Protein AF-0000000076684083 (afdb_homodimer)

pLDDT: mean 87.69, std 15.64, range [28.27, 98.31]

InterPro domains:
  IPR022291 Bacteriocin biosynthesis, cyclodehydratase domain [TIGR03882] (211-301)

Radius of gyration: 27.34 Å; Cα contacts (8 Å, |Δi|>4): 1130; chains: 2; bounding box: 68×81×59 Å

Foldseek 3Di:
DPPPQQAWFFDLVWDWDADPQLWIWTHDDNVLIDIHHDDDQQDSVLVSVLNVVSSVPHRSLVSLVVSCVVRVNDPVVSVVVVVVCVVSVRTDGPFDDWAEEEEDDALLLVLLQVVCVVVPCNVRYHYYYPDPVVLVCLLPPDLRNHTEYEYEQAPPDDPSNQQSCQVVQHWYWYWYDDPAWIKTDQTAGFPDQQQPQDPVRRRRGRDPPFGFATSLQVLVVVCVVDVCSVVVNVVSRPPGDDYDPVSSNVNNVVVNVQVRDPDNSSNGQWMWIANPPVGDIDIDGDGHDCPRPRRHDPPPVPPD/DPPPQQAWFFDLVWDWDADPQLWIWTHDDNVLIDIDHDDDQQDSVLVSVLNVVSSVPHRSLVSLVVSCVVRVDDPVVSVVVVVVCVVSVRTDGPFDDWAEEEEDDALLLVLLQVVCVVVPCNVRYHYYYPDPVVLVCLLPPDLRNHTEYEYEQAPPDDPSNQQSCQVVQRWYWYWYDDPAWIKTDQTAGFPDQQQPDPPPLDRHGRDPPFGFATSLQVLVVVCVVDVCSVVVNVVSRPDGDDYDPVSSNVNNVVVNVQVRDPDPSSNGQWMWIQNPPVGDIDIDGDGHDCPRPRRHDVPPVPPD

Sequence (608 aa):
MSAPEQGPALRPEVPILMRPGSRIQFGVESARSLILPLDDGIAPGPVFSALLAAHRGRPLAEELERARSTASLPESFVSALHDDLVRAGLTQQGPWRRRHTIIGRDGLRTGLHEGLRRTGSATLTKAMAPSRNATRWLAQANAEEIGLVVLTGMEVPSLPLTRVLYHRGIEHLYTHFRDGALILGPLVTPHGVSVLRRSSGQAAEGIPGTKPPCGMCLEAHRRDRDPARDLLALQLRTYVPVASSEWTTAAVSLLLGQLRRRDLSSLRGHELRIDLENLEITRQGFTAHPQCPVCGSPTSRRMSMSAPEQGPALRPEVPILMRPGSRIQFGVESARSLILPLDDGIAPGPVFSALLAAHRGRPLAEELERARSTASLPESFVSALHDDLVRAGLTQQGPWRRRHTIIGRDGLRTGLHEGLRRTGSATLTKAMAPSRNATRWLAQANAEEIGLVVLTGMEVPSLPLTRVLYHRGIEHLYTHFRDGALILGPLVTPHGVSVLRRSSGQAAEGIPGTKPPCGMCLEAHRRDRDPARDLLALQLRTYVPVASSEWTTAAVSLLLGQLRRRDLSSLRGHELRIDLENLEITRQGFTAHPQCPVCGSPTSRRMS

Organism: NCBI:txid1408189

Secondary structure (DSSP, 8-state):
-------PEEPTTS-EEEETTTEEEESS-GGGSEEEEPPTT--HHHHHHHHHHHHTTS-HHHHHHHHHHHHT--HHHHHHHHHHHHHTT-EEPPP----EEEE-SSHHHHHHHHHHIIIIIGGGEEEE-SSHHHHHHHHHS-HHHH-EEEEES-SSPPHHHHHHHHHTT--EEEEEEETTEEEEEEEE-TTS----B-TTSSB----TTPPPP-HHHHHHHHHHH-TTHHHHHHHHTT------HHHHHHHHHHHHHHHT-S--GGGBTEEEEEETTTTEEEEEE----TT-TTTS-GGGGS--/-------PEEPTTS-EEEETTTEEEESS-GGGSEEEEPPTT--HHHHHHHHHHHHTTS-HHHHHHHHHHHHT--HHHHHHHHHHHHHTT-EEPPP----EEEE-SSHHHHHHHHHHIIIIIGGGEEEE-SSHHHHHHHHHS-HHHH-EEEEES-SSPPHHHHHHHHHTT--EEEEEEETTEEEEEEEE-TTS----B-TTS-B----TTPPPP-HHHHHHHHHHH-TTHHHHHHHHTT------HHHHHHHHHHHHHHHT-S--GGGBTEEEEEETTTTEEEEEE----TT-TTTS-GGGGS--

Nearest PDB structures (foldseek):
  3h9q-assembly1_A  TM=5.838E-01  e=3.947E-10  Escherichia coli
  4bs9-assembly1_A-2  TM=5.856E-01  e=1.078E-09  uncultured Prochloron sp. 06037A
  3h5a-assembly1_A  TM=5.672E-01  e=5.000E-10  Escherichia coli
  6om4-assembly2_B  TM=5.742E-01  e=1.081E-08  Escherichia coli
  3h5a-assembly1_D  TM=5.624E-01  e=1.453E-08  Escherichia coli

Structure (mmCIF, N/CA/C/O backbone):
data_AF-0000000076684083-model_v1
#
loop_
_entity.id
_entity.type
_entity.pdbx_description
1 polymer 'Bacteriocin biosynthesis cyclodehydratase'
#
loop_
_atom_site.group_PDB
_atom_site.id
_atom_site.type_symbol
_atom_site.label_atom_id
_atom_site.label_alt_id
_atom_site.label_comp_id
_atom_site.label_asym_id
_atom_site.label_entity_id
_atom_site.label_seq_id
_atom_site.pdbx_PDB_ins_code
_atom_site.Cartn_x
_atom_site.Cartn_y
_atom_site.Cartn_z
_atom_site.occupancy
_atom_site.B_iso_or_equiv
_atom_site.auth_seq_id
_atom_site.auth_comp_id
_atom_site.auth_asym_id
_atom_site.auth_atom_id
_atom_site.pdbx_PDB_model_num
ATOM 1 N N . MET A 1 1 ? -25.828 5.395 29.234 1 30.7 1 MET A N 1
ATOM 2 C CA . MET A 1 1 ? -25.5 6.766 28.844 1 30.7 1 MET A CA 1
ATOM 3 C C . MET A 1 1 ? -24.562 6.785 27.656 1 30.7 1 MET A C 1
ATOM 5 O O . MET A 1 1 ? -23.469 6.211 27.703 1 30.7 1 MET A O 1
ATOM 9 N N . SER A 1 2 ? -25.078 6.82 26.422 1 35.5 2 SER A N 1
ATOM 10 C CA . SER A 1 2 ? -24.297 6.863 25.188 1 35.5 2 SER A CA 1
ATOM 11 C C . SER A 1 2 ? -23.172 7.898 25.266 1 35.5 2 SER A C 1
ATOM 13 O O . SER A 1 2 ? -23.359 8.977 25.844 1 35.5 2 SER A O 1
ATOM 15 N N . ALA A 1 3 ? -22 7.508 25.391 1 41.88 3 ALA A N 1
ATOM 16 C CA . ALA A 1 3 ? -20.922 8.492 25.438 1 41.88 3 ALA A CA 1
ATOM 17 C C . ALA A 1 3 ? -21.297 9.75 24.656 1 41.88 3 ALA A C 1
ATOM 19 O O 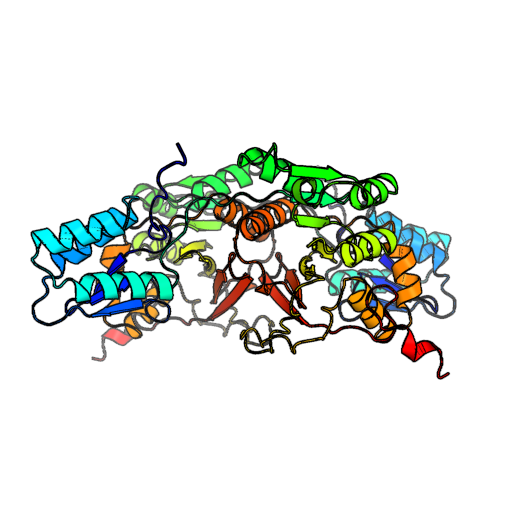. ALA A 1 3 ? -21.891 9.656 23.578 1 41.88 3 ALA A O 1
ATOM 20 N N . PRO A 1 4 ? -21.5 10.852 25.25 1 46.09 4 PRO A N 1
ATOM 21 C CA . PRO A 1 4 ? -21.844 12.062 24.5 1 46.09 4 PRO A CA 1
ATOM 22 C C . PRO A 1 4 ? -21.172 12.125 23.141 1 46.09 4 PRO A C 1
ATOM 24 O O . PRO A 1 4 ? -20.062 11.609 22.969 1 46.09 4 PRO A O 1
ATOM 27 N N . GLU A 1 5 ? -21.938 12.07 22.047 1 53.72 5 GLU A N 1
ATOM 28 C CA . GLU A 1 5 ? -21.484 12.109 20.656 1 53.72 5 GLU A CA 1
ATOM 29 C C . GLU A 1 5 ? -20.328 13.102 20.469 1 53.72 5 GLU A C 1
ATOM 31 O O . GLU A 1 5 ? -20.531 14.312 20.594 1 53.72 5 GLU A O 1
ATOM 36 N N . GLN A 1 6 ? -19.203 12.867 21.047 1 61.78 6 GLN A N 1
ATOM 37 C CA . GLN A 1 6 ? -18.062 13.766 20.891 1 61.78 6 GLN A CA 1
ATOM 38 C C . GLN A 1 6 ? -17.969 14.258 19.438 1 61.78 6 GLN A C 1
ATOM 40 O O . GLN A 1 6 ? -18.125 13.469 18.5 1 61.78 6 GLN A O 1
ATOM 45 N N . GLY A 1 7 ? -18.344 15.484 19.156 1 72.19 7 GLY A N 1
ATOM 46 C CA . GLY A 1 7 ? -18.234 16.109 17.859 1 72.19 7 GLY A CA 1
ATOM 47 C C . GLY A 1 7 ? -16.984 15.703 17.094 1 72.19 7 GLY A C 1
ATOM 48 O O . GLY A 1 7 ? -16.141 14.977 17.625 1 72.19 7 GLY A O 1
ATOM 49 N N . PRO A 1 8 ? -16.953 16.031 15.828 1 83.5 8 PRO A N 1
ATOM 50 C CA . PRO A 1 8 ? -15.812 15.664 14.984 1 83.5 8 PRO A CA 1
ATOM 51 C C . PRO A 1 8 ? -14.5 16.281 15.469 1 83.5 8 PRO A C 1
ATOM 53 O O . PRO A 1 8 ? -14.484 17.391 15.992 1 83.5 8 PRO A O 1
ATOM 56 N N . ALA A 1 9 ? -13.516 15.484 15.516 1 91.44 9 ALA A N 1
ATOM 57 C CA . ALA A 1 9 ? -12.156 15.945 15.812 1 91.44 9 ALA A CA 1
ATOM 58 C C . ALA A 1 9 ? -11.383 16.219 14.531 1 91.44 9 ALA A C 1
ATOM 60 O O . ALA A 1 9 ? -11.742 15.727 13.461 1 91.44 9 ALA A O 1
ATOM 61 N N . LEU A 1 10 ? -10.367 17.094 14.648 1 95 10 LEU A N 1
ATOM 62 C CA . LEU A 1 10 ? -9.508 17.312 13.492 1 95 10 LEU A CA 1
ATOM 63 C C . LEU A 1 10 ? -8.57 16.141 13.266 1 95 10 LEU A C 1
ATOM 65 O O . LEU A 1 10 ? -8.133 15.492 14.219 1 95 10 LEU A O 1
ATOM 69 N N . ARG A 1 11 ? -8.32 15.844 12.023 1 93.56 11 ARG A N 1
ATOM 70 C CA . ARG A 1 11 ? -7.363 14.789 11.695 1 93.56 11 ARG A CA 1
ATOM 71 C C . ARG A 1 11 ? -5.973 15.125 12.211 1 93.56 11 ARG A C 1
ATOM 73 O O . ARG A 1 11 ? -5.375 16.125 11.797 1 93.56 11 ARG A O 1
ATOM 80 N N . PRO A 1 12 ? -5.484 14.305 13.031 1 93.19 12 PRO A N 1
ATOM 81 C CA . PRO A 1 12 ? -4.191 14.617 13.641 1 93.19 12 PRO A CA 1
ATOM 82 C C . PRO A 1 12 ? -3.031 14.508 12.648 1 93.19 12 PRO A C 1
ATOM 84 O O . PRO A 1 12 ? -1.954 15.062 12.891 1 93.19 12 PRO A O 1
ATOM 87 N N . GLU A 1 13 ? -3.186 13.812 11.508 1 94.5 13 GLU A N 1
ATOM 88 C CA . GLU A 1 13 ? -2.123 13.578 10.539 1 94.5 13 GLU A CA 1
ATOM 89 C C . GLU A 1 13 ? -1.88 14.812 9.672 1 94.5 13 GLU A C 1
ATOM 91 O O . GLU A 1 13 ? -0.892 14.875 8.938 1 94.5 13 GLU A O 1
ATOM 96 N N . VAL A 1 14 ? -2.797 15.797 9.812 1 96.12 14 VAL A N 1
ATOM 97 C CA . VAL A 1 14 ? -2.725 16.984 8.969 1 96.12 14 VAL A CA 1
ATOM 98 C C . VAL A 1 14 ? -2.34 18.203 9.812 1 96.12 14 VAL A C 1
ATOM 100 O O . VAL A 1 14 ? -3.162 18.719 10.562 1 96.12 14 VAL A O 1
ATOM 103 N N . PRO A 1 15 ? -1.146 18.672 9.664 1 96.44 15 PRO A N 1
ATOM 104 C CA . PRO A 1 15 ? -0.743 19.828 10.469 1 96.44 15 PRO A CA 1
ATOM 105 C C . PRO A 1 15 ? -1.457 21.109 10.055 1 96.44 15 PRO A C 1
ATOM 107 O O . PRO A 1 15 ? -1.943 21.219 8.93 1 96.44 15 PRO A O 1
ATOM 110 N N . ILE A 1 16 ? -1.549 22 11 1 96.88 16 ILE A N 1
ATOM 111 C CA . ILE A 1 16 ? -2.117 23.328 10.766 1 96.88 16 ILE A CA 1
ATOM 112 C C . ILE A 1 16 ? -1.003 24.375 10.75 1 96.88 16 ILE A C 1
ATOM 114 O O . ILE A 1 16 ? -0.274 24.531 11.734 1 96.88 16 ILE A O 1
ATOM 118 N N . LEU A 1 17 ? -0.873 25.109 9.617 1 96.88 17 LEU A N 1
ATOM 119 C CA . LEU A 1 17 ? 0.251 26.016 9.406 1 96.88 17 LEU A CA 1
ATOM 120 C C . LEU A 1 17 ? -0.239 27.438 9.133 1 96.88 17 LEU A C 1
ATOM 122 O O . LEU A 1 17 ? -1.292 27.625 8.523 1 96.88 17 LEU A O 1
ATOM 126 N N . MET A 1 18 ? 0.571 28.375 9.562 1 94.88 18 MET A N 1
ATOM 127 C CA . MET A 1 18 ? 0.299 29.781 9.281 1 94.88 18 MET A CA 1
ATOM 128 C C . MET A 1 18 ? 1.055 30.25 8.039 1 94.88 18 MET A C 1
ATOM 130 O O . MET A 1 18 ? 2.258 30.016 7.914 1 94.88 18 MET A O 1
ATOM 134 N N . ARG A 1 19 ? 0.316 30.844 7.133 1 93.62 19 ARG A N 1
ATOM 135 C CA . ARG A 1 19 ? 0.903 31.469 5.949 1 93.62 19 ARG A CA 1
ATOM 136 C C . ARG A 1 19 ? 0.947 32.969 6.094 1 93.62 19 ARG A C 1
ATOM 138 O O . ARG A 1 19 ? 0.217 33.562 6.906 1 93.62 19 ARG A O 1
ATOM 145 N N . PRO A 1 20 ? 1.802 33.562 5.27 1 91.31 20 PRO A N 1
ATOM 146 C CA . PRO A 1 20 ? 1.749 35.031 5.258 1 91.31 20 PRO A CA 1
ATOM 147 C C . PRO A 1 20 ? 0.377 35.562 4.852 1 91.31 20 PRO A C 1
ATOM 149 O O . PRO A 1 20 ? -0.356 34.906 4.113 1 91.31 20 PRO A O 1
ATOM 152 N N . GLY A 1 21 ? 0.008 36.688 5.363 1 90.06 21 GLY A N 1
ATOM 153 C CA . GLY A 1 21 ? -1.233 37.375 4.984 1 90.06 21 GLY A CA 1
ATOM 154 C C . GLY A 1 21 ? -2.445 36.812 5.719 1 90.06 21 GLY A C 1
ATOM 155 O O . GLY A 1 21 ? -3.535 36.719 5.148 1 90.06 21 GLY A O 1
ATOM 156 N N . SER A 1 22 ? -2.227 36.344 6.914 1 89.81 22 SER A N 1
ATOM 157 C CA . SER A 1 22 ? -3.289 35.844 7.781 1 89.81 22 SER A CA 1
ATOM 158 C C . SER A 1 22 ? -4.051 34.719 7.117 1 89.81 22 SER A C 1
ATOM 160 O O . SER A 1 22 ? -5.281 34.75 7.043 1 89.81 22 SER A O 1
ATOM 162 N N . ARG A 1 23 ? -3.322 33.781 6.629 1 94.75 23 ARG A N 1
ATOM 163 C CA . ARG A 1 23 ? -3.906 32.594 6.027 1 94.75 23 ARG A CA 1
ATOM 164 C C . ARG A 1 23 ? -3.506 31.344 6.797 1 94.75 23 ARG A C 1
ATOM 166 O O . ARG A 1 23 ? -2.371 31.234 7.27 1 94.75 23 ARG A O 1
ATOM 173 N N . ILE A 1 24 ? -4.48 30.5 6.941 1 96.06 24 ILE A N 1
ATOM 174 C CA . ILE A 1 24 ? -4.242 29.234 7.629 1 96.06 24 ILE A CA 1
ATOM 175 C C . ILE A 1 24 ? -4.262 28.094 6.621 1 96.06 24 ILE A C 1
ATOM 177 O O . ILE A 1 24 ? -5.195 27.969 5.82 1 96.06 24 ILE A O 1
ATOM 181 N N . GLN A 1 25 ? -3.201 27.328 6.609 1 97 25 GLN A N 1
ATOM 182 C CA . GLN A 1 25 ? -3.092 26.172 5.719 1 97 25 GLN A CA 1
ATOM 183 C C . GLN A 1 25 ? -3.256 24.859 6.484 1 97 25 GLN A C 1
ATOM 185 O O . GLN A 1 25 ? -2.637 24.672 7.535 1 97 25 GLN A O 1
ATOM 190 N N . PHE A 1 26 ? -4.105 24.031 5.961 1 97.38 26 PHE A N 1
ATOM 191 C CA . PHE A 1 26 ? -4.293 22.688 6.52 1 97.38 26 PHE A CA 1
ATOM 192 C C . PHE A 1 26 ? -3.584 21.641 5.672 1 97.38 26 PHE A C 1
ATOM 194 O O . PHE A 1 26 ? -4.109 21.203 4.645 1 97.38 26 PHE A O 1
ATOM 201 N N . GLY A 1 27 ? -2.393 21.156 6.242 1 96.81 27 GLY A N 1
ATOM 202 C CA . GLY A 1 27 ? -1.562 20.219 5.504 1 96.81 27 GLY A CA 1
ATOM 203 C C . GLY A 1 27 ? -0.238 20.812 5.062 1 96.81 27 GLY A C 1
ATOM 204 O O . GLY A 1 27 ? -0.045 22.031 5.133 1 96.81 27 GLY A O 1
ATOM 205 N N . VAL A 1 28 ? 0.612 19.969 4.559 1 95.12 28 VAL A N 1
ATOM 206 C CA . VAL A 1 28 ? 1.979 20.359 4.223 1 95.12 28 VAL A CA 1
ATOM 207 C C . VAL A 1 28 ? 2.035 20.844 2.777 1 95.12 28 VAL A C 1
ATOM 209 O O . VAL A 1 28 ? 2.621 21.891 2.492 1 95.12 28 VAL A O 1
ATOM 212 N N . GLU A 1 29 ? 1.496 20.062 1.863 1 88.75 29 GLU A N 1
ATOM 213 C CA . GLU A 1 29 ? 1.556 20.391 0.439 1 88.75 29 GLU A CA 1
ATOM 214 C C . GLU A 1 29 ? 0.471 21.391 0.05 1 88.75 29 GLU A C 1
ATOM 216 O O . GLU A 1 29 ? -0.711 21.031 0.002 1 88.75 29 GLU A O 1
ATOM 221 N N . SER A 1 30 ? 0.817 22.562 -0.355 1 88.69 30 SER A N 1
ATOM 222 C CA . SER A 1 30 ? -0.131 23.641 -0.613 1 88.69 30 SER A CA 1
ATOM 223 C C . SER A 1 30 ? -1.118 23.266 -1.711 1 88.69 30 SER A C 1
ATOM 225 O O . SER A 1 30 ? -2.303 23.594 -1.632 1 88.69 30 SER A O 1
ATOM 227 N N . ALA A 1 31 ? -0.642 22.469 -2.691 1 88.31 31 ALA A N 1
ATOM 228 C CA . ALA A 1 31 ? -1.485 22.109 -3.826 1 88.31 31 ALA A CA 1
ATOM 229 C C . ALA A 1 31 ? -2.59 21.141 -3.402 1 88.31 31 ALA A C 1
ATOM 231 O O . ALA A 1 31 ? -3.604 21.016 -4.09 1 88.31 31 ALA A O 1
ATOM 232 N N . ARG A 1 32 ? -2.48 20.578 -2.229 1 89.06 32 ARG A N 1
ATOM 233 C CA . ARG A 1 32 ? -3.451 19.594 -1.751 1 89.06 32 ARG A CA 1
ATOM 234 C C . ARG A 1 32 ? -4.117 20.062 -0.462 1 89.06 32 ARG A C 1
ATOM 236 O O . ARG A 1 32 ? -4.91 19.344 0.137 1 89.06 32 ARG A O 1
ATOM 243 N N . SER A 1 33 ? -3.777 21.281 -0.107 1 93.69 33 SER A N 1
ATOM 244 C CA . SER A 1 33 ? -4.211 21.766 1.202 1 93.69 33 SER A CA 1
ATOM 245 C C . SER A 1 33 ? -5.375 22.734 1.074 1 93.69 33 SER A C 1
ATOM 247 O O . SER A 1 33 ? -5.496 23.438 0.068 1 93.69 33 SER A O 1
ATOM 249 N N . LEU A 1 34 ? -6.234 22.688 2.08 1 95.62 34 LEU A N 1
ATOM 250 C CA . LEU A 1 34 ? -7.16 23.797 2.279 1 95.62 34 LEU A CA 1
ATOM 251 C C . LEU A 1 34 ? -6.438 25.016 2.836 1 95.62 34 LEU A C 1
ATOM 253 O O . LEU A 1 34 ? -5.762 24.922 3.863 1 95.62 34 LEU A O 1
ATOM 257 N N . ILE A 1 35 ? -6.488 26.094 2.102 1 95.81 35 ILE A N 1
ATOM 258 C CA . ILE A 1 35 ? -5.941 27.359 2.57 1 95.81 35 ILE A CA 1
ATOM 259 C C . ILE A 1 35 ? -7.078 28.328 2.869 1 95.81 35 ILE A C 1
ATOM 261 O O . ILE A 1 35 ? -7.82 28.719 1.968 1 95.81 35 ILE A O 1
ATOM 265 N N . LEU A 1 36 ? -7.168 28.703 4.148 1 93.5 36 LEU A N 1
ATOM 266 C CA . LEU A 1 36 ? -8.258 29.547 4.609 1 93.5 36 LEU A CA 1
ATOM 267 C C . LEU A 1 36 ? -7.77 30.984 4.812 1 93.5 36 LEU A C 1
ATOM 269 O O . LEU A 1 36 ? -6.996 31.266 5.73 1 93.5 36 LEU A O 1
ATOM 273 N N . PRO A 1 37 ? -8.297 31.891 3.979 1 91.88 37 PRO A N 1
ATOM 274 C CA . PRO A 1 37 ? -8.016 33.312 4.25 1 91.88 37 PRO A CA 1
ATOM 275 C C . PRO A 1 37 ? -8.883 33.875 5.375 1 91.88 37 PRO A C 1
ATOM 277 O O . PRO A 1 37 ? -10.078 33.562 5.449 1 91.88 37 PRO A O 1
ATOM 280 N N . LEU A 1 38 ? -8.164 34.5 6.238 1 89.25 38 LEU A N 1
ATOM 281 C CA . LEU A 1 38 ? -8.914 35.219 7.266 1 89.25 38 LEU A CA 1
ATOM 282 C C . LEU A 1 38 ? -9.164 36.656 6.855 1 89.25 38 LEU A C 1
ATOM 284 O O . LEU A 1 38 ? -8.258 37.312 6.336 1 89.25 38 LEU A O 1
ATOM 288 N N . ASP A 1 39 ? -10.492 37.062 6.887 1 84.31 39 ASP A N 1
ATOM 289 C CA . ASP A 1 39 ? -10.883 38.406 6.512 1 84.31 39 ASP A CA 1
ATOM 290 C C . ASP A 1 39 ? -10.117 39.469 7.328 1 84.31 39 ASP A C 1
ATOM 292 O O . ASP A 1 39 ? -9.641 39.156 8.43 1 84.31 39 ASP A O 1
ATOM 296 N N . ASP A 1 40 ? -10.375 40.656 6.602 1 81.75 40 ASP A N 1
ATOM 297 C CA . ASP A 1 40 ? -9.797 41.812 7.312 1 81.75 40 ASP A CA 1
ATOM 298 C C . ASP A 1 40 ? -10.531 42.062 8.625 1 81.75 40 ASP A C 1
ATOM 300 O O . ASP A 1 40 ? -11.758 41.906 8.695 1 81.75 40 ASP A O 1
ATOM 304 N N . GLY A 1 41 ? -10.055 41.906 9.781 1 82.56 41 GLY A N 1
ATOM 305 C CA . GLY A 1 41 ? -10.656 42.156 11.086 1 82.56 41 GLY A CA 1
ATOM 306 C C . GLY A 1 41 ? -10.633 40.938 12 1 82.56 41 GLY A C 1
ATOM 307 O O . GLY A 1 41 ? -10.953 41.062 13.188 1 82.56 41 GLY A O 1
ATOM 308 N N . ILE A 1 42 ? -10.414 39.969 11.273 1 85.44 42 ILE A N 1
ATOM 309 C CA . ILE A 1 42 ? -10.336 38.75 12.102 1 85.44 42 ILE A CA 1
ATOM 310 C C . ILE A 1 42 ? -8.883 38.5 12.508 1 85.44 42 ILE A C 1
ATOM 312 O O . ILE A 1 42 ? -8.016 38.312 11.648 1 85.44 42 ILE A O 1
ATOM 316 N N . ALA A 1 43 ? -8.672 38.594 13.75 1 85.81 43 ALA A N 1
ATOM 317 C CA . ALA A 1 43 ? -7.344 38.281 14.258 1 85.81 43 ALA A CA 1
ATOM 318 C C . ALA A 1 43 ? -7.031 36.812 14.086 1 85.81 43 ALA A C 1
ATOM 320 O O . ALA A 1 43 ? -7.789 35.938 14.547 1 85.81 43 ALA A O 1
ATOM 321 N N . PRO A 1 44 ? -5.941 36.5 13.461 1 88.94 44 PRO A N 1
ATOM 322 C CA . PRO A 1 44 ? -5.641 35.094 13.188 1 88.94 44 PRO A CA 1
ATOM 323 C C . PRO A 1 44 ? -5.254 34.312 14.438 1 88.94 44 PRO A C 1
ATOM 325 O O . PRO A 1 44 ? -5.461 33.094 14.508 1 88.94 44 PRO A O 1
ATOM 328 N N . GLY A 1 45 ? -4.805 34.938 15.391 1 91.19 45 GLY A N 1
ATOM 329 C CA . GLY A 1 45 ? -4.25 34.312 16.578 1 91.19 45 GLY A CA 1
ATOM 330 C C . GLY A 1 45 ? -5.23 33.406 17.281 1 91.19 45 GLY A C 1
ATOM 331 O O . GLY A 1 45 ? -4.977 32.219 17.422 1 91.19 45 GLY A O 1
ATOM 332 N N . PRO A 1 46 ? -6.395 34.031 17.656 1 92.19 46 PRO A N 1
ATOM 333 C CA . PRO A 1 46 ? -7.371 33.188 18.375 1 92.19 46 PRO A CA 1
ATOM 334 C C . PRO A 1 46 ? -7.879 32.031 17.547 1 92.19 46 PRO A C 1
ATOM 336 O O . PRO A 1 46 ? -8.062 30.922 18.078 1 92.19 46 PRO A O 1
ATOM 339 N N . VAL A 1 47 ? -8.078 32.25 16.297 1 94 47 VAL A N 1
ATOM 340 C CA . VAL A 1 47 ? -8.547 31.172 15.414 1 94 47 VAL A CA 1
ATOM 341 C C . VAL A 1 47 ? -7.484 30.094 15.297 1 94 47 VAL A C 1
ATOM 343 O O . VAL A 1 47 ? -7.785 28.906 15.453 1 94 47 VAL A O 1
ATOM 346 N N . PHE A 1 48 ? -6.324 30.484 15.117 1 95.5 48 PHE A N 1
ATOM 347 C CA . PHE A 1 48 ? -5.207 29.562 14.977 1 95.5 48 PHE A CA 1
ATOM 348 C C . PHE A 1 48 ? -5.004 28.766 16.266 1 95.5 48 PHE A C 1
ATOM 350 O O . PHE A 1 48 ? -4.824 27.547 16.219 1 95.5 48 PHE A O 1
ATOM 357 N N . SER A 1 49 ? -5.105 29.422 17.344 1 95.25 49 SER A N 1
ATOM 358 C CA . SER A 1 49 ? -4.941 28.75 18.625 1 95.25 49 SER A CA 1
ATOM 359 C C . SER A 1 49 ? -6.027 27.719 18.859 1 95.25 49 SER A C 1
ATOM 361 O O . SER A 1 49 ? -5.754 26.609 19.344 1 95.25 49 SER A O 1
ATOM 363 N N . ALA A 1 50 ? -7.215 28.094 18.5 1 95.69 50 ALA A N 1
ATOM 364 C CA . ALA A 1 50 ? -8.328 27.156 18.641 1 95.69 50 ALA A CA 1
ATOM 365 C C . ALA A 1 50 ? -8.125 25.922 17.766 1 95.69 50 ALA A C 1
ATOM 367 O O . ALA A 1 50 ? -8.367 24.797 18.188 1 95.69 50 ALA A O 1
ATOM 368 N N . LEU A 1 51 ? -7.676 26.172 16.609 1 96.38 51 LEU A N 1
ATOM 369 C CA . LEU A 1 51 ? -7.434 25.078 15.672 1 96.38 51 LEU A CA 1
ATOM 370 C C . LEU A 1 51 ? -6.297 24.188 16.172 1 96.38 51 LEU A C 1
ATOM 372 O O . LEU A 1 51 ? -6.375 22.969 16.062 1 96.38 51 LEU A O 1
ATOM 376 N N . LEU A 1 52 ? -5.289 24.75 16.719 1 95.75 52 LEU A N 1
ATOM 377 C CA . LEU A 1 52 ? -4.176 23.969 17.25 1 95.75 52 LEU A CA 1
ATOM 378 C C . LEU A 1 52 ? -4.621 23.141 18.438 1 95.75 52 LEU A C 1
ATOM 380 O O . LEU A 1 52 ? -4.195 21.984 18.594 1 95.75 52 LEU A O 1
ATOM 384 N N . ALA A 1 53 ? -5.484 23.719 19.234 1 95.81 53 ALA A N 1
ATOM 385 C CA . ALA A 1 53 ? -6.027 22.984 20.375 1 95.81 53 ALA A CA 1
ATOM 386 C C . ALA A 1 53 ? -6.859 21.797 19.891 1 95.81 53 ALA A C 1
ATOM 388 O O . ALA A 1 53 ? -6.738 20.688 20.438 1 95.81 53 ALA A O 1
ATOM 389 N N . ALA A 1 54 ? -7.621 22.047 18.922 1 95.25 54 ALA A N 1
ATOM 390 C CA . ALA A 1 54 ? -8.422 20.969 18.328 1 95.25 54 ALA A CA 1
ATOM 391 C C . ALA A 1 54 ? -7.527 19.891 17.734 1 95.25 54 ALA A C 1
ATOM 393 O O . ALA A 1 54 ? -7.816 18.703 17.859 1 95.25 54 ALA A O 1
ATOM 394 N N . HIS A 1 55 ? -6.473 20.312 17.109 1 94.69 55 HIS A N 1
ATOM 395 C CA . HIS A 1 55 ? -5.523 19.375 16.5 1 94.69 55 HIS A CA 1
ATOM 396 C C . HIS A 1 55 ? -4.867 18.5 17.562 1 94.69 55 HIS A C 1
ATOM 398 O O . HIS A 1 55 ? -4.492 17.359 17.266 1 94.69 55 HIS A O 1
ATOM 404 N N . ARG A 1 56 ? -4.848 18.938 18.75 1 91.62 56 ARG A N 1
ATOM 405 C CA . ARG A 1 56 ? -4.246 18.203 19.844 1 91.62 56 ARG A CA 1
ATOM 406 C C . ARG A 1 56 ? -5.277 17.312 20.547 1 91.62 56 ARG A C 1
ATOM 408 O O . ARG A 1 56 ? -5.008 16.766 21.609 1 91.62 56 ARG A O 1
ATOM 415 N N . GLY A 1 57 ? -6.434 17.281 20.031 1 89.5 57 GLY A N 1
ATOM 416 C CA . GLY A 1 57 ? -7.367 16.281 20.547 1 89.5 57 GLY A CA 1
ATOM 417 C C . GLY A 1 57 ? -8.594 16.891 21.188 1 89.5 57 GLY A C 1
ATOM 418 O O . GLY A 1 57 ? -9.531 16.188 21.562 1 89.5 57 GLY A O 1
ATOM 419 N N . ARG A 1 58 ? -8.656 18.234 21.391 1 92.25 58 ARG A N 1
ATOM 420 C CA . ARG A 1 58 ? -9.852 18.875 21.938 1 92.25 58 ARG A CA 1
ATOM 421 C C . ARG A 1 58 ? -10.961 18.953 20.906 1 92.25 58 ARG A C 1
ATOM 423 O O . ARG A 1 58 ? -10.688 19.016 19.703 1 92.25 58 ARG A O 1
ATOM 430 N N . PRO A 1 59 ? -12.195 18.891 21.391 1 92.19 59 PRO A N 1
ATOM 431 C CA . PRO A 1 59 ? -13.305 18.953 20.438 1 92.19 59 PRO A CA 1
ATOM 432 C C . PRO A 1 59 ? -13.328 20.25 19.625 1 92.19 59 PRO A C 1
ATOM 434 O O . PRO A 1 59 ? -13.289 21.328 20.203 1 92.19 59 PRO A O 1
ATOM 437 N N . LEU A 1 60 ? -13.375 20.047 18.375 1 94.62 60 LEU A N 1
ATOM 438 C CA . LEU A 1 60 ? -13.273 21.172 17.438 1 94.62 60 LEU A CA 1
ATOM 439 C C . LEU A 1 60 ? -14.359 22.203 17.719 1 94.62 60 LEU A C 1
ATOM 441 O O . LEU A 1 60 ? -14.062 23.391 17.828 1 94.62 60 LEU A O 1
ATOM 445 N N . ALA A 1 61 ? -15.578 21.781 17.891 1 92.62 61 ALA A N 1
ATOM 446 C CA . ALA A 1 61 ? -16.703 22.688 18.078 1 92.62 61 ALA A CA 1
ATOM 447 C C . ALA A 1 61 ? -16.516 23.531 19.344 1 92.62 61 ALA A C 1
ATOM 449 O O . ALA A 1 61 ? -16.781 24.734 19.328 1 92.62 61 ALA A O 1
ATOM 450 N N . GLU A 1 62 ? -16.078 22.938 20.359 1 94.06 62 GLU A N 1
ATOM 451 C CA . GLU A 1 62 ? -15.859 23.656 21.609 1 94.06 62 GLU A CA 1
ATOM 452 C C . GLU A 1 62 ? -14.758 24.703 21.484 1 94.06 62 GLU A C 1
ATOM 454 O O . GLU A 1 62 ? -14.891 25.828 21.969 1 94.06 62 GLU A O 1
ATOM 459 N N . GLU A 1 63 ? -13.703 24.281 20.828 1 95.19 63 GLU A N 1
ATOM 460 C CA . GLU A 1 63 ? -12.57 25.188 20.672 1 95.19 63 GLU A CA 1
ATOM 461 C C . GLU A 1 63 ? -12.938 26.375 19.781 1 95.19 63 GLU A C 1
ATOM 463 O O . GLU A 1 63 ? -12.523 27.5 20.031 1 95.19 63 GLU A O 1
ATOM 468 N N . LEU A 1 64 ? -13.68 26.125 18.75 1 94.38 64 LEU A N 1
ATOM 469 C CA . LEU A 1 64 ? -14.109 27.203 17.875 1 94.38 64 LEU A CA 1
ATOM 470 C C . LEU A 1 64 ? -15.062 28.156 18.594 1 94.38 64 LEU A C 1
ATOM 472 O O . LEU A 1 64 ? -15.008 29.375 18.406 1 94.38 64 LEU A O 1
ATOM 476 N N . GLU A 1 65 ? -15.922 27.594 19.422 1 94.12 65 GLU A N 1
ATOM 477 C CA . GLU A 1 65 ? -16.828 28.422 20.203 1 94.12 65 GLU A CA 1
ATOM 478 C C . GLU A 1 65 ? -16.078 29.297 21.203 1 94.12 65 GLU A C 1
ATOM 480 O O . GLU A 1 65 ? -16.406 30.453 21.406 1 94.12 65 GLU A O 1
ATOM 485 N N . ARG A 1 66 ? -15.117 28.688 21.766 1 94.38 66 ARG A N 1
ATOM 486 C CA . ARG A 1 66 ? -14.273 29.438 22.688 1 94.38 66 ARG A CA 1
ATOM 487 C C . ARG A 1 66 ? -13.594 30.609 21.953 1 94.38 66 ARG A C 1
ATOM 489 O O . ARG A 1 66 ? -13.57 31.734 22.469 1 94.38 66 ARG A O 1
ATOM 496 N N . ALA A 1 67 ? -13.055 30.312 20.797 1 93.88 67 ALA A N 1
ATOM 497 C CA . ALA A 1 67 ? -12.414 31.359 20 1 93.88 67 ALA A CA 1
ATOM 498 C C . ALA A 1 67 ? -13.414 32.438 19.609 1 93.88 67 ALA A C 1
ATOM 500 O O . ALA A 1 67 ? -13.086 33.625 19.625 1 93.88 67 ALA A O 1
ATOM 501 N N . ARG A 1 68 ? -14.594 32.062 19.25 1 94.12 68 ARG A N 1
ATOM 502 C CA . ARG A 1 68 ? -15.641 33 18.891 1 94.12 68 ARG A CA 1
ATOM 503 C C . ARG A 1 68 ? -15.906 34 20.016 1 94.12 68 ARG A C 1
ATOM 505 O O . ARG A 1 68 ? -15.953 35.188 19.797 1 94.12 68 ARG A O 1
ATOM 512 N N . SER A 1 69 ? -16.047 33.438 21.172 1 93.31 69 SER A N 1
ATOM 513 C CA . SER A 1 69 ? -16.359 34.25 22.344 1 93.31 69 SER A CA 1
ATOM 514 C C . SER A 1 69 ? -15.203 35.156 22.719 1 93.31 69 SER A C 1
ATOM 516 O O . SER A 1 69 ? -15.398 36.344 23 1 93.31 69 SER A O 1
ATOM 518 N N . THR A 1 70 ? -14.008 34.656 22.672 1 90.5 70 THR A N 1
ATOM 519 C CA . THR A 1 70 ? -12.828 35.406 23.125 1 90.5 70 THR A CA 1
ATOM 520 C C . THR A 1 70 ? -12.438 36.5 22.141 1 90.5 70 THR A C 1
ATOM 522 O O . THR A 1 70 ? -12.031 37.562 22.547 1 90.5 70 THR A O 1
ATOM 525 N N . ALA A 1 71 ? -12.609 36.156 20.875 1 90.69 71 ALA A N 1
ATOM 526 C CA . ALA A 1 71 ? -12.148 37.094 19.859 1 90.69 71 ALA A CA 1
ATOM 527 C C . ALA A 1 71 ? -13.32 37.812 19.188 1 90.69 71 ALA A C 1
ATOM 529 O O . ALA A 1 71 ? -13.133 38.562 18.219 1 90.69 71 ALA A O 1
ATOM 530 N N . SER A 1 72 ? -14.492 37.594 19.719 1 90.25 72 SER A N 1
ATOM 531 C CA . SER A 1 72 ? -15.703 38.219 19.172 1 90.25 72 SER A CA 1
ATOM 532 C C . SER A 1 72 ? -15.828 37.969 17.672 1 90.25 72 SER A C 1
ATOM 534 O O . SER A 1 72 ? -16.062 38.906 16.906 1 90.25 72 SER A O 1
ATOM 536 N N . LEU A 1 73 ? -15.672 36.75 17.297 1 91.75 73 LEU A N 1
ATOM 537 C CA . LEU A 1 73 ? -15.812 36.375 15.898 1 91.75 73 LEU A CA 1
ATOM 538 C C . LEU A 1 73 ? -17.281 36.219 15.523 1 91.75 73 LEU A C 1
ATOM 540 O O . LEU A 1 73 ? -18.094 35.812 16.344 1 91.75 73 LEU A O 1
ATOM 544 N N . PRO A 1 74 ? -17.594 36.594 14.305 1 91.62 74 PRO A N 1
ATOM 545 C CA . PRO A 1 74 ? -18.969 36.344 13.859 1 91.62 74 PRO A CA 1
ATOM 546 C C . PRO A 1 74 ? -19.344 34.844 13.891 1 91.62 74 PRO A C 1
ATOM 548 O O . PRO A 1 74 ? -18.516 34 13.555 1 91.62 74 PRO A O 1
ATOM 551 N N . GLU A 1 75 ? -20.594 34.625 14.297 1 92.62 75 GLU A N 1
ATOM 552 C CA . GLU A 1 75 ? -21.078 33.25 14.328 1 92.62 75 GLU A CA 1
ATOM 553 C C . GLU A 1 75 ? -21.047 32.625 12.938 1 92.62 75 GLU A C 1
ATOM 555 O O . GLU A 1 75 ? -20.766 31.422 12.805 1 92.62 75 GLU A O 1
ATOM 560 N N . SER A 1 76 ? -21.281 33.406 11.969 1 92.94 76 SER A N 1
ATOM 561 C CA . SER A 1 76 ? -21.297 32.906 10.594 1 92.94 76 SER A CA 1
ATOM 562 C C . SER A 1 76 ? -19.906 32.438 10.164 1 92.94 76 SER A C 1
ATOM 564 O O . SER A 1 76 ? -19.766 31.469 9.422 1 92.94 76 SER A O 1
ATOM 566 N N . PHE A 1 77 ? -18.953 33.094 10.656 1 92.75 77 PHE A N 1
ATOM 567 C CA . PHE A 1 77 ? -17.578 32.75 10.32 1 92.75 77 PHE A CA 1
ATOM 568 C C . PHE A 1 77 ? -17.219 31.375 10.906 1 92.75 77 PHE A C 1
ATOM 570 O O . PHE A 1 77 ? -16.672 30.531 10.211 1 92.75 77 PHE A O 1
ATOM 577 N N . VAL A 1 78 ? -17.578 31.172 12.117 1 93.75 78 VAL A N 1
ATOM 578 C CA . VAL A 1 78 ? -17.266 29.938 12.82 1 93.75 78 VAL A CA 1
ATOM 579 C C . VAL A 1 78 ? -17.984 28.766 12.172 1 93.75 78 VAL A C 1
ATOM 581 O O . VAL A 1 78 ? -17.391 27.703 11.938 1 93.75 78 VAL A O 1
ATOM 584 N N . SER A 1 79 ? -19.219 28.984 11.875 1 94.19 79 SER A N 1
ATOM 585 C CA . SER A 1 79 ? -20 27.938 11.219 1 94.19 79 SER A CA 1
ATOM 586 C C . SER A 1 79 ? -19.438 27.594 9.844 1 94.19 79 SER A C 1
ATOM 588 O O . SER A 1 79 ? -19.312 26.422 9.484 1 94.19 79 SER A O 1
ATOM 590 N N . ALA A 1 80 ? -19.047 28.594 9.164 1 94.38 80 ALA A N 1
ATOM 591 C CA . ALA A 1 80 ? -18.484 28.391 7.832 1 94.38 80 ALA A CA 1
ATOM 592 C C . ALA A 1 80 ? -17.156 27.641 7.914 1 94.38 80 ALA A C 1
ATOM 594 O O . ALA A 1 80 ? -16.875 26.75 7.098 1 94.38 80 ALA A O 1
ATOM 595 N N . LEU A 1 81 ? -16.391 28.031 8.875 1 94.5 81 LEU A N 1
ATOM 596 C CA . LEU A 1 81 ? -15.102 27.359 9.07 1 94.5 81 LEU A CA 1
ATOM 597 C C . LEU A 1 81 ? -15.297 25.875 9.375 1 94.5 81 LEU A C 1
ATOM 599 O O . LEU A 1 81 ? -14.633 25.031 8.773 1 94.5 81 LEU A O 1
ATOM 603 N N . HIS A 1 82 ? -16.188 25.625 10.211 1 94.06 82 HIS A N 1
ATOM 604 C CA . HIS A 1 82 ? -16.516 24.25 10.547 1 94.06 82 HIS A CA 1
ATOM 605 C C . HIS A 1 82 ? -16.938 23.469 9.312 1 94.06 82 HIS A C 1
ATOM 607 O O . HIS A 1 82 ? -16.438 22.359 9.062 1 94.06 82 HIS A O 1
ATOM 613 N N . ASP A 1 83 ? -17.781 24.047 8.57 1 94 83 ASP A N 1
ATOM 614 C CA . ASP A 1 83 ? -18.297 23.391 7.371 1 94 83 ASP A CA 1
ATOM 615 C C . ASP A 1 83 ? -17.188 23.156 6.348 1 94 83 ASP A C 1
ATOM 617 O O . ASP A 1 83 ? -17.156 22.109 5.688 1 94 83 ASP A O 1
ATOM 621 N N . ASP A 1 84 ? -16.312 24.125 6.242 1 95.06 84 ASP A N 1
ATOM 622 C CA . ASP A 1 84 ? -15.203 24 5.312 1 95.06 84 ASP A CA 1
ATOM 623 C C . ASP A 1 84 ? -14.281 22.844 5.699 1 95.06 84 ASP A C 1
ATOM 625 O O . ASP A 1 84 ? -13.828 22.094 4.84 1 95.06 84 ASP A O 1
ATOM 629 N N . LEU A 1 85 ? -14.062 22.719 6.949 1 95.88 85 LEU A N 1
ATOM 630 C CA . LEU A 1 85 ? -13.188 21.656 7.441 1 95.88 85 LEU A CA 1
ATOM 631 C C . LEU A 1 85 ? -13.812 20.297 7.199 1 95.88 85 LEU A C 1
ATOM 633 O O . LEU A 1 85 ? -13.125 19.359 6.789 1 95.88 85 LEU A O 1
ATOM 637 N N . VAL A 1 86 ? -15.086 20.203 7.379 1 91.44 86 VAL A N 1
ATOM 638 C CA . VAL A 1 86 ? -15.805 18.953 7.156 1 91.44 86 VAL A CA 1
ATOM 639 C C . VAL A 1 86 ? -15.789 18.609 5.668 1 91.44 86 VAL A C 1
ATOM 641 O O . VAL A 1 86 ? -15.469 17.469 5.289 1 91.44 86 VAL A O 1
ATOM 644 N N . ARG A 1 87 ? -16.031 19.547 4.875 1 92.38 87 ARG A N 1
ATOM 645 C CA . ARG A 1 87 ? -16.094 19.344 3.432 1 92.38 87 ARG A CA 1
ATOM 646 C C . ARG A 1 87 ? -14.727 18.938 2.877 1 92.38 87 ARG A C 1
ATOM 648 O O . ARG A 1 87 ? -14.648 18.125 1.958 1 92.38 87 ARG A O 1
ATOM 655 N N . ALA A 1 88 ? -13.734 19.484 3.496 1 93.94 88 ALA A N 1
ATOM 656 C CA . ALA A 1 88 ? -12.375 19.219 3.033 1 93.94 88 ALA A CA 1
ATOM 657 C C . ALA A 1 88 ? -11.859 17.875 3.572 1 93.94 88 ALA A C 1
ATOM 659 O O . ALA A 1 88 ? -10.75 17.453 3.252 1 93.94 88 ALA A O 1
ATOM 660 N N . GLY A 1 89 ? -12.688 17.219 4.379 1 91 89 GLY A N 1
ATOM 661 C CA . GLY A 1 89 ? -12.289 15.93 4.93 1 91 89 GLY A CA 1
ATOM 662 C C . GLY A 1 89 ? -11.258 16.047 6.035 1 91 89 GLY A C 1
ATOM 663 O O . GLY A 1 89 ? -10.461 15.125 6.246 1 91 89 GLY A O 1
ATOM 664 N N . LEU A 1 90 ? -11.227 17.125 6.742 1 95.56 90 LEU A N 1
ATOM 665 C CA . LEU A 1 90 ? -10.195 17.375 7.746 1 95.56 90 LEU A CA 1
ATOM 666 C C . LEU A 1 90 ? -10.688 17.016 9.141 1 95.56 90 LEU A C 1
ATOM 668 O O . LEU A 1 90 ? -9.969 17.172 10.125 1 95.56 90 LEU A O 1
ATOM 672 N N . THR A 1 91 ? -11.914 16.516 9.188 1 93.25 91 THR A N 1
ATOM 673 C CA . THR A 1 91 ? -12.469 16.078 10.461 1 93.25 91 THR A CA 1
ATOM 674 C C . THR A 1 91 ? -12.695 14.57 10.461 1 93.25 91 THR A C 1
ATOM 676 O O . THR A 1 91 ? -12.766 13.945 9.398 1 93.25 91 THR A O 1
ATOM 679 N N . GLN A 1 92 ? -12.617 14.016 11.578 1 86.06 92 GLN A N 1
ATOM 680 C CA . GLN A 1 92 ? -12.891 12.594 11.734 1 86.06 92 GLN A CA 1
ATOM 681 C C . GLN A 1 92 ? -13.977 12.352 12.781 1 86.06 92 GLN A C 1
ATOM 683 O O . GLN A 1 92 ? -14.07 13.078 13.766 1 86.06 92 GLN A O 1
ATOM 688 N N . GLN A 1 93 ? -14.742 11.367 12.375 1 78.38 93 GLN A N 1
ATOM 689 C CA . GLN A 1 93 ? -15.789 10.969 13.305 1 78.38 93 GLN A CA 1
ATOM 690 C C . GLN A 1 93 ? -15.266 9.961 14.328 1 78.38 93 GLN A C 1
ATOM 692 O O . GLN A 1 93 ? -14.211 9.352 14.125 1 78.38 93 GLN A O 1
ATOM 697 N N . GLY A 1 94 ? -15.93 9.875 15.469 1 75.19 94 GLY A N 1
ATOM 698 C CA . GLY A 1 94 ? -15.539 8.922 16.5 1 75.19 94 GLY A CA 1
ATOM 699 C C . GLY A 1 94 ? -15.438 7.496 15.977 1 75.19 94 GLY A C 1
ATOM 700 O O . GLY A 1 94 ? -15.734 7.234 14.812 1 75.19 94 GLY A O 1
ATOM 701 N N . PRO A 1 95 ? -14.93 6.684 16.828 1 72.19 95 PRO A N 1
ATOM 702 C CA . PRO A 1 95 ? -14.719 5.289 16.422 1 72.19 95 PRO A CA 1
ATOM 703 C C . PRO A 1 95 ? -16.016 4.617 15.953 1 72.19 95 PRO A C 1
ATOM 705 O O . PRO A 1 95 ? -17.094 4.922 16.453 1 72.19 95 PRO A O 1
ATOM 708 N N . TRP A 1 96 ? -15.93 3.996 14.883 1 77.5 96 TRP A N 1
ATOM 709 C CA . TRP A 1 96 ? -16.984 3.201 14.281 1 77.5 96 TRP A CA 1
ATOM 710 C C . TRP A 1 96 ? -16.641 1.716 14.305 1 77.5 96 TRP A C 1
ATOM 712 O O . TRP A 1 96 ? -15.492 1.338 14.078 1 77.5 96 TRP A O 1
ATOM 722 N N . ARG A 1 97 ? -17.578 0.938 14.961 1 79.25 97 ARG A N 1
ATOM 723 C CA . ARG A 1 97 ? -17.312 -0.498 15 1 79.25 97 ARG A CA 1
ATOM 724 C C . ARG A 1 97 ? -18.344 -1.257 14.172 1 79.25 97 ARG A C 1
ATOM 726 O O . ARG A 1 97 ? -19.531 -0.917 14.18 1 79.25 97 ARG A O 1
ATOM 733 N N . ARG A 1 98 ? -17.859 -2.035 13.367 1 86.56 98 ARG A N 1
ATOM 734 C CA . ARG A 1 98 ? -18.688 -2.906 12.531 1 86.56 98 ARG A CA 1
ATOM 735 C C . ARG A 1 98 ? -18.344 -4.375 12.773 1 86.56 98 ARG A C 1
ATOM 737 O O . ARG A 1 98 ? -17.203 -4.711 13.078 1 86.56 98 ARG A O 1
ATOM 744 N N . ARG A 1 99 ? -19.438 -5.207 12.711 1 92.88 99 ARG A N 1
ATOM 745 C CA . ARG A 1 99 ? -19.219 -6.648 12.82 1 92.88 99 ARG A CA 1
ATOM 746 C C . ARG A 1 99 ? -18.656 -7.219 11.523 1 92.88 99 ARG A C 1
ATOM 748 O O . ARG A 1 99 ? -19.094 -6.855 10.438 1 92.88 99 ARG A O 1
ATOM 755 N N . HIS A 1 100 ? -17.703 -8.078 11.68 1 95.38 100 HIS A N 1
ATOM 756 C CA . HIS A 1 100 ? -17.062 -8.711 10.531 1 95.38 100 HIS A CA 1
ATOM 757 C C . HIS A 1 100 ? -17.094 -10.227 10.648 1 95.38 100 HIS A C 1
ATOM 759 O O . HIS A 1 100 ? -16.906 -10.773 11.734 1 95.38 100 HIS A O 1
ATOM 765 N N . THR A 1 101 ? -17.391 -10.875 9.586 1 97.38 101 THR A N 1
ATOM 766 C CA . THR A 1 101 ? -17.172 -12.305 9.43 1 97.38 101 THR A CA 1
ATOM 767 C C . THR A 1 101 ? -16.125 -12.578 8.352 1 97.38 101 THR A C 1
ATOM 769 O O . THR A 1 101 ? -16.312 -12.195 7.191 1 97.38 101 THR A O 1
ATOM 772 N N . ILE A 1 102 ? -15.047 -13.188 8.75 1 98.25 102 ILE A N 1
ATOM 773 C CA . ILE A 1 102 ? -13.961 -13.477 7.816 1 98.25 102 ILE A CA 1
ATOM 774 C C . ILE A 1 102 ? -14.016 -14.945 7.398 1 98.25 102 ILE A C 1
ATOM 776 O O . ILE A 1 102 ? -14 -15.836 8.242 1 98.25 102 ILE A O 1
ATOM 780 N N . ILE A 1 103 ? -14.07 -15.195 6.102 1 98.19 103 ILE A N 1
ATOM 781 C CA . ILE A 1 103 ? -14.125 -16.547 5.586 1 98.19 103 ILE A CA 1
ATOM 782 C C . ILE A 1 103 ? -12.961 -16.797 4.629 1 98.19 103 ILE A C 1
ATOM 784 O O . ILE A 1 103 ? -12.844 -16.125 3.6 1 98.19 103 ILE A O 1
ATOM 788 N N . GLY A 1 104 ? -12.117 -17.672 4.875 1 96.12 104 GLY A N 1
ATOM 789 C CA . GLY A 1 104 ? -10.953 -18.016 4.074 1 96.12 104 GLY A CA 1
ATOM 790 C C . GLY A 1 104 ? -10.039 -19.031 4.75 1 96.12 104 GLY A C 1
ATOM 791 O O . GLY A 1 104 ? -10.367 -19.547 5.82 1 96.12 104 GLY A O 1
ATOM 792 N N . ARG A 1 105 ? -8.891 -19.422 4.113 1 91.25 105 ARG A N 1
ATOM 793 C CA . ARG A 1 105 ? -7.949 -20.375 4.691 1 91.25 105 ARG A CA 1
ATOM 794 C C . ARG A 1 105 ? -6.52 -19.859 4.586 1 91.25 105 ARG A C 1
ATOM 796 O O . ARG A 1 105 ? -5.57 -20.594 4.859 1 91.25 105 ARG A O 1
ATOM 803 N N . ASP A 1 106 ? -6.344 -18.656 4.211 1 93.75 106 ASP A N 1
ATOM 804 C CA . ASP A 1 106 ? -5.016 -18.109 3.947 1 93.75 106 ASP A CA 1
ATOM 805 C C . ASP A 1 106 ? -4.531 -17.25 5.109 1 93.75 106 ASP A C 1
ATOM 807 O O . ASP A 1 106 ? -5.195 -17.156 6.145 1 93.75 106 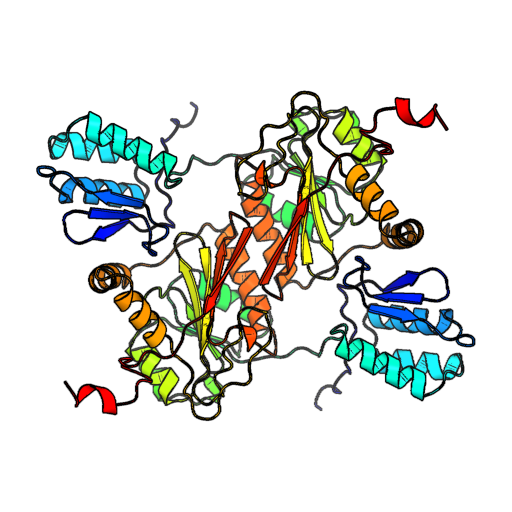ASP A O 1
ATOM 811 N N . GLY A 1 107 ? -3.402 -16.719 4.934 1 94.5 107 GLY A N 1
ATOM 812 C CA . GLY A 1 107 ? -2.791 -15.891 5.965 1 94.5 107 GLY A CA 1
ATOM 813 C C . GLY A 1 107 ? -3.561 -14.617 6.242 1 94.5 107 GLY A C 1
ATOM 814 O O . GLY A 1 107 ? -3.512 -14.086 7.352 1 94.5 107 GLY A O 1
ATOM 815 N N . LEU A 1 108 ? -4.281 -14.141 5.27 1 97.44 108 LEU A N 1
ATOM 816 C CA . LEU A 1 108 ? -5.07 -12.93 5.477 1 97.44 108 LEU A CA 1
ATOM 817 C C . LEU A 1 108 ? -6.188 -13.172 6.484 1 97.44 108 LEU A C 1
ATOM 819 O O . LEU A 1 108 ? -6.484 -12.305 7.309 1 97.44 108 LEU A O 1
ATOM 823 N N . ARG A 1 109 ? -6.82 -14.336 6.371 1 97 109 ARG A N 1
ATOM 824 C CA . ARG A 1 109 ? -7.863 -14.656 7.34 1 97 109 ARG A CA 1
ATOM 825 C C . ARG A 1 109 ? -7.32 -14.586 8.766 1 97 109 ARG A C 1
ATOM 827 O O . ARG A 1 109 ? -7.91 -13.922 9.625 1 97 109 ARG A O 1
ATOM 834 N N . THR A 1 110 ? -6.195 -15.258 8.953 1 95.94 110 THR A N 1
ATOM 835 C CA . THR A 1 110 ? -5.586 -15.297 10.273 1 95.94 110 THR A CA 1
ATOM 836 C C . THR A 1 110 ? -5.184 -13.891 10.727 1 95.94 110 THR A C 1
ATOM 838 O O . THR A 1 110 ? -5.496 -13.477 11.844 1 95.94 110 THR A O 1
ATOM 841 N N . GLY A 1 111 ? -4.535 -13.188 9.891 1 96.81 111 GLY A N 1
ATOM 842 C CA . GLY A 1 111 ? -4.074 -11.844 10.203 1 96.81 111 GLY A CA 1
ATOM 843 C C . GLY A 1 111 ? -5.207 -10.883 10.492 1 96.81 111 GLY A C 1
ATOM 844 O O . GLY A 1 111 ? -5.133 -10.102 11.445 1 96.81 111 GLY A O 1
ATOM 845 N N . LEU A 1 112 ? -6.211 -10.93 9.711 1 97.12 112 LEU A N 1
ATOM 846 C CA . LEU A 1 112 ? -7.352 -10.039 9.891 1 97.12 112 LEU A CA 1
ATOM 847 C C . LEU A 1 112 ? -8.094 -10.359 11.188 1 97.12 112 LEU A C 1
ATOM 849 O O . LEU A 1 112 ? -8.477 -9.453 11.93 1 97.12 112 LEU A O 1
ATOM 853 N N . HIS A 1 113 ? -8.273 -11.625 11.398 1 96.88 113 HIS A N 1
ATOM 854 C CA . HIS A 1 113 ? -8.953 -12.047 12.625 1 96.88 113 HIS A CA 1
ATOM 855 C C . HIS A 1 113 ? -8.195 -11.562 13.859 1 96.88 113 HIS A C 1
ATOM 857 O O . HIS A 1 113 ? -8.789 -10.961 14.758 1 96.88 113 HIS A O 1
ATOM 863 N N . GLU A 1 114 ? -6.922 -11.758 13.867 1 95.75 114 GLU A N 1
ATOM 864 C CA . GLU A 1 114 ? -6.098 -11.328 14.992 1 95.75 114 GLU A CA 1
ATOM 865 C C . GLU A 1 114 ? -6.07 -9.805 15.102 1 95.75 114 GLU A C 1
ATOM 867 O O . GLU A 1 114 ? -6.137 -9.25 16.203 1 95.75 114 GLU A O 1
ATOM 872 N N . GLY A 1 115 ? -5.973 -9.172 13.992 1 94.56 115 GLY A N 1
ATOM 873 C CA . GLY A 1 115 ? -5.93 -7.715 13.977 1 94.56 115 GLY A CA 1
ATOM 874 C C . GLY A 1 115 ? -7.203 -7.074 14.5 1 94.56 115 GLY A C 1
ATOM 875 O O . GLY A 1 115 ? -7.148 -6.133 15.289 1 94.56 115 GLY A O 1
ATOM 876 N N . LEU A 1 116 ? -8.305 -7.543 14.078 1 92.5 116 LEU A N 1
ATOM 877 C CA . LEU A 1 116 ? -9.586 -7.004 14.516 1 92.5 116 LEU A CA 1
ATOM 878 C C . LEU A 1 116 ? -9.805 -7.258 16 1 92.5 116 LEU A C 1
ATOM 880 O O . LEU A 1 116 ? -10.367 -6.418 16.703 1 92.5 116 LEU A O 1
ATOM 884 N N . ARG A 1 117 ? -9.32 -8.32 16.453 1 90.5 117 ARG A N 1
ATOM 885 C CA . ARG A 1 117 ? -9.438 -8.633 17.875 1 90.5 117 ARG A CA 1
ATOM 886 C C . ARG A 1 117 ? -8.578 -7.691 18.703 1 90.5 117 ARG A C 1
ATOM 888 O O . ARG A 1 117 ? -9 -7.246 19.781 1 90.5 117 ARG A O 1
ATOM 895 N N . ARG A 1 118 ? -7.469 -7.355 18.219 1 87.94 118 ARG A N 1
ATOM 896 C CA . ARG A 1 118 ? -6.539 -6.488 18.938 1 87.94 118 ARG A CA 1
ATOM 897 C C . ARG A 1 118 ? -7.07 -5.059 19.016 1 87.94 118 ARG A C 1
ATOM 899 O O . ARG A 1 118 ? -6.738 -4.316 19.938 1 87.94 118 ARG A O 1
ATOM 906 N N . THR A 1 119 ? -7.883 -4.715 18.062 1 80.94 119 THR A N 1
ATOM 907 C CA . THR A 1 119 ? -8.391 -3.35 18.031 1 80.94 119 THR A CA 1
ATOM 908 C C . THR A 1 119 ? -9.703 -3.242 18.797 1 80.94 119 THR A C 1
ATOM 910 O O . THR A 1 119 ? -10.391 -2.227 18.719 1 80.94 119 THR A O 1
ATOM 913 N N . GLY A 1 120 ? -10.078 -4.219 19.547 1 77.19 120 GLY A N 1
ATOM 914 C CA . GLY A 1 120 ? -11.219 -4.156 20.438 1 77.19 120 GLY A CA 1
ATOM 915 C C . GLY A 1 120 ? -12.5 -4.676 19.812 1 77.19 120 GLY A C 1
ATOM 916 O O . GLY A 1 120 ? -13.594 -4.434 20.328 1 77.19 120 GLY A O 1
ATOM 917 N N . SER A 1 121 ? -12.398 -5.277 18.672 1 79.62 121 SER A N 1
ATOM 918 C CA . SER A 1 121 ? -13.578 -5.781 17.984 1 79.62 121 SER A CA 1
ATOM 919 C C . SER A 1 121 ? -13.68 -7.301 18.094 1 79.62 121 SER A C 1
ATOM 921 O O . SER A 1 121 ? -14.25 -7.957 17.219 1 79.62 121 SER A O 1
ATOM 923 N N . ALA A 1 122 ? -13.109 -7.836 19.109 1 80.88 122 ALA A N 1
ATOM 924 C CA . ALA A 1 122 ? -13.07 -9.289 19.25 1 80.88 122 ALA A CA 1
ATOM 925 C C . ALA A 1 122 ? -14.477 -9.875 19.266 1 80.88 122 ALA A C 1
ATOM 927 O O . ALA A 1 122 ? -14.742 -10.883 18.594 1 80.88 122 ALA A O 1
ATOM 928 N N . THR A 1 123 ? -15.336 -9.219 19.953 1 83.62 123 THR A N 1
ATOM 929 C CA . THR A 1 123 ? -16.688 -9.742 20.094 1 83.62 123 THR A CA 1
ATOM 930 C C . THR A 1 123 ? -17.484 -9.5 18.812 1 83.62 123 THR A C 1
ATOM 932 O O . THR A 1 123 ? -18.562 -10.07 18.625 1 83.62 123 THR A O 1
ATOM 935 N N . LEU A 1 124 ? -16.891 -8.812 17.906 1 87.94 124 LEU A N 1
ATOM 936 C CA . LEU A 1 124 ? -17.578 -8.438 16.672 1 87.94 124 LEU A CA 1
ATOM 937 C C . LEU A 1 124 ? -16.938 -9.117 15.461 1 87.94 124 LEU A C 1
ATOM 939 O O . LEU A 1 124 ? -17.141 -8.695 14.32 1 87.94 124 LEU A O 1
ATOM 943 N N . THR A 1 125 ? -16.156 -10.086 15.766 1 92.5 125 THR A N 1
ATOM 944 C CA . THR A 1 125 ? -15.445 -10.719 14.656 1 92.5 125 THR A CA 1
ATOM 945 C C . THR A 1 125 ? -15.578 -12.234 14.727 1 92.5 125 THR A C 1
ATOM 947 O O . THR A 1 125 ? -15.43 -12.828 15.797 1 92.5 125 THR A O 1
ATOM 950 N N . LYS A 1 126 ? -15.938 -12.852 13.656 1 94.56 126 LYS A N 1
ATOM 951 C CA . LYS A 1 126 ? -15.984 -14.305 13.477 1 94.56 126 LYS A CA 1
ATOM 952 C C . LYS A 1 126 ? -15.125 -14.742 12.297 1 94.56 126 LYS A C 1
ATOM 954 O O . LYS A 1 126 ? -15.07 -14.062 11.273 1 94.56 126 LYS A O 1
ATOM 959 N N . ALA A 1 127 ? -14.391 -15.82 12.477 1 96.38 127 ALA A N 1
ATOM 960 C CA . ALA A 1 127 ? -13.586 -16.391 11.398 1 96.38 127 ALA A CA 1
ATOM 961 C C . ALA A 1 127 ? -13.984 -17.844 11.117 1 96.38 127 ALA A C 1
ATOM 963 O O . ALA A 1 127 ? -14.227 -18.609 12.047 1 96.38 127 ALA A O 1
ATOM 964 N N . MET A 1 128 ? -14.141 -18.141 9.812 1 96.25 128 MET A N 1
ATOM 965 C CA . MET A 1 128 ? -14.531 -19.5 9.398 1 96.25 128 MET A CA 1
ATOM 966 C C . MET A 1 128 ? -13.758 -19.922 8.156 1 96.25 128 MET A C 1
ATOM 968 O O . MET A 1 128 ? -13.273 -19.078 7.398 1 96.25 128 MET A O 1
ATOM 972 N N . ALA A 1 129 ? -13.602 -21.234 7.984 1 94.75 129 ALA A N 1
ATOM 973 C CA . ALA A 1 129 ? -13.148 -21.797 6.707 1 94.75 129 ALA A CA 1
ATOM 974 C C . ALA A 1 129 ? -14.273 -21.781 5.676 1 94.75 129 ALA A C 1
ATOM 976 O O . ALA A 1 129 ? -15.453 -21.781 6.039 1 94.75 129 ALA A O 1
ATOM 977 N N . PRO A 1 130 ? -13.875 -21.625 4.422 1 93.75 130 PRO A N 1
ATOM 978 C CA . PRO A 1 130 ? -14.906 -21.688 3.385 1 93.75 130 PRO A CA 1
ATOM 979 C C . PRO A 1 130 ? -15.469 -23.094 3.197 1 93.75 130 PRO A C 1
ATOM 981 O O . PRO A 1 130 ? -15.102 -23.781 2.244 1 93.75 130 PRO A O 1
ATOM 984 N N . SER A 1 131 ? -16.344 -23.516 3.957 1 94.06 131 SER A N 1
ATOM 985 C CA . SER A 1 131 ? -16.906 -24.859 4 1 94.06 131 SER A CA 1
ATOM 986 C C . SER A 1 131 ? -18.422 -24.828 3.885 1 94.06 131 SER A C 1
ATOM 988 O O . SER A 1 131 ? -19.031 -23.766 3.832 1 94.06 131 SER A O 1
ATOM 990 N N . ARG A 1 132 ? -18.844 -26.062 3.805 1 95.31 132 ARG A N 1
ATOM 991 C CA . ARG A 1 132 ? -20.297 -26.203 3.816 1 95.31 132 ARG A CA 1
ATOM 992 C C . ARG A 1 132 ? -20.891 -25.656 5.105 1 95.31 132 ARG A C 1
ATOM 994 O O . ARG A 1 132 ? -22 -25.094 5.098 1 95.31 132 ARG A O 1
ATOM 1001 N N . ASN A 1 133 ? -20.203 -25.781 6.125 1 96.06 133 ASN A N 1
ATOM 1002 C CA . ASN A 1 133 ? -20.656 -25.266 7.406 1 96.06 133 ASN A CA 1
ATOM 1003 C C . ASN A 1 133 ? -20.781 -23.734 7.375 1 96.06 133 ASN A C 1
ATOM 1005 O O . ASN A 1 133 ? -21.719 -23.172 7.918 1 96.06 133 ASN A O 1
ATOM 1009 N N . ALA A 1 134 ? -19.828 -23.109 6.777 1 97.12 134 ALA A N 1
ATOM 1010 C CA . ALA A 1 134 ? -19.891 -21.656 6.641 1 97.12 134 ALA A CA 1
ATOM 1011 C C . ALA A 1 134 ? -21.109 -21.234 5.832 1 97.12 134 ALA A C 1
ATOM 1013 O O . ALA A 1 134 ? -21.828 -20.312 6.211 1 97.12 134 ALA A O 1
ATOM 1014 N N . THR A 1 135 ? -21.328 -21.938 4.746 1 97.44 135 THR A N 1
ATOM 1015 C CA . THR A 1 135 ? -22.469 -21.641 3.889 1 97.44 135 THR A CA 1
ATOM 1016 C C . THR A 1 135 ? -23.781 -21.812 4.648 1 97.44 135 THR A C 1
ATOM 1018 O O . THR A 1 135 ? -24.656 -20.953 4.57 1 97.44 135 THR A O 1
ATOM 1021 N N . ARG A 1 136 ? -23.875 -22.844 5.371 1 97.5 136 ARG A N 1
ATOM 1022 C CA . ARG A 1 136 ? -25.078 -23.109 6.156 1 97.5 136 ARG A CA 1
ATOM 1023 C C . ARG A 1 136 ? -25.281 -22.047 7.23 1 97.5 136 ARG A C 1
ATOM 1025 O O . ARG A 1 136 ? -26.391 -21.578 7.438 1 97.5 136 ARG A O 1
ATOM 1032 N N . TRP A 1 137 ? -24.219 -21.734 7.883 1 97.69 137 TRP A N 1
ATOM 1033 C CA . TRP A 1 137 ? -24.312 -20.703 8.922 1 97.69 137 TRP A CA 1
ATOM 1034 C C . TRP A 1 137 ? -24.781 -19.375 8.344 1 97.69 137 TRP A C 1
ATOM 1036 O O . TRP A 1 137 ? -25.656 -18.719 8.914 1 97.69 137 TRP A O 1
ATOM 1046 N N . LEU A 1 138 ? -24.234 -19.016 7.27 1 97.19 138 LEU A N 1
ATOM 1047 C CA . LEU A 1 138 ? -24.641 -17.766 6.613 1 97.19 138 LEU A CA 1
ATOM 1048 C C . LEU A 1 138 ? -26.109 -17.797 6.234 1 97.19 138 LEU A C 1
ATOM 1050 O O . LEU A 1 138 ? -26.797 -16.766 6.285 1 97.19 138 LEU A O 1
ATOM 1054 N N . ALA A 1 139 ? -26.562 -18.938 5.805 1 96.56 139 ALA A N 1
ATOM 1055 C CA . ALA A 1 139 ? -27.953 -19.078 5.363 1 96.56 139 ALA A CA 1
ATOM 1056 C C . ALA A 1 139 ? -28.922 -18.906 6.531 1 96.56 139 ALA A C 1
ATOM 1058 O O . ALA A 1 139 ? -30.062 -18.484 6.34 1 96.56 139 ALA A O 1
ATOM 1059 N N . GLN A 1 140 ? -28.469 -19.125 7.719 1 96.56 140 GLN A N 1
ATOM 1060 C CA . GLN A 1 140 ? -29.391 -19.219 8.844 1 96.56 140 GLN A CA 1
ATOM 1061 C C . GLN A 1 140 ? -29.172 -18.094 9.836 1 96.56 140 GLN A C 1
ATOM 1063 O O . GLN A 1 140 ? -30.094 -17.703 10.562 1 96.56 140 GLN A O 1
ATOM 1068 N N . ALA A 1 141 ? -27.984 -17.594 9.953 1 95.69 141 ALA A N 1
ATOM 1069 C CA . ALA A 1 141 ? -27.641 -16.609 10.969 1 95.69 141 ALA A CA 1
ATOM 1070 C C . ALA A 1 141 ? -28.344 -15.281 10.711 1 95.69 141 ALA A C 1
ATOM 1072 O O . ALA A 1 141 ? -28.672 -14.961 9.562 1 95.69 141 ALA A O 1
ATOM 1073 N N . ASN A 1 142 ? -28.562 -14.539 11.781 1 93.06 142 ASN A N 1
ATOM 1074 C CA . ASN A 1 142 ? -29.109 -13.195 11.641 1 93.06 142 ASN A CA 1
ATOM 1075 C C . ASN A 1 142 ? -28.094 -12.234 11.031 1 93.06 142 ASN A C 1
ATOM 1077 O O . ASN A 1 142 ? -26.906 -12.312 11.336 1 93.06 142 ASN A O 1
ATOM 1081 N N . ALA A 1 143 ? -28.656 -11.344 10.219 1 85.81 143 ALA A N 1
ATOM 1082 C CA . ALA A 1 143 ? -27.797 -10.383 9.523 1 85.81 143 ALA A CA 1
ATOM 1083 C C . ALA A 1 143 ? -26.938 -9.609 10.508 1 85.81 143 ALA A C 1
ATOM 1085 O O . ALA A 1 143 ? -25.781 -9.289 10.211 1 85.81 143 ALA A O 1
ATOM 1086 N N . GLU A 1 144 ? -27.469 -9.398 11.703 1 86.56 144 GLU A N 1
ATOM 1087 C CA . GLU A 1 144 ? -26.766 -8.641 12.727 1 86.56 144 GLU A CA 1
ATOM 1088 C C . GLU A 1 144 ? -25.578 -9.422 13.273 1 86.56 144 GLU A C 1
ATOM 1090 O O . GLU A 1 144 ? -24.609 -8.828 13.75 1 86.56 144 GLU A O 1
ATOM 1095 N N . GLU A 1 145 ? -25.672 -10.664 13.125 1 91.5 145 GLU A N 1
ATOM 1096 C CA . GLU A 1 145 ? -24.609 -11.523 13.625 1 91.5 145 GLU A CA 1
ATOM 1097 C C . GLU A 1 145 ? -23.516 -11.703 12.578 1 91.5 145 GLU A C 1
ATOM 1099 O O . GLU A 1 145 ? -22.375 -12.031 12.914 1 91.5 145 GLU A O 1
ATOM 1104 N N . ILE A 1 146 ? -23.875 -11.461 11.383 1 95.62 146 ILE A N 1
ATOM 1105 C CA . ILE A 1 146 ? -22.953 -11.727 10.289 1 95.62 146 ILE A CA 1
ATOM 1106 C C . ILE A 1 146 ? -22.094 -10.492 10.016 1 95.62 146 ILE A C 1
ATOM 1108 O O . ILE A 1 146 ? -20.875 -10.578 9.969 1 95.62 146 ILE A O 1
ATOM 1112 N N . GLY A 1 147 ? -22.703 -9.328 9.883 1 94.5 147 GLY A N 1
ATOM 1113 C CA . GLY A 1 147 ? -21.984 -8.109 9.539 1 94.5 147 GLY A CA 1
ATOM 1114 C C . GLY A 1 147 ? -21.406 -8.133 8.141 1 94.5 147 GLY A C 1
ATOM 1115 O O . GLY A 1 147 ? -22 -8.711 7.227 1 94.5 147 GLY A O 1
ATOM 1116 N N . LEU A 1 148 ? -20.312 -7.461 7.969 1 95.31 148 LEU A N 1
ATOM 1117 C CA . LEU A 1 148 ? -19.609 -7.484 6.691 1 95.31 148 LEU A CA 1
ATOM 1118 C C . LEU A 1 148 ? -18.797 -8.766 6.547 1 95.31 148 LEU A C 1
ATOM 1120 O O . LEU A 1 148 ? -17.969 -9.078 7.402 1 95.31 148 LEU A O 1
ATOM 1124 N N . VAL A 1 149 ? -19.078 -9.469 5.496 1 97.44 149 VAL A N 1
ATOM 1125 C CA . VAL A 1 149 ? -18.328 -10.695 5.254 1 97.44 149 VAL A CA 1
ATOM 1126 C C . VAL A 1 149 ? -17.094 -10.383 4.395 1 97.44 149 VAL A C 1
ATOM 1128 O O . VAL A 1 149 ? -17.219 -9.742 3.35 1 97.44 149 VAL A O 1
ATOM 1131 N N . VAL A 1 150 ? -15.961 -10.773 4.859 1 98.25 150 VAL A N 1
ATOM 1132 C CA . VAL A 1 150 ? -14.719 -10.648 4.098 1 98.25 150 VAL A CA 1
ATOM 1133 C C . VAL A 1 150 ? -14.266 -12.031 3.623 1 98.25 150 VAL A C 1
ATOM 1135 O O . VAL A 1 150 ? -13.953 -12.898 4.438 1 98.25 150 VAL A O 1
ATOM 1138 N N . LEU A 1 151 ? -14.266 -12.211 2.301 1 97.94 151 LEU A N 1
ATOM 1139 C CA . LEU A 1 151 ? -13.82 -13.461 1.682 1 97.94 151 LEU A CA 1
ATOM 1140 C C . LEU A 1 151 ? -12.352 -13.375 1.288 1 97.94 151 LEU A C 1
ATOM 1142 O O . LEU A 1 151 ? -11.977 -12.539 0.458 1 97.94 151 LEU A O 1
ATOM 1146 N N . THR A 1 152 ? -11.492 -14.242 1.878 1 97.5 152 THR A N 1
ATOM 1147 C CA . THR A 1 152 ? -10.055 -14.172 1.632 1 97.5 152 THR A CA 1
ATOM 1148 C C . THR A 1 152 ? -9.547 -15.492 1.05 1 97.5 152 THR A C 1
ATOM 1150 O O . THR A 1 152 ? -10.141 -16.547 1.272 1 97.5 152 THR A O 1
ATOM 1153 N N . GLY A 1 153 ? -8.516 -15.344 0.241 1 94.81 153 GLY A N 1
ATOM 1154 C CA . GLY A 1 153 ? -7.766 -16.516 -0.207 1 94.81 153 GLY A CA 1
ATOM 1155 C C . GLY A 1 153 ? -8.484 -17.312 -1.279 1 94.81 153 GLY A C 1
ATOM 1156 O O . GLY A 1 153 ? -8.195 -18.484 -1.482 1 94.81 153 GLY A O 1
ATOM 1157 N N . MET A 1 154 ? -9.453 -16.734 -1.913 1 93 154 MET A N 1
ATOM 1158 C CA . MET A 1 154 ? -10.203 -17.453 -2.934 1 93 154 MET A CA 1
ATOM 1159 C C . MET A 1 154 ? -10.07 -16.766 -4.293 1 93 154 MET A C 1
ATOM 1161 O O . MET A 1 154 ? -10.859 -15.883 -4.629 1 93 154 MET A O 1
ATOM 1165 N N . GLU A 1 155 ? -9.094 -17.219 -5.008 1 93.5 155 GLU A N 1
ATOM 1166 C CA . GLU A 1 155 ? -8.914 -16.703 -6.359 1 93.5 155 GLU A CA 1
ATOM 1167 C C . GLU A 1 155 ? -10.141 -16.969 -7.223 1 93.5 155 GLU A C 1
ATOM 1169 O O . GLU A 1 155 ? -10.562 -16.109 -8 1 93.5 155 GLU A O 1
ATOM 1174 N N . VAL A 1 156 ? -10.672 -18.141 -7.086 1 95.25 156 VAL A N 1
ATOM 1175 C CA . VAL A 1 156 ? -11.93 -18.5 -7.723 1 95.25 156 VAL A CA 1
ATOM 1176 C C . VAL A 1 156 ? -13.062 -18.422 -6.699 1 95.25 156 VAL A C 1
ATOM 1178 O O . VAL A 1 156 ? -13.047 -19.141 -5.691 1 95.25 156 VAL A O 1
ATOM 1181 N N . PRO A 1 157 ? -14.047 -17.562 -6.996 1 95.19 157 PRO A N 1
ATOM 1182 C CA . PRO A 1 157 ? -15.125 -17.438 -6.016 1 95.19 157 PRO A CA 1
ATOM 1183 C C . PRO A 1 157 ? -15.914 -18.719 -5.828 1 95.19 157 PRO A C 1
ATOM 1185 O O . PRO A 1 157 ? -16.141 -19.469 -6.793 1 95.19 157 PRO A O 1
ATOM 1188 N N . SER A 1 158 ? -16.297 -18.969 -4.609 1 95.12 158 SER A N 1
ATOM 1189 C CA . SER A 1 158 ? -17.172 -20.094 -4.285 1 95.12 158 SER A CA 1
ATOM 1190 C C . SER A 1 158 ? -18.609 -19.797 -4.695 1 95.12 158 SER A C 1
ATOM 1192 O O . SER A 1 158 ? -19.234 -18.875 -4.18 1 95.12 158 SER A O 1
ATOM 1194 N N . LEU A 1 159 ? -19.109 -20.656 -5.586 1 95.62 159 LEU A N 1
ATOM 1195 C CA . LEU A 1 159 ? -20.484 -20.453 -6.051 1 95.62 159 LEU A CA 1
ATOM 1196 C C . LEU A 1 159 ? -21.469 -20.578 -4.895 1 95.62 159 LEU A C 1
ATOM 1198 O O . LEU A 1 159 ? -22.312 -19.688 -4.695 1 95.62 159 LEU A O 1
ATOM 1202 N N . PRO A 1 160 ? -21.375 -21.578 -4.031 1 96.5 160 PRO A N 1
ATOM 1203 C CA . PRO A 1 160 ? -22.328 -21.672 -2.922 1 96.5 160 PRO A CA 1
ATOM 1204 C C . PRO A 1 160 ? -22.266 -20.469 -1.984 1 96.5 160 PRO A C 1
ATOM 1206 O O . PRO A 1 160 ? -23.312 -19.938 -1.581 1 96.5 160 PRO A O 1
ATOM 1209 N N . LEU A 1 161 ? -21.141 -19.984 -1.677 1 96.62 161 LEU A N 1
ATOM 1210 C CA . LEU A 1 161 ? -21 -18.828 -0.793 1 96.62 161 LEU A CA 1
ATOM 1211 C C . LEU A 1 161 ? -21.562 -17.578 -1.443 1 96.62 161 LEU A C 1
ATOM 1213 O O . LEU A 1 161 ? -22.312 -16.828 -0.815 1 96.62 161 LEU A O 1
ATOM 1217 N N . THR A 1 162 ? -21.125 -17.406 -2.684 1 96.38 162 THR A N 1
ATOM 1218 C CA . THR A 1 162 ? -21.578 -16.203 -3.398 1 96.38 162 THR A CA 1
ATOM 1219 C C . THR A 1 162 ? -23.094 -16.172 -3.5 1 96.38 162 THR A C 1
ATOM 1221 O O . THR A 1 162 ? -23.719 -15.125 -3.301 1 96.38 162 THR A O 1
ATOM 1224 N N . ARG A 1 163 ? -23.625 -17.297 -3.773 1 95.75 163 ARG A N 1
ATOM 1225 C CA . ARG A 1 163 ? -25.078 -17.391 -3.932 1 95.75 163 ARG A CA 1
ATOM 1226 C C . ARG A 1 163 ? -25.797 -17.031 -2.637 1 95.75 163 ARG A C 1
ATOM 1228 O O . ARG A 1 163 ? -26.719 -16.203 -2.643 1 95.75 163 ARG A O 1
ATOM 1235 N N . VAL A 1 164 ? -25.438 -17.609 -1.517 1 96.38 164 VAL A N 1
ATOM 1236 C CA . VAL A 1 164 ? -26.109 -17.344 -0.244 1 96.38 164 VAL A CA 1
ATOM 1237 C C . VAL A 1 164 ? -25.922 -15.883 0.152 1 96.38 164 VAL A C 1
ATOM 1239 O O . VAL A 1 164 ? -26.875 -15.227 0.578 1 96.38 164 VAL A O 1
ATOM 1242 N N . LEU A 1 165 ? -24.781 -15.352 -0.013 1 96 165 LEU A N 1
ATOM 1243 C CA . LEU A 1 165 ? -24.5 -13.969 0.353 1 96 165 LEU A CA 1
ATOM 1244 C C . LEU A 1 165 ? -25.344 -13.008 -0.482 1 96 165 LEU A C 1
ATOM 1246 O O . LEU A 1 165 ? -25.953 -12.086 0.057 1 96 165 LEU A O 1
ATOM 1250 N N . TYR A 1 166 ? -25.344 -13.273 -1.725 1 94.25 166 TYR A N 1
ATOM 1251 C CA . TYR A 1 166 ? -26.047 -12.383 -2.637 1 94.25 166 TYR A CA 1
ATOM 1252 C C . TYR A 1 166 ? -27.547 -12.422 -2.383 1 94.25 166 TYR A C 1
ATOM 1254 O O . TYR A 1 166 ? -28.188 -11.375 -2.248 1 94.25 166 TYR A O 1
ATOM 1262 N N . HIS A 1 167 ? -28.094 -13.531 -2.293 1 91.88 167 HIS A N 1
ATOM 1263 C CA . HIS A 1 167 ? -29.547 -13.672 -2.188 1 91.88 167 HIS A CA 1
ATOM 1264 C C . HIS A 1 167 ? -30.031 -13.211 -0.821 1 91.88 167 HIS A C 1
ATOM 1266 O O . HIS A 1 167 ? -31.156 -12.703 -0.702 1 91.88 167 HIS A O 1
ATOM 1272 N N . ARG A 1 168 ? -29.219 -13.32 0.172 1 93.69 168 ARG A N 1
ATOM 1273 C CA . ARG A 1 168 ? -29.609 -12.852 1.5 1 93.69 168 ARG A CA 1
ATOM 1274 C C . ARG A 1 168 ? -29.312 -11.367 1.665 1 93.69 168 ARG A C 1
ATOM 1276 O O . ARG A 1 168 ? -29.625 -10.773 2.697 1 93.69 168 ARG A O 1
ATOM 1283 N N . GLY A 1 169 ? -28.703 -10.836 0.709 1 91.94 169 GLY A N 1
ATOM 1284 C CA . GLY A 1 169 ? -28.422 -9.406 0.737 1 91.94 169 GLY A CA 1
ATOM 1285 C C . GLY A 1 169 ? -27.297 -9.039 1.684 1 91.94 169 GLY A C 1
ATOM 1286 O O . GLY A 1 169 ? -27.281 -7.941 2.246 1 91.94 169 GLY A O 1
ATOM 1287 N N . ILE A 1 170 ? -26.391 -9.914 1.925 1 94.19 170 ILE A N 1
ATOM 1288 C CA . ILE A 1 170 ? -25.297 -9.688 2.863 1 94.19 170 ILE A CA 1
ATOM 1289 C C . ILE A 1 170 ? -24.125 -9.023 2.145 1 94.19 170 ILE A C 1
ATOM 1291 O O . ILE A 1 170 ? -23.625 -9.539 1.145 1 94.19 170 ILE A O 1
ATOM 1295 N N . GLU A 1 171 ? -23.719 -7.875 2.611 1 94.44 171 GLU A N 1
ATOM 1296 C CA . GLU A 1 171 ? -22.562 -7.176 2.064 1 94.44 171 GLU A CA 1
ATOM 1297 C C . GLU A 1 171 ? -21.281 -7.988 2.262 1 94.44 171 GLU A C 1
ATOM 1299 O O . GLU A 1 171 ? -21.062 -8.57 3.328 1 94.44 171 GLU A O 1
ATOM 1304 N N . HIS A 1 172 ? -20.469 -8.078 1.21 1 96.5 172 HIS A N 1
ATOM 1305 C CA . HIS A 1 172 ? -19.266 -8.875 1.333 1 96.5 172 HIS A CA 1
ATOM 1306 C C . HIS A 1 172 ? -18.141 -8.32 0.445 1 96.5 172 HIS A C 1
ATOM 1308 O O . HIS A 1 172 ? -18.422 -7.75 -0.612 1 96.5 172 HIS A O 1
ATOM 1314 N N . LEU A 1 173 ? -16.938 -8.461 0.898 1 97.25 173 LEU A N 1
ATOM 1315 C CA . LEU A 1 173 ? -15.727 -7.941 0.28 1 97.25 173 LEU A CA 1
ATOM 1316 C C . LEU A 1 173 ? -14.742 -9.07 -0.03 1 97.25 173 LEU A C 1
ATOM 1318 O O . LEU A 1 173 ? -14.477 -9.914 0.823 1 97.25 173 LEU A O 1
ATOM 1322 N N . TYR A 1 174 ? -14.234 -9.047 -1.276 1 97.56 174 TYR A N 1
ATOM 1323 C CA . TYR A 1 174 ? -13.234 -10.031 -1.668 1 97.56 174 TYR A CA 1
ATOM 1324 C C . TYR A 1 174 ? -11.82 -9.484 -1.476 1 97.56 174 TYR A C 1
ATOM 1326 O O . TYR A 1 174 ? -11.562 -8.312 -1.771 1 97.56 174 TYR A O 1
ATOM 1334 N N . THR A 1 175 ? -10.906 -10.312 -0.972 1 98 175 THR A N 1
ATOM 1335 C CA . THR A 1 175 ? -9.492 -9.953 -0.919 1 98 175 THR A CA 1
ATOM 1336 C C . THR A 1 175 ? -8.625 -11.203 -0.862 1 98 175 THR A C 1
ATOM 1338 O O . THR A 1 175 ? -8.977 -12.188 -0.21 1 98 175 THR A O 1
ATOM 1341 N N . HIS A 1 176 ? -7.543 -11.211 -1.591 1 96.94 176 HIS A N 1
ATOM 1342 C CA . HIS A 1 176 ? -6.574 -12.305 -1.604 1 96.94 176 HIS A CA 1
ATOM 1343 C C . HIS A 1 176 ? -5.297 -11.898 -2.33 1 96.94 176 HIS A C 1
ATOM 1345 O O . HIS A 1 176 ? -5.27 -10.875 -3.027 1 96.94 176 HIS A O 1
ATOM 1351 N N . PHE A 1 177 ? -4.258 -12.648 -2.125 1 97.19 177 PHE A N 1
ATOM 1352 C CA . PHE A 1 177 ? -3.057 -12.445 -2.924 1 97.19 177 PHE A CA 1
ATOM 1353 C C . PHE A 1 177 ? -3.178 -13.133 -4.273 1 97.19 177 PHE A C 1
ATOM 1355 O O . PHE A 1 177 ? -3.715 -14.242 -4.363 1 97.19 177 PHE A O 1
ATOM 1362 N N . ARG A 1 178 ? -2.701 -12.5 -5.293 1 96.38 178 ARG A N 1
ATOM 1363 C CA . ARG A 1 178 ? -2.604 -13.023 -6.652 1 96.38 178 ARG A CA 1
ATOM 1364 C C . ARG A 1 178 ? -1.248 -12.695 -7.27 1 96.38 178 ARG A C 1
ATOM 1366 O O . ARG A 1 178 ? -0.946 -11.531 -7.535 1 96.38 178 ARG A O 1
ATOM 1373 N N . ASP A 1 179 ? -0.436 -13.734 -7.512 1 95.06 179 ASP A N 1
ATOM 1374 C CA . ASP A 1 179 ? 0.881 -13.562 -8.117 1 95.06 179 ASP A CA 1
ATOM 1375 C C . ASP A 1 179 ? 1.707 -12.523 -7.367 1 95.06 179 ASP A C 1
ATOM 1377 O O . ASP A 1 179 ? 2.365 -11.68 -7.98 1 95.06 179 ASP A O 1
ATOM 1381 N N . GLY A 1 180 ? 1.536 -12.469 -6.098 1 93.56 180 GLY A N 1
ATOM 1382 C CA . GLY A 1 180 ? 2.35 -11.602 -5.254 1 93.56 180 GLY A CA 1
ATOM 1383 C C . GLY A 1 180 ? 1.698 -10.266 -4.965 1 93.56 180 GLY A C 1
ATOM 1384 O O . GLY A 1 180 ? 2.195 -9.492 -4.145 1 93.56 180 GLY A O 1
ATOM 1385 N N . ALA A 1 181 ? 0.637 -9.992 -5.586 1 96.69 181 ALA A N 1
ATOM 1386 C CA . ALA A 1 181 ? -0.066 -8.727 -5.371 1 96.69 181 ALA A CA 1
ATOM 1387 C C . ALA A 1 181 ? -1.312 -8.938 -4.516 1 96.69 181 ALA A C 1
ATOM 1389 O O . ALA A 1 181 ? -1.949 -9.984 -4.578 1 96.69 181 ALA A O 1
ATOM 1390 N N . LEU A 1 182 ? -1.604 -7.93 -3.717 1 97.94 182 LEU A N 1
ATOM 1391 C CA . LEU A 1 182 ? -2.844 -7.961 -2.951 1 97.94 182 LEU A CA 1
ATOM 1392 C C . LEU A 1 182 ? -4.023 -7.52 -3.812 1 97.94 182 LEU A C 1
ATOM 1394 O O . LEU A 1 182 ? -4.008 -6.43 -4.387 1 97.94 182 LEU A O 1
ATOM 1398 N N . ILE A 1 183 ? -4.965 -8.359 -3.951 1 97.62 183 ILE A N 1
ATOM 1399 C CA . ILE A 1 183 ? -6.223 -8.031 -4.617 1 97.62 183 ILE A CA 1
ATOM 1400 C C . ILE A 1 183 ? -7.246 -7.566 -3.588 1 97.62 183 ILE A C 1
ATOM 1402 O O . ILE A 1 183 ? -7.422 -8.203 -2.545 1 97.62 183 ILE A O 1
ATOM 1406 N N . LEU A 1 184 ? -7.801 -6.461 -3.85 1 98.12 184 LEU A N 1
ATOM 1407 C CA . LEU A 1 184 ? -8.836 -5.91 -2.977 1 98.12 184 LEU A CA 1
ATOM 1408 C C . LEU A 1 184 ? -10.086 -5.559 -3.771 1 98.12 184 LEU A C 1
ATOM 1410 O O . LEU A 1 184 ? -10.023 -4.789 -4.73 1 98.12 184 LEU A O 1
ATOM 1414 N N . GLY A 1 185 ? -11.258 -6.074 -3.318 1 96.44 185 GLY A N 1
ATOM 1415 C CA . GLY A 1 185 ? -12.523 -5.898 -4.008 1 96.44 185 GLY A CA 1
ATOM 1416 C C . GLY A 1 185 ? -12.859 -7.039 -4.949 1 96.44 185 GLY A C 1
ATOM 1417 O O . GLY A 1 185 ? -12.023 -7.902 -5.211 1 96.44 185 GLY A O 1
ATOM 1418 N N . PRO A 1 186 ? -14 -7.133 -5.363 1 95.06 186 PRO A N 1
ATOM 1419 C CA . PRO A 1 186 ? -15 -6.078 -5.191 1 95.06 186 PRO A CA 1
ATOM 1420 C C . PRO A 1 186 ? -15.727 -6.168 -3.85 1 95.06 186 PRO A C 1
ATOM 1422 O O . PRO A 1 186 ? -15.688 -7.207 -3.189 1 95.06 186 PRO A O 1
ATOM 1425 N N . LEU A 1 187 ? -16.234 -4.996 -3.459 1 95.88 187 LEU A N 1
ATOM 1426 C CA . LEU A 1 187 ? -17.297 -4.965 -2.467 1 95.88 187 LEU A CA 1
ATOM 1427 C C . LEU A 1 187 ? -18.656 -5.168 -3.129 1 95.88 187 LEU A C 1
ATOM 1429 O O . LEU A 1 187 ? -19.016 -4.434 -4.055 1 95.88 187 LEU A O 1
ATOM 1433 N N . VAL A 1 188 ? -19.344 -6.168 -2.699 1 94.81 188 VAL A N 1
ATOM 1434 C CA . VAL A 1 188 ? -20.672 -6.465 -3.254 1 94.81 188 VAL A CA 1
ATOM 1435 C C . VAL A 1 188 ? -21.75 -6.109 -2.234 1 94.81 188 VAL A C 1
ATOM 1437 O O . VAL A 1 188 ? -21.734 -6.605 -1.104 1 94.81 188 VAL A O 1
ATOM 1440 N N . THR A 1 189 ? -22.625 -5.211 -2.656 1 91.25 189 THR A N 1
ATOM 1441 C CA . THR A 1 189 ? -23.812 -4.836 -1.896 1 91.25 189 THR A CA 1
ATOM 1442 C C . THR A 1 189 ? -25.078 -5.195 -2.664 1 91.25 189 THR A C 1
ATOM 1444 O O . THR A 1 189 ? -25.578 -4.395 -3.455 1 91.25 189 THR A O 1
ATOM 1447 N N . PRO A 1 190 ? -25.609 -6.391 -2.504 1 79.06 190 PRO A N 1
ATOM 1448 C CA . PRO A 1 190 ? -26.688 -6.891 -3.363 1 79.06 190 PRO A CA 1
ATOM 1449 C C . PRO A 1 190 ? -27.906 -5.977 -3.369 1 79.06 190 PRO A C 1
ATOM 1451 O O . PRO A 1 190 ? -28.594 -5.875 -4.383 1 79.06 190 PRO A O 1
ATOM 1454 N N . HIS A 1 191 ? -28.484 -5.562 -2.275 1 70.06 191 HIS A N 1
ATOM 1455 C CA . HIS A 1 191 ? -29.672 -4.727 -2.283 1 70.06 191 HIS A CA 1
ATOM 1456 C C . HIS A 1 191 ? -29.312 -3.252 -2.426 1 70.06 191 HIS A C 1
ATOM 1458 O O . HIS A 1 191 ? -30.203 -2.395 -2.486 1 70.06 191 HIS A O 1
ATOM 1464 N N . GLY A 1 192 ? -28.125 -3.041 -2.582 1 58.16 192 GLY A N 1
ATOM 1465 C CA . GLY A 1 192 ? -27.75 -1.637 -2.666 1 58.16 192 GLY A CA 1
ATOM 1466 C C . GLY A 1 192 ? -27.672 -1.125 -4.09 1 58.16 192 GLY A C 1
ATOM 1467 O O . GLY A 1 192 ? -27.688 -1.911 -5.039 1 58.16 192 GLY A O 1
ATOM 1468 N N . VAL A 1 193 ? -27.969 0.099 -4.43 1 47.53 193 VAL A N 1
ATOM 1469 C CA . VAL A 1 193 ? -27.828 0.749 -5.73 1 47.53 193 VAL A CA 1
ATOM 1470 C C . VAL A 1 193 ? -26.391 0.637 -6.223 1 47.53 193 VAL A C 1
ATOM 1472 O O . VAL A 1 193 ? -25.453 0.76 -5.441 1 47.53 193 VAL A O 1
ATOM 1475 N N . SER A 1 194 ? -26.25 -0.184 -7.297 1 46.72 194 SER A N 1
ATOM 1476 C CA . SER A 1 194 ? -24.953 -0.278 -7.977 1 46.72 194 SER A CA 1
ATOM 1477 C C . SER A 1 194 ? -24.344 1.101 -8.18 1 46.72 194 SER A C 1
ATOM 1479 O O . SER A 1 194 ? -25.016 2.027 -8.641 1 46.72 194 SER A O 1
ATOM 1481 N N . VAL A 1 195 ? -23.516 1.57 -7.441 1 44.53 195 VAL A N 1
ATOM 1482 C CA . VAL A 1 195 ? -22.875 2.855 -7.703 1 44.53 195 VAL A CA 1
ATOM 1483 C C . VAL A 1 195 ? -21.688 2.658 -8.625 1 44.53 195 VAL A C 1
ATOM 1485 O O . VAL A 1 195 ? -20.734 1.938 -8.289 1 44.53 195 VAL A O 1
ATOM 1488 N N . LEU A 1 196 ? -21.875 2.666 -9.969 1 41.88 196 LEU A N 1
ATOM 1489 C CA . LEU A 1 196 ? -20.703 2.691 -10.844 1 41.88 196 LEU A CA 1
ATOM 1490 C C . LEU A 1 196 ? -19.906 3.975 -10.648 1 41.88 196 LEU A C 1
ATOM 1492 O O . LEU A 1 196 ? -20.469 5.07 -10.625 1 41.88 196 LEU A O 1
ATOM 1496 N N . ARG A 1 197 ? -18.938 3.979 -10.086 1 42.44 197 ARG A N 1
ATOM 1497 C CA . ARG A 1 197 ? -18.078 5.148 -10 1 42.44 197 ARG A CA 1
ATOM 1498 C C . ARG A 1 197 ? -17.391 5.418 -11.336 1 42.44 197 ARG A C 1
ATOM 1500 O O . ARG A 1 197 ? -16.812 4.512 -11.945 1 42.44 197 ARG A O 1
ATOM 1507 N N . ARG A 1 198 ? -17.641 6.543 -11.938 1 38.78 198 ARG A N 1
ATOM 1508 C CA . ARG A 1 198 ? -16.984 7.004 -13.156 1 38.78 198 ARG A CA 1
ATOM 1509 C C . ARG A 1 198 ? -15.477 7.145 -12.945 1 38.78 198 ARG A C 1
ATOM 1511 O O . ARG A 1 198 ? -15.016 7.234 -11.805 1 38.78 198 ARG A O 1
ATOM 1518 N N . SER A 1 199 ? -14.719 7.062 -14.094 1 36.97 199 SER A N 1
ATOM 1519 C CA . SER A 1 199 ? -13.273 7.199 -14.211 1 36.97 199 SER A CA 1
ATOM 1520 C C . SER A 1 199 ? -12.75 8.328 -13.328 1 36.97 199 SER A C 1
ATOM 1522 O O . SER A 1 199 ? -11.555 8.383 -13.031 1 36.97 199 SER A O 1
ATOM 1524 N N . SER A 1 200 ? -13.523 9.445 -13.211 1 39 200 SER A N 1
ATOM 1525 C CA . SER A 1 200 ? -13.078 10.688 -12.594 1 39 200 SER A CA 1
ATOM 1526 C C . SER A 1 200 ? -13.227 10.633 -11.078 1 39 200 SER A C 1
ATOM 1528 O O . SER A 1 200 ? -12.984 11.625 -10.391 1 39 200 SER A O 1
ATOM 1530 N N . GLY A 1 201 ? -13.297 9.523 -10.273 1 39.62 201 GLY A N 1
ATOM 1531 C CA . GLY A 1 201 ? -13.359 9.375 -8.828 1 39.62 201 GLY A CA 1
ATOM 1532 C C . GLY A 1 201 ? -14.75 9.586 -8.266 1 39.62 201 GLY A C 1
ATOM 1533 O O . GLY A 1 201 ? -14.938 9.594 -7.051 1 39.62 201 GLY A O 1
ATOM 1534 N N . GLN A 1 202 ? -15.695 10.234 -8.945 1 39.69 202 GLN A N 1
ATOM 1535 C CA . GLN A 1 202 ? -17.031 10.555 -8.438 1 39.69 202 GLN A CA 1
ATOM 1536 C C . GLN A 1 202 ? -17.938 9.328 -8.461 1 39.69 202 GLN A C 1
ATOM 1538 O O . GLN A 1 202 ? -17.953 8.578 -9.438 1 39.69 202 GLN A O 1
ATOM 1543 N N . ALA A 1 203 ? -18.547 9.031 -7.309 1 40.88 203 ALA A N 1
ATOM 1544 C CA . ALA A 1 203 ? -19.562 7.992 -7.215 1 40.88 203 ALA A CA 1
ATOM 1545 C C . ALA A 1 203 ? -20.594 8.125 -8.336 1 40.88 203 ALA A C 1
ATOM 1547 O O . ALA A 1 203 ? -21.125 9.211 -8.57 1 40.88 203 ALA A O 1
ATOM 1548 N N . ALA A 1 204 ? -20.531 7.363 -9.445 1 41.78 204 ALA A N 1
ATOM 1549 C CA . ALA A 1 204 ? -21.641 7.387 -10.398 1 41.78 204 ALA A CA 1
ATOM 1550 C C . ALA A 1 204 ? -22.938 6.902 -9.75 1 41.78 204 ALA A C 1
ATOM 1552 O O . ALA A 1 204 ? -22.922 5.973 -8.945 1 41.78 204 ALA A O 1
ATOM 1553 N N . GLU A 1 205 ? -23.906 7.621 -9.914 1 45.19 205 GLU A N 1
ATOM 1554 C CA . GLU A 1 205 ? -25.281 7.25 -9.547 1 45.19 205 GLU A CA 1
ATOM 1555 C C . GLU A 1 205 ? -25.656 5.887 -10.117 1 45.19 205 GLU A C 1
ATOM 1557 O O . GLU A 1 205 ? -25.438 5.625 -11.305 1 45.19 205 GLU A O 1
ATOM 1562 N N . GLY A 1 206 ? -25.531 4.906 -9.328 1 48.91 206 GLY A N 1
ATOM 1563 C CA . GLY A 1 206 ? -26.062 3.639 -9.797 1 48.91 206 GLY A CA 1
ATOM 1564 C C . GLY A 1 206 ? -27.312 3.799 -10.648 1 48.91 206 GLY A C 1
ATOM 1565 O O . GLY A 1 206 ? -28.062 4.77 -10.492 1 48.91 206 GLY A O 1
ATOM 1566 N N . ILE A 1 207 ? -27.25 3.463 -11.875 1 50.44 207 ILE A N 1
ATOM 1567 C CA . ILE A 1 207 ? -28.5 3.4 -12.625 1 50.44 207 ILE A CA 1
ATOM 1568 C C . ILE A 1 207 ? -29.547 2.648 -11.805 1 50.44 207 ILE A C 1
ATOM 1570 O O . ILE A 1 207 ? -29.344 1.497 -11.422 1 50.44 207 ILE A O 1
ATOM 1574 N N . PRO A 1 208 ? -30.578 3.336 -11.398 1 53.62 208 PRO A N 1
ATOM 1575 C CA . PRO A 1 208 ? -31.688 2.635 -10.734 1 53.62 208 PRO A CA 1
ATOM 1576 C C . PRO A 1 208 ? -32.125 1.377 -11.484 1 53.62 208 PRO A C 1
ATOM 1578 O O . PRO A 1 208 ? -32.188 1.375 -12.719 1 53.62 208 PRO A O 1
ATOM 1581 N N . GLY A 1 209 ? -32.188 0.138 -10.836 1 56.75 209 GLY A N 1
ATOM 1582 C CA . GLY A 1 209 ? -32.688 -1.116 -11.367 1 56.75 209 GLY A CA 1
ATOM 1583 C C . GLY A 1 209 ? -31.594 -2.092 -11.742 1 56.75 209 GLY A C 1
ATOM 1584 O O . GLY A 1 209 ? -31.859 -3.242 -12.086 1 56.75 209 GLY A O 1
ATOM 1585 N N . THR A 1 210 ? -30.391 -1.569 -11.859 1 62.91 210 THR A N 1
ATOM 1586 C CA . THR A 1 210 ? -29.406 -2.557 -12.258 1 62.91 210 THR A CA 1
ATOM 1587 C C . THR A 1 210 ? -28.766 -3.203 -11.031 1 62.91 210 THR A C 1
ATOM 1589 O O . THR A 1 210 ? -28.406 -2.514 -10.078 1 62.91 210 THR A O 1
ATOM 1592 N N . LYS A 1 211 ? -28.891 -4.5 -11.055 1 70.12 211 LYS A N 1
ATOM 1593 C CA . LYS A 1 211 ? -28.312 -5.285 -9.969 1 70.12 211 LYS A CA 1
ATOM 1594 C C . LYS A 1 211 ? -26.797 -5.145 -9.938 1 70.12 211 LYS A C 1
ATOM 1596 O O . LYS A 1 211 ? -26.141 -5.199 -10.977 1 70.12 211 LYS A O 1
ATOM 1601 N N . PRO A 1 212 ? -26.234 -4.863 -8.844 1 81.12 212 PRO A N 1
ATOM 1602 C CA . PRO A 1 212 ? -24.781 -4.773 -8.758 1 81.12 212 PRO A CA 1
ATOM 1603 C C . PRO A 1 212 ? -24.078 -6.086 -9.117 1 81.12 212 PRO A C 1
ATOM 1605 O O . PRO A 1 212 ? -24.578 -7.164 -8.781 1 81.12 212 PRO A O 1
ATOM 1608 N N . PRO A 1 213 ? -23.078 -6.039 -9.938 1 90.81 213 PRO A N 1
ATOM 1609 C CA . PRO A 1 213 ? -22.359 -7.27 -10.289 1 90.81 213 PRO A CA 1
ATOM 1610 C C . PRO A 1 213 ? -21.797 -7.992 -9.062 1 90.81 213 PRO A C 1
ATOM 1612 O O . PRO A 1 213 ? -21.406 -7.348 -8.086 1 90.81 213 PRO A O 1
ATOM 1615 N N . CYS A 1 214 ? -21.797 -9.32 -9.117 1 93.75 214 CYS A N 1
ATOM 1616 C CA . CYS A 1 214 ? -21.281 -10.133 -8.023 1 93.75 214 CYS A CA 1
ATOM 1617 C C . CYS A 1 214 ? -19.953 -10.758 -8.383 1 93.75 214 CYS A C 1
ATOM 1619 O O . CYS A 1 214 ? -19.406 -10.516 -9.469 1 93.75 214 CYS A O 1
ATOM 1621 N N . GLY A 1 215 ? -19.406 -11.516 -7.441 1 94.62 215 GLY A N 1
ATOM 1622 C CA . GLY A 1 215 ? -18.125 -12.164 -7.664 1 94.62 215 GLY A CA 1
ATOM 1623 C C . GLY A 1 215 ? -18.156 -13.148 -8.82 1 94.62 215 GLY A C 1
ATOM 1624 O O . GLY A 1 215 ? -17.141 -13.328 -9.508 1 94.62 215 GLY A O 1
ATOM 1625 N N . MET A 1 216 ? -19.312 -13.773 -9.062 1 95.81 216 MET A N 1
ATOM 1626 C CA . MET A 1 216 ? -19.438 -14.75 -10.141 1 95.81 216 MET A CA 1
ATOM 1627 C C . MET A 1 216 ? -19.484 -14.055 -11.5 1 95.81 216 MET A C 1
ATOM 1629 O O . MET A 1 216 ? -19.156 -14.656 -12.523 1 95.81 216 MET A O 1
ATOM 1633 N N . CYS A 1 217 ? -19.922 -12.797 -11.5 1 95.69 217 CYS A N 1
ATOM 1634 C CA . CYS A 1 217 ? -19.828 -12.016 -12.727 1 95.69 217 CYS A CA 1
ATOM 1635 C C . CYS A 1 217 ? -18.391 -11.828 -13.156 1 95.69 217 CYS A C 1
ATOM 1637 O O . CYS A 1 217 ? -18.062 -11.992 -14.336 1 95.69 217 CYS A O 1
ATOM 1639 N N . LEU A 1 218 ? -17.562 -11.5 -12.203 1 94.62 218 LEU A N 1
ATOM 1640 C CA . LEU A 1 218 ? -16.141 -11.336 -12.484 1 94.62 218 LEU A CA 1
ATOM 1641 C C . LEU A 1 218 ? -15.539 -12.609 -13.07 1 94.62 218 LEU A C 1
ATOM 1643 O O . LEU A 1 218 ? -14.805 -12.562 -14.062 1 94.62 218 LEU A O 1
ATOM 1647 N N . GLU A 1 219 ? -15.898 -13.719 -12.469 1 94.94 219 GLU A N 1
ATOM 1648 C CA . GLU A 1 219 ? -15.414 -15.016 -12.945 1 94.94 219 GLU A CA 1
ATOM 1649 C C . GLU A 1 219 ? -15.914 -15.305 -14.352 1 94.94 219 GLU A C 1
ATOM 1651 O O . GLU A 1 219 ? -15.164 -15.82 -15.188 1 94.94 219 GLU A O 1
ATOM 1656 N N . ALA A 1 220 ? -17.094 -14.961 -14.609 1 95.69 220 ALA A N 1
ATOM 1657 C CA . ALA A 1 220 ? -17.672 -15.164 -15.938 1 95.69 220 ALA A CA 1
ATOM 1658 C C . ALA A 1 220 ? -16.922 -14.336 -16.984 1 95.69 220 ALA A C 1
ATOM 1660 O O . ALA A 1 220 ? -16.641 -14.828 -18.078 1 95.69 220 ALA A O 1
ATOM 1661 N N . HIS A 1 221 ? -16.625 -13.148 -16.656 1 94.81 221 HIS A N 1
ATOM 1662 C CA . HIS A 1 221 ? -15.875 -12.305 -17.578 1 94.81 221 HIS A CA 1
ATOM 1663 C C . HIS A 1 221 ? -14.477 -12.867 -17.828 1 94.81 221 HIS A C 1
ATOM 1665 O O . HIS A 1 221 ? -13.953 -12.773 -18.938 1 94.81 221 HIS A O 1
ATOM 1671 N N . ARG A 1 222 ? -13.867 -13.398 -16.828 1 94.81 222 ARG A N 1
ATOM 1672 C CA . ARG A 1 222 ? -12.562 -14.023 -16.984 1 94.81 222 ARG A CA 1
ATOM 1673 C C . ARG A 1 222 ? -12.633 -15.203 -17.953 1 94.81 222 ARG A C 1
ATOM 1675 O O . ARG A 1 222 ? -11.727 -15.406 -18.766 1 94.81 222 ARG A O 1
ATOM 1682 N N . ARG A 1 223 ? -13.648 -15.961 -17.859 1 94.62 223 ARG A N 1
ATOM 1683 C CA . ARG A 1 223 ? -13.852 -17.094 -18.766 1 94.62 223 ARG A CA 1
ATOM 1684 C C . ARG A 1 223 ? -14.031 -16.625 -20.203 1 94.62 223 ARG A C 1
ATOM 1686 O O . ARG A 1 223 ? -13.547 -17.266 -21.125 1 94.62 223 ARG A O 1
ATOM 1693 N N . ASP A 1 224 ? -14.734 -15.531 -20.359 1 95.19 224 ASP A N 1
ATOM 1694 C CA . ASP A 1 224 ? -14.922 -14.969 -21.688 1 95.19 224 ASP A CA 1
ATOM 1695 C C . ASP A 1 224 ? -13.586 -14.562 -22.297 1 95.19 224 ASP A C 1
ATOM 1697 O O . ASP A 1 224 ? -13.367 -14.734 -23.5 1 95.19 224 ASP A O 1
ATOM 1701 N N . ARG A 1 225 ? -12.727 -14.047 -21.547 1 94.62 225 ARG A N 1
ATOM 1702 C CA . ARG A 1 225 ? -11.477 -13.477 -22.031 1 94.62 225 ARG A CA 1
ATOM 1703 C C . ARG A 1 225 ? -10.453 -14.57 -22.328 1 94.62 225 ARG A C 1
ATOM 1705 O O . ARG A 1 225 ? -9.609 -14.406 -23.203 1 94.62 225 ARG A O 1
ATOM 1712 N N . ASP A 1 226 ? -10.461 -15.602 -21.562 1 95.5 226 ASP A N 1
ATOM 1713 C CA . ASP A 1 226 ? -9.5 -16.688 -21.734 1 95.5 226 ASP A CA 1
ATOM 1714 C C . ASP A 1 226 ? -10.211 -18.047 -21.766 1 95.5 226 ASP A C 1
ATOM 1716 O O . ASP A 1 226 ? -10.625 -18.562 -20.719 1 95.5 226 ASP A O 1
ATOM 1720 N N . PRO A 1 227 ? -10.203 -18.656 -22.891 1 93.62 227 PRO A N 1
ATOM 1721 C CA . PRO A 1 227 ? -10.891 -19.938 -23.016 1 93.62 227 PRO A CA 1
ATOM 1722 C C . PRO A 1 227 ? -10.305 -21.031 -22.109 1 93.62 227 PRO A C 1
ATOM 1724 O O . PRO A 1 227 ? -10.961 -22.031 -21.844 1 93.62 227 PRO A O 1
ATOM 1727 N N . ALA A 1 228 ? -9.109 -20.859 -21.641 1 95.81 228 ALA A N 1
ATOM 1728 C CA . ALA A 1 228 ? -8.477 -21.859 -20.781 1 95.81 228 ALA A CA 1
ATOM 1729 C C . ALA A 1 228 ? -8.867 -21.656 -19.312 1 95.81 228 ALA A C 1
ATOM 1731 O O . ALA A 1 228 ? -8.492 -22.453 -18.453 1 95.81 228 ALA A O 1
ATOM 1732 N N . ARG A 1 229 ? -9.68 -20.672 -19.031 1 95.75 229 ARG A N 1
ATOM 1733 C CA . ARG A 1 229 ? -9.953 -20.281 -17.656 1 95.75 229 ARG A CA 1
ATOM 1734 C C . ARG A 1 229 ? -10.656 -21.406 -16.891 1 95.75 229 ARG A C 1
ATOM 1736 O O . ARG A 1 229 ? -10.414 -21.594 -15.703 1 95.75 229 ARG A O 1
ATOM 1743 N N . ASP A 1 230 ? -11.469 -22.109 -17.547 1 94.62 230 ASP A N 1
ATOM 1744 C CA . ASP A 1 230 ? -12.164 -23.188 -16.875 1 94.62 230 ASP A CA 1
ATOM 1745 C C . ASP A 1 230 ? -11.172 -24.219 -16.312 1 94.62 230 ASP A C 1
ATOM 1747 O O . ASP A 1 230 ? -11.289 -24.625 -15.156 1 94.62 230 ASP A O 1
ATOM 1751 N N . LEU A 1 231 ? -10.234 -24.562 -17.078 1 95.38 231 LEU A N 1
ATOM 1752 C CA . LEU A 1 231 ? -9.211 -25.516 -16.656 1 95.38 231 LEU A CA 1
ATOM 1753 C C . LEU A 1 231 ? -8.305 -24.906 -15.594 1 95.38 231 LEU A C 1
ATOM 1755 O O . LEU A 1 231 ? -7.945 -25.562 -14.617 1 95.38 231 LEU A O 1
ATOM 1759 N N . LEU A 1 232 ? -7.934 -23.703 -15.789 1 96.19 232 LEU A N 1
ATOM 1760 C CA . LEU A 1 232 ? -7.098 -23 -14.82 1 96.19 232 LEU A CA 1
ATOM 1761 C C . LEU A 1 232 ? -7.809 -22.875 -13.477 1 96.19 232 LEU A C 1
ATOM 1763 O O . LEU A 1 232 ? -7.203 -23.078 -12.422 1 96.19 232 LEU A O 1
ATOM 1767 N N . ALA A 1 233 ? -9.086 -22.562 -13.562 1 95.94 233 ALA A N 1
ATOM 1768 C CA . ALA A 1 233 ? -9.883 -22.406 -12.352 1 95.94 233 ALA A CA 1
ATOM 1769 C C . ALA A 1 233 ? -9.93 -23.703 -11.547 1 95.94 233 ALA A C 1
ATOM 1771 O O . ALA A 1 233 ? -9.906 -23.672 -10.32 1 95.94 233 ALA A O 1
ATOM 1772 N N . LEU A 1 234 ? -9.984 -24.797 -12.203 1 95.19 234 LEU A N 1
ATOM 1773 C CA . LEU A 1 234 ? -9.984 -26.078 -11.523 1 95.19 234 LEU A CA 1
ATOM 1774 C C . LEU A 1 234 ? -8.695 -26.281 -10.742 1 95.19 234 LEU A C 1
ATOM 1776 O O . LEU A 1 234 ? -8.711 -26.781 -9.617 1 95.19 234 LEU A O 1
ATOM 1780 N N . GLN A 1 235 ? -7.633 -25.922 -11.367 1 94.25 235 GLN A N 1
ATOM 1781 C CA . GLN A 1 235 ? -6.328 -26.047 -10.727 1 94.25 235 GLN A CA 1
ATOM 1782 C C . GLN A 1 235 ? -6.199 -25.078 -9.547 1 94.25 235 GLN A C 1
ATOM 1784 O O . GLN A 1 235 ? -5.52 -25.391 -8.562 1 94.25 235 GLN A O 1
ATOM 1789 N N . LEU A 1 236 ? -6.902 -23.953 -9.641 1 94.5 236 LEU A N 1
ATOM 1790 C CA . LEU A 1 236 ? -6.758 -22.875 -8.664 1 94.5 236 LEU A CA 1
ATOM 1791 C C . LEU A 1 236 ? -7.723 -23.062 -7.504 1 94.5 236 LEU A C 1
ATOM 1793 O O . LEU A 1 236 ? -7.594 -22.406 -6.469 1 94.5 236 LEU A O 1
ATOM 1797 N N . ARG A 1 237 ? -8.617 -23.922 -7.613 1 89.19 237 ARG A N 1
ATOM 1798 C CA . ARG A 1 237 ? -9.641 -24.109 -6.594 1 89.19 237 ARG A CA 1
ATOM 1799 C C . ARG A 1 237 ? -9.031 -24.547 -5.27 1 89.19 237 ARG A C 1
ATOM 1801 O O . ARG A 1 237 ? -9.516 -24.172 -4.199 1 89.19 237 ARG A O 1
ATOM 1808 N N . THR A 1 238 ? -7.891 -25.281 -5.344 1 83.5 238 THR A N 1
ATOM 1809 C CA . THR A 1 238 ? -7.281 -25.766 -4.117 1 83.5 238 THR A CA 1
ATOM 1810 C C . THR A 1 238 ? -6.004 -25 -3.795 1 83.5 238 THR A C 1
ATOM 1812 O O . THR A 1 238 ? -5.301 -25.312 -2.836 1 83.5 238 THR A O 1
ATOM 1815 N N . TYR A 1 239 ? -5.75 -24.078 -4.613 1 88.5 239 TYR A N 1
ATOM 1816 C CA . TYR A 1 239 ? -4.547 -23.266 -4.43 1 88.5 239 TYR A CA 1
ATOM 1817 C C . TYR A 1 239 ? -4.742 -22.234 -3.326 1 88.5 239 TYR A C 1
ATOM 1819 O O . TYR A 1 239 ? -5.758 -21.547 -3.293 1 88.5 239 TYR A O 1
ATOM 1827 N N . VAL A 1 240 ? -3.818 -22.203 -2.359 1 89.12 240 VAL A N 1
ATOM 1828 C CA . VAL A 1 240 ? -3.82 -21.172 -1.326 1 89.12 240 VAL A CA 1
ATOM 1829 C C . VAL A 1 240 ? -2.672 -20.203 -1.569 1 89.12 240 VAL A C 1
ATOM 1831 O O . VAL A 1 240 ? -1.5 -20.562 -1.448 1 89.12 240 VAL A O 1
ATOM 1834 N N . PRO A 1 241 ? -3.049 -19.031 -1.896 1 91.88 241 PRO A N 1
ATOM 1835 C CA . PRO A 1 241 ? -1.989 -18.047 -2.166 1 91.88 241 PRO A CA 1
ATOM 1836 C C . PRO A 1 241 ? -1.123 -17.766 -0.94 1 91.88 241 PRO A C 1
ATOM 1838 O O . PRO A 1 241 ? -1.624 -17.766 0.188 1 91.88 241 PRO A O 1
ATOM 1841 N N . VAL A 1 242 ? 0.149 -17.5 -1.231 1 90.5 242 VAL A N 1
ATOM 1842 C CA . VAL A 1 242 ? 1.083 -17.172 -0.158 1 90.5 242 VAL A CA 1
ATOM 1843 C C . VAL A 1 242 ? 1.79 -15.859 -0.468 1 90.5 242 VAL A C 1
ATOM 1845 O O . VAL A 1 242 ? 1.743 -15.375 -1.601 1 90.5 242 VAL A O 1
ATOM 1848 N N . ALA A 1 243 ? 2.293 -15.273 0.538 1 92.38 243 ALA A N 1
ATOM 1849 C CA . ALA A 1 243 ? 3.127 -14.078 0.458 1 92.38 243 ALA A CA 1
ATOM 1850 C C . ALA A 1 243 ? 4.152 -14.047 1.586 1 92.38 243 ALA A C 1
ATOM 1852 O O . ALA A 1 243 ? 4.004 -14.75 2.59 1 92.38 243 ALA A O 1
ATOM 1853 N N . SER A 1 244 ? 5.266 -13.305 1.353 1 89.56 244 SER A N 1
ATOM 1854 C CA . SER A 1 244 ? 6.23 -13.148 2.436 1 89.56 244 SER A CA 1
ATOM 1855 C C . SER A 1 244 ? 5.578 -12.539 3.674 1 89.56 244 SER A C 1
ATOM 1857 O O . SER A 1 244 ? 4.484 -11.969 3.592 1 89.56 244 SER A O 1
ATOM 1859 N N . SER A 1 245 ? 6.223 -12.695 4.793 1 90.94 245 SER A N 1
ATOM 1860 C CA . SER A 1 245 ? 5.688 -12.203 6.059 1 90.94 245 SER A CA 1
ATOM 1861 C C . SER A 1 245 ? 5.508 -10.688 6.031 1 90.94 245 SER A C 1
ATOM 1863 O O . SER A 1 245 ? 4.52 -10.164 6.547 1 90.94 245 SER A O 1
ATOM 1865 N N . GLU A 1 246 ? 6.484 -9.977 5.43 1 92.44 246 GLU A N 1
ATOM 1866 C CA . GLU A 1 246 ? 6.402 -8.523 5.359 1 92.44 246 GLU A CA 1
ATOM 1867 C C . GLU A 1 246 ? 5.207 -8.078 4.523 1 92.44 246 GLU A C 1
ATOM 1869 O O . GLU A 1 246 ? 4.461 -7.18 4.922 1 92.44 246 GLU A O 1
ATOM 1874 N N . TRP A 1 247 ? 5.012 -8.797 3.467 1 95.12 247 TRP A N 1
ATOM 1875 C CA . TRP A 1 247 ? 3.914 -8.422 2.582 1 95.12 247 TRP A CA 1
ATOM 1876 C C . TRP A 1 247 ? 2.57 -8.805 3.193 1 95.12 247 TRP A C 1
ATOM 1878 O O . TRP A 1 247 ? 1.597 -8.055 3.08 1 95.12 247 TRP A O 1
ATOM 1888 N N . THR A 1 248 ? 2.537 -9.922 3.836 1 96.5 248 THR A N 1
ATOM 1889 C CA . THR A 1 248 ? 1.312 -10.32 4.516 1 96.5 248 THR A CA 1
ATOM 1890 C C . THR A 1 248 ? 0.949 -9.32 5.613 1 96.5 248 THR A C 1
ATOM 1892 O O . THR A 1 248 ? -0.205 -8.906 5.723 1 96.5 248 THR A O 1
ATOM 1895 N N . THR A 1 249 ? 1.926 -8.906 6.379 1 96.44 249 THR A N 1
ATOM 1896 C CA . THR A 1 249 ? 1.681 -7.945 7.445 1 96.44 249 THR A CA 1
ATOM 1897 C C . THR A 1 249 ? 1.234 -6.602 6.867 1 96.44 249 THR A C 1
ATOM 1899 O O . THR A 1 249 ? 0.31 -5.973 7.387 1 96.44 249 THR A O 1
ATOM 1902 N N . ALA A 1 250 ? 1.909 -6.199 5.816 1 97.62 250 ALA A N 1
ATOM 1903 C CA . ALA A 1 250 ? 1.516 -4.957 5.156 1 97.62 250 ALA A CA 1
ATOM 1904 C C . ALA A 1 250 ? 0.077 -5.035 4.652 1 97.62 250 ALA A C 1
ATOM 1906 O O . ALA A 1 250 ? -0.712 -4.113 4.863 1 97.62 250 ALA A O 1
ATOM 1907 N N . ALA A 1 251 ? -0.243 -6.109 4.055 1 98.25 251 ALA A N 1
ATOM 1908 C CA . ALA A 1 251 ? -1.58 -6.309 3.502 1 98.25 251 ALA A CA 1
ATOM 1909 C C . ALA A 1 251 ? -2.635 -6.32 4.605 1 98.25 251 ALA A C 1
ATOM 1911 O O . ALA A 1 251 ? -3.664 -5.648 4.496 1 98.25 251 ALA A O 1
ATOM 1912 N N . VAL A 1 252 ? -2.363 -7.047 5.648 1 98.06 252 VAL A N 1
ATOM 1913 C CA . VAL A 1 252 ? -3.305 -7.164 6.758 1 98.06 252 VAL A CA 1
ATOM 1914 C C . VAL A 1 252 ? -3.559 -5.785 7.367 1 98.06 252 VAL A C 1
ATOM 1916 O O . VAL A 1 252 ? -4.707 -5.398 7.59 1 98.06 252 VAL A O 1
ATOM 1919 N N . SER A 1 253 ? -2.498 -5.082 7.645 1 97.62 253 SER A N 1
ATOM 1920 C CA . SER A 1 253 ? -2.643 -3.758 8.242 1 97.62 253 SER A CA 1
ATOM 1921 C C . SER A 1 253 ? -3.391 -2.809 7.316 1 97.62 253 SER A C 1
ATOM 1923 O O . SER A 1 253 ? -4.234 -2.027 7.766 1 97.62 253 SER A O 1
ATOM 1925 N N . LEU A 1 254 ? -3.061 -2.898 6.074 1 97.56 254 LEU A N 1
ATOM 1926 C CA . LEU A 1 254 ? -3.768 -2.107 5.074 1 97.56 254 LEU A CA 1
ATOM 1927 C C . LEU A 1 254 ? -5.258 -2.434 5.078 1 97.56 254 LEU A C 1
ATOM 1929 O O . LEU A 1 254 ? -6.098 -1.529 5.086 1 97.56 254 LEU A O 1
ATOM 1933 N N . LEU A 1 255 ? -5.578 -3.654 5.074 1 97.62 255 LEU A N 1
ATOM 1934 C CA . LEU A 1 255 ? -6.965 -4.102 5.062 1 97.62 255 LEU A CA 1
ATOM 1935 C C . LEU A 1 255 ? -7.688 -3.676 6.336 1 97.62 255 LEU A C 1
ATOM 1937 O O . LEU A 1 255 ? -8.852 -3.266 6.289 1 97.62 255 LEU A O 1
ATOM 1941 N N . LEU A 1 256 ? -7.016 -3.771 7.473 1 95.5 256 LEU A N 1
ATOM 1942 C CA . LEU A 1 256 ? -7.613 -3.336 8.727 1 95.5 256 LEU A CA 1
ATOM 1943 C C . LEU A 1 256 ? -7.945 -1.849 8.688 1 95.5 256 LEU A C 1
ATOM 1945 O O . LEU A 1 256 ? -9.008 -1.434 9.148 1 95.5 256 LEU A O 1
ATOM 1949 N N . GLY A 1 257 ? -7.02 -1.109 8.109 1 93.62 257 GLY A N 1
ATOM 1950 C CA . GLY A 1 257 ? -7.305 0.306 7.93 1 93.62 257 GLY A CA 1
ATOM 1951 C C . GLY A 1 257 ? -8.516 0.567 7.059 1 93.62 257 GLY A C 1
ATOM 1952 O O . GLY A 1 257 ? -9.344 1.424 7.375 1 93.62 257 GLY A O 1
ATOM 1953 N N . GLN A 1 258 ? -8.625 -0.148 5.988 1 93.5 258 GLN A N 1
ATOM 1954 C CA . GLN A 1 258 ? -9.766 -0.007 5.086 1 93.5 258 GLN A CA 1
ATOM 1955 C C . GLN A 1 258 ? -11.062 -0.4 5.777 1 93.5 258 GLN A C 1
ATOM 1957 O O . GLN A 1 258 ? -12.078 0.289 5.645 1 93.5 258 GLN A O 1
ATOM 1962 N N . LEU A 1 259 ? -11.062 -1.439 6.543 1 93 259 LEU A N 1
ATOM 19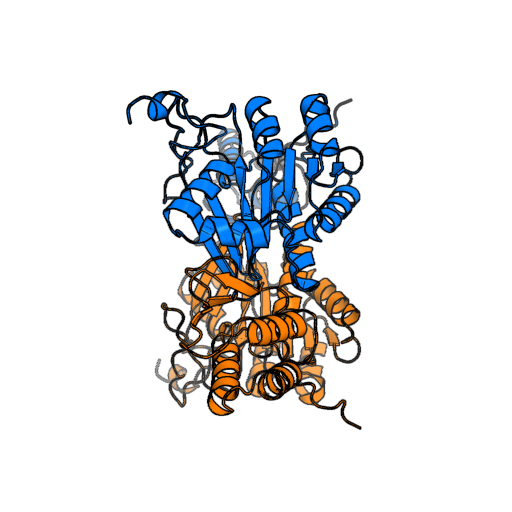63 C CA . LEU A 1 259 ? -12.258 -1.994 7.16 1 93 259 LEU A CA 1
ATOM 1964 C C . LEU A 1 259 ? -12.766 -1.086 8.273 1 93 259 LEU A C 1
ATOM 1966 O O . LEU A 1 259 ? -13.914 -1.204 8.703 1 93 259 LEU A O 1
ATOM 1970 N N . ARG A 1 260 ? -11.945 -0.243 8.734 1 88.06 260 ARG A N 1
ATOM 1971 C CA . ARG A 1 260 ? -12.352 0.701 9.773 1 88.06 260 ARG A CA 1
ATOM 1972 C C . ARG A 1 260 ? -13.094 1.893 9.18 1 88.06 260 ARG A C 1
ATOM 1974 O O . ARG A 1 260 ? -13.742 2.65 9.898 1 88.06 260 ARG A O 1
ATOM 1981 N N . ARG A 1 261 ? -12.945 2.025 7.918 1 87.56 261 ARG A N 1
ATOM 1982 C CA . ARG A 1 261 ? -13.633 3.141 7.27 1 87.56 261 ARG A CA 1
ATOM 1983 C C . ARG A 1 261 ? -15.141 2.93 7.266 1 87.56 261 ARG A C 1
ATOM 1985 O O . ARG A 1 261 ? -15.617 1.807 7.082 1 87.56 261 ARG A O 1
ATOM 1992 N N . ARG A 1 262 ? -15.82 4.062 7.371 1 84.62 262 ARG A N 1
ATOM 1993 C CA . ARG A 1 262 ? -17.281 4.004 7.383 1 84.62 262 ARG A CA 1
ATOM 1994 C C . ARG A 1 262 ? -17.828 3.738 5.988 1 84.62 262 ARG A C 1
ATOM 1996 O O . ARG A 1 262 ? -18.844 3.051 5.832 1 84.62 262 ARG A O 1
ATOM 2003 N N . ASP A 1 263 ? -17.172 4.297 5.07 1 86.62 263 ASP A N 1
ATOM 2004 C CA . ASP A 1 263 ? -17.625 4.199 3.688 1 86.62 263 ASP A CA 1
ATOM 2005 C C . ASP A 1 263 ? -16.641 3.41 2.832 1 86.62 263 ASP A C 1
ATOM 2007 O O . ASP A 1 263 ? -15.523 3.865 2.586 1 86.62 263 ASP A O 1
ATOM 2011 N N . LEU A 1 264 ? -17.109 2.246 2.316 1 90.38 264 LEU A N 1
ATOM 2012 C CA . LEU A 1 264 ? -16.297 1.386 1.471 1 90.38 264 LEU A CA 1
ATOM 2013 C C . LEU A 1 264 ? -16.812 1.381 0.036 1 90.38 264 LEU A C 1
ATOM 2015 O O . LEU A 1 264 ? -16.453 0.504 -0.754 1 90.38 264 LEU A O 1
ATOM 2019 N N . SER A 1 265 ? -17.562 2.398 -0.333 1 87.88 265 SER A N 1
ATOM 2020 C CA . SER A 1 265 ? -18.266 2.402 -1.605 1 87.88 265 SER A CA 1
ATOM 2021 C C . SER A 1 265 ? -17.297 2.461 -2.781 1 87.88 265 SER A C 1
ATOM 2023 O O . SER A 1 265 ? -17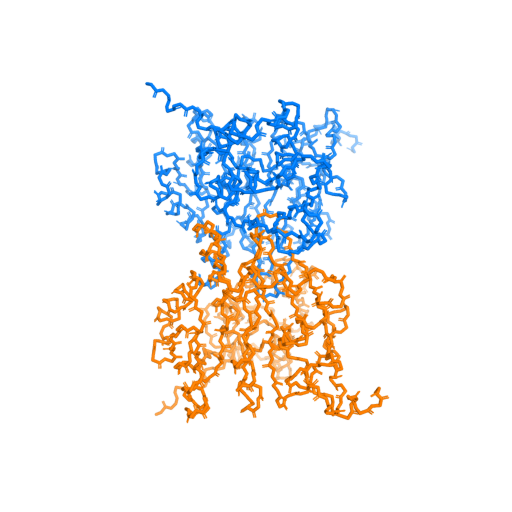.625 2.012 -3.883 1 87.88 265 SER A O 1
ATOM 2025 N N . SER A 1 266 ? -16.078 2.926 -2.52 1 87.25 266 SER A N 1
ATOM 2026 C CA . SER A 1 266 ? -15.094 3.039 -3.58 1 87.25 266 SER A CA 1
ATOM 2027 C C . SER A 1 266 ? -14.617 1.665 -4.047 1 87.25 266 SER A C 1
ATOM 2029 O O . SER A 1 266 ? -13.984 1.544 -5.098 1 87.25 266 SER A O 1
ATOM 2031 N N . LEU A 1 267 ? -14.992 0.624 -3.348 1 91.69 267 LEU A N 1
ATOM 2032 C CA . LEU A 1 267 ? -14.562 -0.734 -3.672 1 91.69 267 LEU A CA 1
ATOM 2033 C C . LEU A 1 267 ? -15.656 -1.481 -4.426 1 91.69 267 LEU A C 1
ATOM 2035 O O . LEU A 1 267 ? -15.492 -2.652 -4.773 1 91.69 267 LEU A O 1
ATOM 2039 N N . ARG A 1 268 ? -16.75 -0.81 -4.684 1 90.62 268 ARG A N 1
ATOM 2040 C CA . ARG A 1 268 ? -17.844 -1.44 -5.426 1 90.62 268 ARG A CA 1
ATOM 2041 C C . ARG A 1 268 ? -17.531 -1.476 -6.922 1 90.62 268 ARG A C 1
ATOM 2043 O O . ARG A 1 268 ? -16.969 -0.526 -7.465 1 90.62 268 ARG A O 1
ATOM 2050 N N . GLY A 1 269 ? -17.797 -2.582 -7.52 1 87.38 269 GLY A N 1
ATOM 2051 C CA . GLY A 1 269 ? -17.734 -2.705 -8.969 1 87.38 269 GLY A CA 1
ATOM 2052 C C . G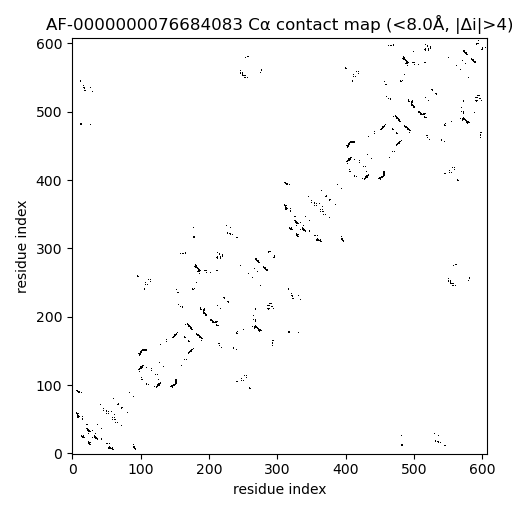LY A 1 269 ? -16.312 -2.713 -9.508 1 87.38 269 GLY A C 1
ATOM 2053 O O . GLY A 1 269 ? -16.109 -2.588 -10.719 1 87.38 269 GLY A O 1
ATOM 2054 N N . HIS A 1 270 ? -15.344 -2.736 -8.57 1 91.62 270 HIS A N 1
ATOM 2055 C CA . HIS A 1 270 ? -13.953 -2.703 -8.992 1 91.62 270 HIS A CA 1
ATOM 2056 C C . HIS A 1 270 ? -13.109 -3.721 -8.227 1 91.62 270 HIS A C 1
ATOM 2058 O O . HIS A 1 270 ? -13.43 -4.055 -7.082 1 91.62 270 HIS A O 1
ATOM 2064 N N . GLU A 1 271 ? -12.18 -4.16 -8.945 1 95.12 271 GLU A N 1
ATOM 2065 C CA . GLU A 1 271 ? -11.094 -4.906 -8.32 1 95.12 271 GLU A CA 1
ATOM 2066 C C . GLU A 1 271 ? -9.789 -4.105 -8.344 1 95.12 271 GLU A C 1
ATOM 2068 O O . GLU A 1 271 ? -9.398 -3.574 -9.391 1 95.12 271 GLU A O 1
ATOM 2073 N N . LEU A 1 272 ? -9.219 -4.008 -7.262 1 97.31 272 LEU A N 1
ATOM 2074 C CA . LEU A 1 272 ? -7.934 -3.328 -7.168 1 97.31 272 LEU A CA 1
ATOM 2075 C C . LEU A 1 272 ? -6.793 -4.336 -7.066 1 97.31 272 LEU A C 1
ATOM 2077 O O . LEU A 1 272 ? -6.898 -5.328 -6.34 1 97.31 272 LEU A O 1
ATOM 2081 N N . ARG A 1 273 ? -5.801 -4.113 -7.836 1 97.62 273 ARG A N 1
ATOM 2082 C CA . ARG A 1 273 ? -4.539 -4.84 -7.707 1 97.62 273 ARG A CA 1
ATOM 2083 C C . ARG A 1 273 ? -3.463 -3.961 -7.078 1 97.62 273 ARG A C 1
ATOM 2085 O O . ARG A 1 273 ? -3.051 -2.959 -7.664 1 97.62 273 ARG A O 1
ATOM 2092 N N . ILE A 1 274 ? -3.074 -4.355 -5.938 1 97.81 274 ILE A N 1
ATOM 2093 C CA . ILE A 1 274 ? -2.072 -3.604 -5.191 1 97.81 274 ILE A CA 1
ATOM 2094 C C . ILE A 1 274 ? -0.749 -4.367 -5.191 1 97.81 274 ILE A C 1
ATOM 2096 O O . ILE A 1 274 ? -0.567 -5.305 -4.41 1 97.81 274 ILE A O 1
ATOM 2100 N N . ASP A 1 275 ? 0.16 -3.949 -6.004 1 96.44 275 ASP A N 1
ATOM 2101 C CA . ASP A 1 275 ? 1.504 -4.516 -6.07 1 96.44 275 ASP A CA 1
ATOM 2102 C C . ASP A 1 275 ? 2.43 -3.852 -5.055 1 96.44 275 ASP A C 1
ATOM 2104 O O . ASP A 1 275 ? 2.971 -2.773 -5.312 1 96.44 275 ASP A O 1
ATOM 2108 N N . LEU A 1 276 ? 2.607 -4.488 -3.947 1 94.69 276 LEU A N 1
ATOM 2109 C CA . LEU A 1 276 ? 3.359 -3.918 -2.836 1 94.69 276 LEU A CA 1
ATOM 2110 C C . LEU A 1 276 ? 4.852 -3.871 -3.156 1 94.69 276 LEU A C 1
ATOM 2112 O O . LEU A 1 276 ? 5.566 -2.99 -2.678 1 94.69 276 LEU A O 1
ATOM 2116 N N . GLU A 1 277 ? 5.305 -4.777 -3.926 1 92.12 277 GLU A N 1
ATOM 2117 C CA . GLU A 1 277 ? 6.719 -4.852 -4.277 1 92.12 277 GLU A CA 1
ATOM 2118 C C . GLU A 1 277 ? 7.102 -3.748 -5.262 1 92.12 277 GLU A C 1
ATOM 2120 O O . GLU A 1 277 ? 8.094 -3.045 -5.059 1 92.12 277 GLU A O 1
ATOM 2125 N N . ASN A 1 278 ? 6.336 -3.584 -6.25 1 92.38 278 ASN A N 1
ATOM 2126 C CA . ASN A 1 278 ? 6.652 -2.605 -7.285 1 92.38 278 ASN A CA 1
ATOM 2127 C C . ASN A 1 278 ? 5.938 -1.279 -7.035 1 92.38 278 ASN A C 1
ATOM 2129 O O . ASN A 1 278 ? 6.105 -0.327 -7.801 1 92.38 278 ASN A O 1
ATOM 2133 N N . LEU A 1 279 ? 5.156 -1.182 -6.023 1 95 279 LEU A N 1
ATOM 2134 C CA . LEU A 1 279 ? 4.469 0.027 -5.578 1 95 279 LEU A CA 1
ATOM 2135 C C . LEU A 1 279 ? 3.586 0.59 -6.688 1 95 279 LEU A C 1
ATOM 2137 O O . LEU A 1 279 ? 3.715 1.759 -7.059 1 95 279 LEU A O 1
ATOM 2141 N N . GLU A 1 280 ? 2.672 -0.251 -7.109 1 95.31 280 GLU A N 1
ATOM 2142 C CA . GLU A 1 280 ? 1.689 0.092 -8.133 1 95.31 280 GLU A CA 1
ATOM 2143 C C . GLU A 1 280 ? 0.291 -0.368 -7.73 1 95.31 280 GLU A C 1
ATOM 2145 O O . GLU A 1 280 ? 0.122 -1.468 -7.203 1 95.31 280 GLU A O 1
ATOM 2150 N N . ILE A 1 281 ? -0.679 0.513 -7.98 1 96.88 281 ILE A N 1
ATOM 2151 C CA . ILE A 1 281 ? -2.078 0.149 -7.781 1 96.88 281 ILE A CA 1
ATOM 2152 C C . ILE A 1 281 ? -2.844 0.301 -9.094 1 96.88 281 ILE A C 1
ATOM 2154 O O . ILE A 1 281 ? -2.783 1.353 -9.734 1 96.88 281 ILE A O 1
ATOM 2158 N N . THR A 1 282 ? -3.486 -0.688 -9.516 1 95.56 282 THR A N 1
ATOM 2159 C CA . THR A 1 282 ? -4.344 -0.64 -10.695 1 95.56 282 THR A CA 1
ATOM 2160 C C . THR A 1 282 ? -5.781 -1.007 -10.344 1 95.56 282 THR A C 1
ATOM 2162 O O . THR A 1 282 ? -6.012 -1.812 -9.438 1 95.56 282 THR A O 1
ATOM 2165 N N . ARG A 1 283 ? -6.691 -0.385 -10.984 1 94.81 283 ARG A N 1
ATOM 2166 C CA . ARG A 1 283 ? -8.117 -0.611 -10.781 1 94.81 283 ARG A CA 1
ATOM 2167 C C . ARG A 1 283 ? -8.781 -1.128 -12.055 1 94.81 283 ARG A C 1
ATOM 2169 O O . ARG A 1 283 ? -8.531 -0.606 -13.141 1 94.81 283 ARG A O 1
ATOM 2176 N N . GLN A 1 284 ? -9.492 -2.119 -11.875 1 93.25 284 GLN A N 1
ATOM 2177 C CA . GLN A 1 284 ? -10.242 -2.662 -13.008 1 93.25 284 GLN A CA 1
ATOM 2178 C C . GLN A 1 284 ? -11.727 -2.789 -12.68 1 93.25 284 GLN A C 1
ATOM 2180 O O . GLN A 1 284 ? -12.102 -3.48 -11.734 1 93.25 284 GLN A O 1
ATOM 2185 N N . GLY A 1 285 ? -12.531 -2.168 -13.469 1 92.81 285 GLY A N 1
ATOM 2186 C CA . GLY A 1 285 ? -13.977 -2.285 -13.32 1 92.81 285 GLY A CA 1
ATOM 2187 C C . GLY A 1 285 ? -14.555 -3.492 -14.039 1 92.81 285 GLY A C 1
ATOM 2188 O O . GLY A 1 285 ? -13.898 -4.078 -14.898 1 92.81 285 GLY A O 1
ATOM 2189 N N . PHE A 1 286 ? -15.734 -3.854 -13.578 1 91.06 286 PHE A N 1
ATOM 2190 C CA . PHE A 1 286 ? -16.453 -4.918 -14.258 1 91.06 286 PHE A CA 1
ATOM 2191 C C . PHE A 1 286 ? -17.969 -4.734 -14.102 1 91.06 286 PHE A C 1
ATOM 2193 O O . PHE A 1 286 ? -18.422 -4.012 -13.211 1 91.06 286 PHE A O 1
ATOM 2200 N N . THR A 1 287 ? -18.672 -5.348 -15.008 1 90.75 287 THR A N 1
ATOM 2201 C CA . THR A 1 287 ? -20.125 -5.242 -15.039 1 90.75 287 THR A CA 1
ATOM 2202 C C . THR A 1 287 ? -20.766 -6.605 -14.797 1 90.75 287 THR A C 1
ATOM 2204 O O . THR A 1 287 ? -20.094 -7.629 -14.789 1 90.75 287 THR A O 1
ATOM 2207 N N . ALA A 1 288 ? -22.078 -6.504 -14.57 1 91.75 288 ALA A N 1
ATOM 2208 C CA . ALA A 1 288 ? -22.812 -7.758 -14.461 1 91.75 288 ALA A CA 1
ATOM 2209 C C . ALA A 1 288 ? -22.688 -8.578 -15.742 1 91.75 288 ALA A C 1
ATOM 2211 O O . ALA A 1 288 ? -22.703 -8.031 -16.844 1 91.75 288 ALA A O 1
ATOM 2212 N N . HIS A 1 289 ? -22.5 -9.805 -15.57 1 93.56 289 HIS A N 1
ATOM 2213 C CA . HIS A 1 289 ? -22.406 -10.711 -16.719 1 93.56 289 HIS A CA 1
ATOM 2214 C C . HIS A 1 289 ? -23.75 -11.32 -17.047 1 93.56 289 HIS A C 1
ATOM 2216 O O . HIS A 1 289 ? -24.453 -11.828 -16.156 1 93.56 289 HIS A O 1
ATOM 2222 N N . PRO A 1 290 ? -24.141 -11.367 -18.25 1 91.81 290 PRO A N 1
ATOM 2223 C CA . PRO A 1 290 ? -25.469 -11.859 -18.625 1 91.81 290 PRO A CA 1
ATOM 2224 C C . PRO A 1 290 ? -25.672 -13.328 -18.266 1 91.81 290 PRO A C 1
ATOM 2226 O O . PRO A 1 290 ? -26.797 -13.734 -17.969 1 91.81 290 PRO A O 1
ATOM 2229 N N . GLN A 1 291 ? -24.672 -14.117 -18.25 1 92.94 291 GLN A N 1
ATOM 2230 C CA . GLN A 1 291 ? -24.781 -15.547 -17.969 1 92.94 291 GLN A CA 1
ATOM 2231 C C . GLN A 1 291 ? -24.328 -15.867 -16.547 1 92.94 291 GLN A C 1
ATOM 2233 O O . GLN A 1 291 ? -23.875 -16.969 -16.266 1 92.94 291 GLN A O 1
ATOM 2238 N N . CYS A 1 292 ? -24.391 -14.898 -15.68 1 95 292 CYS A N 1
ATOM 2239 C CA . CYS A 1 292 ? -24 -15.141 -14.297 1 95 292 CYS A CA 1
ATOM 2240 C C . CYS A 1 292 ? -24.984 -16.094 -13.617 1 95 292 CYS A C 1
ATOM 2242 O O . CYS A 1 292 ? -26.188 -15.875 -13.656 1 95 292 CYS A O 1
ATOM 2244 N N . PRO A 1 293 ? -24.516 -17.062 -12.969 1 94.25 293 PRO A N 1
ATOM 2245 C CA . PRO A 1 293 ? -25.391 -18.031 -12.32 1 94.25 293 PRO A CA 1
ATOM 2246 C C . PRO A 1 293 ? -26 -17.5 -11.016 1 94.25 293 PRO A C 1
ATOM 2248 O O . PRO A 1 293 ? -26.797 -18.172 -10.383 1 94.25 293 PRO A O 1
ATOM 2251 N N . VAL A 1 294 ? -25.641 -16.344 -10.609 1 93.75 294 VAL A N 1
ATOM 2252 C CA . VAL A 1 294 ? -26.062 -15.812 -9.32 1 93.75 294 VAL A CA 1
ATOM 2253 C C . VAL A 1 294 ? -26.984 -14.617 -9.539 1 93.75 294 VAL A C 1
ATOM 2255 O O . VAL A 1 294 ? -28.141 -14.633 -9.117 1 93.75 294 VAL A O 1
ATOM 2258 N N . CYS A 1 295 ? -26.5 -13.633 -10.25 1 86.75 295 CYS A N 1
ATOM 2259 C CA . CYS A 1 295 ? -27.266 -12.391 -10.336 1 86.75 295 CYS A CA 1
ATOM 2260 C C . CYS A 1 295 ? -27.844 -12.203 -11.727 1 86.75 295 CYS A C 1
ATOM 2262 O O . CYS A 1 295 ? -28.531 -11.211 -11.992 1 86.75 295 CYS A O 1
ATOM 2264 N N . GLY A 1 296 ? -27.516 -13.133 -12.703 1 79.19 296 GLY A N 1
ATOM 2265 C CA . GLY A 1 296 ? -28.016 -13.031 -14.062 1 79.19 296 GLY A CA 1
ATOM 2266 C C . GLY A 1 296 ? -29.516 -13.25 -14.156 1 79.19 296 GLY A C 1
ATOM 2267 O O . GLY A 1 296 ? -30.125 -13.828 -13.258 1 79.19 296 GLY A O 1
ATOM 2268 N N . SER A 1 297 ? -30.188 -12.414 -15.039 1 67.81 297 SER A N 1
ATOM 2269 C CA . SER A 1 297 ? -31.609 -12.609 -15.312 1 67.81 297 SER A CA 1
ATOM 2270 C C . SER A 1 297 ? -31.859 -13.891 -16.094 1 67.81 297 SER A C 1
ATOM 2272 O O . SER A 1 297 ? -31.094 -14.219 -17.016 1 67.81 297 SER A O 1
ATOM 2274 N N . PRO A 1 298 ? -32.531 -14.922 -15.602 1 54.31 298 PRO A N 1
ATOM 2275 C CA . PRO A 1 298 ? -32.875 -16.156 -16.312 1 54.31 298 PRO A CA 1
ATOM 2276 C C . PRO A 1 298 ? -33.281 -15.914 -17.766 1 54.31 298 PRO A C 1
ATOM 2278 O O . PRO A 1 298 ? -33.344 -16.859 -18.547 1 54.31 298 PRO A O 1
ATOM 2281 N N . THR A 1 299 ? -33.719 -14.844 -18.234 1 47.47 299 THR A N 1
ATOM 2282 C CA . THR A 1 299 ? -34.438 -14.812 -19.516 1 47.47 299 THR A CA 1
ATOM 2283 C C . THR A 1 299 ? -33.5 -15.211 -20.641 1 47.47 299 THR A C 1
ATOM 2285 O O . THR A 1 299 ? -33.938 -15.477 -21.766 1 47.47 299 THR A O 1
ATOM 2288 N N . SER A 1 300 ? -32.25 -14.969 -20.625 1 41.75 300 SER A N 1
ATOM 2289 C CA . SER A 1 300 ? -31.516 -15.008 -21.891 1 41.75 300 SER A CA 1
ATOM 2290 C C . SER A 1 300 ? -31.172 -16.438 -22.297 1 41.75 300 SER A C 1
ATOM 2292 O O . SER A 1 300 ? -30.484 -16.656 -23.297 1 41.75 300 SER A O 1
ATOM 2294 N N . ARG A 1 301 ? -31.297 -17.484 -21.531 1 38.53 301 ARG A N 1
ATOM 2295 C CA . ARG A 1 301 ? -31.047 -18.812 -22.062 1 38.53 301 ARG A CA 1
ATOM 2296 C C . ARG A 1 301 ? -32.125 -19.203 -23.078 1 38.53 301 ARG A C 1
ATOM 2298 O O . ARG A 1 301 ? -32.094 -20.312 -23.609 1 38.53 301 ARG A O 1
ATOM 2305 N N . ARG A 1 302 ? -33.312 -18.609 -23 1 34.72 302 ARG A N 1
ATOM 2306 C CA . ARG A 1 302 ? -34.344 -19.234 -23.844 1 34.72 302 ARG A CA 1
ATOM 2307 C C . ARG A 1 302 ? -34.062 -19 -25.328 1 34.72 302 ARG A C 1
ATOM 2309 O O . ARG A 1 302 ? -34.75 -19.516 -26.188 1 34.72 302 ARG A O 1
ATOM 2316 N N . MET A 1 303 ? -33.469 -17.844 -25.672 1 33.12 303 MET A N 1
ATOM 2317 C CA . MET A 1 303 ? -33.594 -17.656 -27.109 1 33.12 303 MET A CA 1
ATOM 2318 C C . MET A 1 303 ? -32.531 -18.453 -27.875 1 33.12 303 MET A C 1
ATOM 2320 O O . MET A 1 303 ? -32.531 -18.453 -29.109 1 33.12 303 MET A O 1
ATOM 2324 N N . SER A 1 304 ? -31.406 -19.094 -27.266 1 28.27 304 SER A N 1
ATOM 2325 C CA . SER A 1 304 ? -30.797 -19.875 -28.344 1 28.27 304 SER A CA 1
ATOM 2326 C C . SER A 1 304 ? -31.422 -21.266 -28.438 1 28.27 304 SER A C 1
ATOM 2328 O O . SER A 1 304 ? -31.797 -21.859 -27.438 1 28.27 304 SER A O 1
ATOM 2330 N N . MET B 1 1 ? 32.5 -22.312 6.086 1 30.75 1 MET B N 1
ATOM 2331 C CA . MET B 1 1 ? 31.922 -22.922 4.898 1 30.75 1 MET B CA 1
ATOM 2332 C C . MET B 1 1 ? 30.688 -22.156 4.445 1 30.75 1 MET B C 1
ATOM 2334 O O . MET B 1 1 ? 29.734 -21.984 5.219 1 30.75 1 MET B O 1
ATOM 2338 N N . SER B 1 2 ? 30.828 -21.172 3.545 1 35.78 2 SER B N 1
ATOM 2339 C CA . SER B 1 2 ? 29.734 -20.359 3.012 1 35.78 2 SER B CA 1
ATOM 2340 C C . SER B 1 2 ? 28.562 -21.234 2.602 1 35.78 2 SER B C 1
ATOM 2342 O O . SER B 1 2 ? 28.75 -22.344 2.088 1 35.78 2 SER B O 1
ATOM 2344 N N . ALA B 1 3 ? 27.516 -21.234 3.293 1 42 3 ALA B N 1
ATOM 2345 C CA . ALA B 1 3 ? 26.375 -22.031 2.877 1 42 3 ALA B CA 1
ATOM 2346 C C . ALA B 1 3 ? 26.328 -22.188 1.359 1 42 3 ALA B C 1
ATOM 2348 O O . ALA B 1 3 ? 26.625 -21.25 0.624 1 42 3 ALA B O 1
ATOM 2349 N N . PRO B 1 4 ? 26.547 -23.312 0.822 1 46.28 4 PRO B N 1
ATOM 2350 C CA . PRO B 1 4 ? 26.516 -23.484 -0.632 1 46.28 4 PRO B CA 1
ATOM 2351 C C . PRO B 1 4 ? 25.484 -22.578 -1.31 1 46.28 4 PRO B C 1
ATOM 2353 O O . PRO B 1 4 ? 24.453 -22.266 -0.713 1 46.28 4 PRO B O 1
ATOM 2356 N N . GLU B 1 5 ? 25.906 -21.625 -2.125 1 53.84 5 GLU B N 1
ATOM 2357 C CA . GLU B 1 5 ? 25.094 -20.656 -2.855 1 53.84 5 GLU B CA 1
ATOM 2358 C C . GLU B 1 5 ? 23.812 -21.312 -3.387 1 53.84 5 GLU B C 1
ATOM 2360 O O . GLU B 1 5 ? 23.875 -22.156 -4.273 1 53.84 5 GLU B O 1
ATOM 2365 N N . GLN B 1 6 ? 22.922 -21.75 -2.549 1 61.97 6 GLN B N 1
ATOM 2366 C CA . GLN B 1 6 ? 21.688 -22.344 -3.014 1 61.97 6 GLN B CA 1
ATOM 2367 C C . GLN B 1 6 ? 21.125 -21.594 -4.215 1 61.97 6 GLN B C 1
ATOM 2369 O O . GLN B 1 6 ? 21.125 -20.359 -4.234 1 61.97 6 GLN B O 1
ATOM 2374 N N . GLY B 1 7 ? 21.234 -22.141 -5.406 1 72.56 7 GLY B N 1
ATOM 2375 C CA . GLY B 1 7 ? 20.688 -21.578 -6.629 1 72.56 7 GLY B CA 1
ATOM 2376 C C . GLY B 1 7 ? 19.344 -20.906 -6.43 1 72.56 7 GLY B C 1
ATOM 2377 O O . GLY B 1 7 ? 18.781 -20.938 -5.332 1 72.56 7 GLY B O 1
ATOM 2378 N N . PRO B 1 8 ? 18.922 -20.172 -7.43 1 83.56 8 PRO B N 1
ATOM 2379 C CA . PRO B 1 8 ? 17.641 -19.438 -7.344 1 83.56 8 PRO B CA 1
ATOM 2380 C C . PRO B 1 8 ? 16.453 -20.375 -7.156 1 83.56 8 PRO B C 1
ATOM 2382 O O . PRO B 1 8 ? 16.438 -21.484 -7.68 1 83.56 8 PRO B O 1
ATOM 2385 N N . ALA B 1 9 ? 15.625 -20.031 -6.266 1 91.44 9 ALA B N 1
ATOM 2386 C CA . ALA B 1 9 ? 14.359 -20.719 -6.066 1 91.44 9 ALA B CA 1
ATOM 2387 C C . ALA B 1 9 ? 13.227 -20.031 -6.828 1 91.44 9 ALA B C 1
ATOM 2389 O O . ALA B 1 9 ? 13.344 -18.859 -7.195 1 91.44 9 ALA B O 1
ATOM 2390 N N . LEU B 1 10 ? 12.18 -20.812 -7.129 1 94.94 10 LEU B N 1
ATOM 2391 C CA . LEU B 1 10 ? 11.016 -20.203 -7.754 1 94.94 10 LEU B CA 1
ATOM 2392 C C . LEU B 1 10 ? 10.211 -19.391 -6.742 1 94.94 10 LEU B C 1
ATOM 2394 O O . LEU B 1 10 ? 10.141 -19.75 -5.566 1 94.94 10 LEU B O 1
ATOM 2398 N N . ARG B 1 11 ? 9.664 -18.312 -7.195 1 93.56 11 ARG B N 1
ATOM 2399 C CA . ARG B 1 11 ? 8.805 -17.5 -6.34 1 93.56 11 ARG B CA 1
ATOM 2400 C C . ARG B 1 11 ? 7.578 -18.281 -5.895 1 93.56 11 ARG B C 1
ATOM 2402 O O . ARG B 1 11 ? 6.766 -18.703 -6.727 1 93.56 11 ARG B O 1
ATOM 2409 N N . PRO B 1 12 ? 7.449 -18.422 -4.645 1 93.12 12 PRO B N 1
ATOM 2410 C CA . PRO B 1 12 ? 6.348 -19.25 -4.16 1 93.12 12 PRO B CA 1
ATOM 2411 C C . PRO B 1 12 ? 4.984 -18.594 -4.348 1 93.12 12 PRO B C 1
ATOM 2413 O O . PRO B 1 12 ? 3.953 -19.266 -4.305 1 93.12 12 PRO B O 1
ATOM 2416 N N . GLU B 1 13 ? 4.902 -17.281 -4.551 1 94.44 13 GLU B N 1
ATOM 2417 C CA . GLU B 1 13 ? 3.65 -16.547 -4.652 1 94.44 13 GLU B CA 1
ATOM 2418 C C . GLU B 1 13 ? 3.018 -16.719 -6.027 1 94.44 13 GLU B C 1
ATOM 2420 O O . GLU B 1 13 ? 1.867 -16.328 -6.242 1 94.44 13 GLU B O 1
ATOM 2425 N N . VAL B 1 14 ? 3.795 -17.344 -6.949 1 96.06 14 VAL B N 1
ATOM 2426 C CA . VAL B 1 14 ? 3.334 -17.484 -8.328 1 96.06 14 VAL B CA 1
ATOM 2427 C C . VAL B 1 14 ? 3.043 -18.953 -8.625 1 96.06 14 VAL B C 1
ATOM 2429 O O . VAL B 1 14 ? 3.967 -19.75 -8.805 1 96.06 14 VAL B O 1
ATOM 2432 N N . PRO B 1 15 ? 1.809 -19.297 -8.734 1 96.38 15 PRO B N 1
ATOM 2433 C CA . PRO B 1 15 ? 1.498 -20.703 -9.008 1 96.38 15 PRO B CA 1
ATOM 2434 C C . PRO B 1 15 ? 1.889 -21.125 -10.422 1 96.38 15 PRO B C 1
ATOM 2436 O O . PRO B 1 15 ? 2.018 -20.281 -11.312 1 96.38 15 PRO B O 1
ATOM 2439 N N . ILE B 1 16 ? 2.119 -22.406 -10.555 1 96.81 16 ILE B N 1
ATOM 2440 C CA . ILE B 1 16 ? 2.426 -23.016 -11.844 1 96.81 16 ILE B CA 1
ATOM 2441 C C . ILE B 1 16 ? 1.224 -23.828 -12.328 1 96.81 16 ILE B C 1
ATOM 2443 O O . ILE B 1 16 ? 0.783 -24.766 -11.656 1 96.81 16 ILE B O 1
ATOM 2447 N N . LEU B 1 17 ? 0.684 -23.453 -13.531 1 96.75 17 LEU B N 1
ATOM 2448 C CA . LEU B 1 17 ? -0.562 -24.031 -14.023 1 96.75 17 LEU B CA 1
ATOM 2449 C C . LEU B 1 17 ? -0.356 -24.672 -15.391 1 96.75 17 LEU B C 1
ATOM 2451 O O . LEU B 1 17 ? 0.45 -24.203 -16.188 1 96.75 17 LEU B O 1
ATOM 2455 N N . MET B 1 18 ? -1.126 -25.719 -15.625 1 94.69 18 MET B N 1
ATOM 2456 C CA . MET B 1 18 ? -1.127 -26.391 -16.922 1 94.69 18 MET B CA 1
ATOM 2457 C C . MET B 1 18 ? -2.25 -25.859 -17.797 1 94.69 18 MET B C 1
ATOM 2459 O O . MET B 1 18 ? -3.4 -25.766 -17.375 1 94.69 18 MET B O 1
ATOM 2463 N N . ARG B 1 19 ? -1.873 -25.453 -19 1 93.56 19 ARG B N 1
ATOM 2464 C CA . ARG B 1 19 ? -2.842 -25.031 -20 1 93.56 19 ARG B CA 1
ATOM 2465 C C . ARG B 1 19 ? -3.039 -26.141 -21.047 1 93.56 19 ARG B C 1
ATOM 2467 O O . ARG B 1 19 ? -2.195 -27.016 -21.188 1 93.56 19 ARG B O 1
ATOM 2474 N N . PRO B 1 20 ? -4.164 -26.016 -21.75 1 91.25 20 PRO B N 1
ATOM 2475 C CA . PRO B 1 20 ? -4.309 -26.938 -22.859 1 91.25 20 PRO B CA 1
ATOM 2476 C C . PRO B 1 20 ? -3.186 -26.812 -23.891 1 91.25 20 PRO B C 1
ATOM 2478 O O . PRO B 1 20 ? -2.605 -25.734 -24.031 1 91.25 20 PRO B O 1
ATOM 2481 N N . GLY B 1 21 ? -2.836 -27.875 -24.547 1 89.88 21 GLY B N 1
ATOM 2482 C CA . GLY B 1 21 ? -1.845 -27.859 -25.609 1 89.88 21 GLY B CA 1
ATOM 2483 C C . GLY B 1 21 ? -0.417 -27.891 -25.094 1 89.88 21 GLY B C 1
ATOM 2484 O O . GLY B 1 21 ? 0.471 -27.266 -25.672 1 89.88 21 GLY B O 1
ATOM 2485 N N . SER B 1 22 ? -0.237 -28.516 -23.969 1 89.69 22 SER B N 1
ATOM 2486 C CA . SER B 1 22 ? 1.08 -28.703 -23.375 1 89.69 22 SER B CA 1
ATOM 2487 C C . SER B 1 22 ? 1.771 -27.375 -23.125 1 89.69 22 SER B C 1
ATOM 2489 O O . SER B 1 22 ? 2.918 -27.172 -23.531 1 89.69 22 SER B O 1
ATOM 2491 N N . ARG B 1 23 ? 1.058 -26.516 -22.516 1 94.62 23 ARG B N 1
ATOM 2492 C CA . ARG B 1 23 ? 1.601 -25.203 -22.141 1 94.62 23 ARG B CA 1
ATOM 2493 C C . ARG B 1 23 ? 1.598 -25.031 -20.641 1 94.62 23 ARG B C 1
ATOM 2495 O O . ARG B 1 23 ? 0.662 -25.453 -19.953 1 94.62 23 ARG B O 1
ATOM 2502 N N . ILE B 1 24 ? 2.68 -24.453 -20.188 1 96 24 ILE B N 1
ATOM 2503 C CA . ILE B 1 24 ? 2.807 -24.188 -18.75 1 96 24 ILE B CA 1
ATOM 2504 C C . ILE B 1 24 ? 2.695 -22.688 -18.5 1 96 24 ILE B C 1
ATOM 2506 O O . ILE B 1 24 ? 3.379 -21.891 -19.141 1 96 24 ILE B O 1
ATOM 2510 N N . GLN B 1 25 ? 1.786 -22.328 -17.641 1 96.88 25 GLN B N 1
ATOM 2511 C CA . GLN B 1 25 ? 1.583 -20.922 -17.281 1 96.88 25 GLN B CA 1
ATOM 2512 C C . GLN B 1 25 ? 2.121 -20.641 -15.883 1 96.88 25 GLN B C 1
ATOM 2514 O O . GLN B 1 25 ? 1.85 -21.375 -14.938 1 96.88 25 GLN B O 1
ATOM 2519 N N . PHE B 1 26 ? 2.887 -19.578 -15.797 1 97.38 26 PHE B N 1
ATOM 2520 C CA . PHE B 1 26 ? 3.396 -19.125 -14.508 1 97.38 26 PHE B CA 1
ATOM 2521 C C . PHE B 1 26 ? 2.621 -17.891 -14.031 1 97.38 26 PHE B C 1
ATOM 2523 O O . PHE B 1 26 ? 2.891 -16.781 -14.461 1 97.38 26 PHE B O 1
ATOM 2530 N N . GLY B 1 27 ? 1.716 -18.172 -12.992 1 96.75 27 GLY B N 1
ATOM 2531 C CA . GLY B 1 27 ? 0.84 -17.125 -12.5 1 96.75 27 GLY B CA 1
ATOM 2532 C C . GLY B 1 27 ? -0.619 -17.344 -12.852 1 96.75 27 GLY B C 1
ATOM 2533 O O . GLY B 1 27 ? -0.941 -18.203 -13.672 1 96.75 27 GLY B O 1
ATOM 2534 N N . VAL B 1 28 ? -1.457 -16.547 -12.281 1 95 28 VAL B N 1
ATOM 2535 C CA . VAL B 1 28 ? -2.9 -16.719 -12.398 1 95 28 VAL B CA 1
ATOM 2536 C C . VAL B 1 28 ? -3.418 -15.953 -13.609 1 95 28 VAL B C 1
ATOM 2538 O O . VAL B 1 28 ? -4.188 -16.5 -14.414 1 95 28 VAL B O 1
ATOM 2541 N N . GLU B 1 29 ? -3.055 -14.688 -13.719 1 88.38 29 GLU B N 1
ATOM 2542 C CA . GLU B 1 29 ? -3.547 -13.828 -14.789 1 88.38 29 GLU B CA 1
ATOM 2543 C C . GLU B 1 29 ? -2.754 -14.047 -16.078 1 88.38 29 GLU B C 1
ATOM 2545 O O . GLU B 1 29 ? -1.595 -13.633 -16.172 1 88.38 29 GLU B O 1
ATOM 2550 N N . SER B 1 30 ? -3.344 -14.555 -17.109 1 88.62 30 SER B N 1
ATOM 2551 C CA . SER B 1 30 ? -2.652 -14.93 -18.344 1 88.62 30 SER B CA 1
ATOM 2552 C C . SER B 1 30 ? -1.974 -13.727 -18.984 1 88.62 30 SER B C 1
ATOM 2554 O O . SER B 1 30 ? -0.868 -13.836 -19.516 1 88.62 30 SER B O 1
ATOM 2556 N N . ALA B 1 31 ? -2.605 -12.539 -18.844 1 88.25 31 ALA B N 1
ATOM 2557 C CA . ALA B 1 31 ? -2.074 -11.336 -19.484 1 88.25 31 ALA B CA 1
ATOM 2558 C C . ALA B 1 31 ? -0.778 -10.891 -18.812 1 88.25 31 ALA B C 1
ATOM 2560 O O . ALA B 1 31 ? 0.014 -10.156 -19.406 1 88.25 31 ALA B O 1
ATOM 2561 N N . ARG B 1 32 ? -0.478 -11.414 -17.656 1 89.06 32 ARG B N 1
ATOM 2562 C CA . ARG B 1 32 ? 0.708 -11.008 -16.906 1 89.06 32 ARG B CA 1
ATOM 2563 C C . ARG B 1 32 ? 1.641 -12.195 -16.672 1 89.06 32 ARG B C 1
ATOM 2565 O O . ARG B 1 32 ? 2.66 -12.07 -15.992 1 89.06 32 ARG B O 1
ATOM 2572 N N . SER B 1 33 ? 1.258 -13.297 -17.281 1 93.69 33 SER B N 1
ATOM 2573 C CA . SER B 1 33 ? 1.973 -14.539 -16.969 1 93.69 33 SER B CA 1
ATOM 2574 C C . SER B 1 33 ? 2.918 -14.922 -18.109 1 93.69 33 SER B C 1
ATOM 2576 O O . SER B 1 33 ? 2.662 -14.602 -19.266 1 93.69 33 SER B O 1
ATOM 2578 N N . LEU B 1 34 ? 4.031 -15.531 -17.703 1 95.69 34 LEU B N 1
ATOM 2579 C CA . LEU B 1 34 ? 4.82 -16.281 -18.672 1 95.69 34 LEU B CA 1
ATOM 2580 C C . LEU B 1 34 ? 4.125 -17.578 -19.062 1 95.69 34 LEU B C 1
ATOM 2582 O O . LEU B 1 34 ? 3.777 -18.375 -18.188 1 95.69 34 LEU B O 1
ATOM 2586 N N . ILE B 1 35 ? 3.826 -17.719 -20.328 1 95.81 35 ILE B N 1
ATOM 2587 C CA . ILE B 1 35 ? 3.27 -18.969 -20.844 1 95.81 35 ILE B CA 1
ATOM 2588 C C . ILE B 1 35 ? 4.309 -19.672 -21.703 1 95.81 35 ILE B C 1
ATOM 2590 O O . ILE B 1 35 ? 4.715 -19.156 -22.75 1 95.81 35 ILE B O 1
ATOM 2594 N N . LEU B 1 36 ? 4.707 -20.859 -21.25 1 93.44 36 LEU B N 1
ATOM 2595 C CA . LEU B 1 36 ? 5.754 -21.609 -21.922 1 93.44 36 LEU B CA 1
ATOM 2596 C C . LEU B 1 36 ? 5.16 -22.75 -22.734 1 93.44 36 LEU B C 1
ATOM 2598 O O . LEU B 1 36 ? 4.645 -23.719 -22.172 1 93.44 36 LEU B O 1
ATOM 2602 N N . PRO B 1 37 ? 5.309 -22.641 -24.062 1 91.81 37 PRO B N 1
ATOM 2603 C CA . PRO B 1 37 ? 4.934 -23.797 -24.891 1 91.81 37 PRO B CA 1
ATOM 2604 C C . PRO B 1 37 ? 5.992 -24.906 -24.875 1 91.81 37 PRO B C 1
ATOM 2606 O O . PRO B 1 37 ? 7.188 -24.609 -24.938 1 91.81 37 PRO B O 1
ATOM 2609 N N . LEU B 1 38 ? 5.457 -26.047 -24.625 1 89.12 38 LEU B N 1
ATOM 2610 C CA . LEU B 1 38 ? 6.367 -27.188 -24.766 1 89.12 38 LEU B CA 1
ATOM 2611 C C . LEU B 1 38 ? 6.293 -27.781 -26.156 1 89.12 38 LEU B C 1
ATOM 2613 O O . LEU B 1 38 ? 5.203 -27.938 -26.719 1 89.12 38 LEU B O 1
ATOM 2617 N N . ASP B 1 39 ? 7.504 -27.922 -26.828 1 84.25 39 ASP B N 1
ATOM 2618 C CA . ASP B 1 39 ? 7.59 -28.453 -28.172 1 84.25 39 ASP B CA 1
ATOM 2619 C C . ASP B 1 39 ? 6.949 -29.844 -28.25 1 84.25 39 ASP B C 1
ATOM 2621 O O . ASP B 1 39 ? 6.844 -30.547 -27.25 1 84.25 39 ASP B O 1
ATOM 2625 N N . ASP B 1 40 ? 6.727 -30.047 -29.672 1 83.19 40 ASP B N 1
ATOM 2626 C CA . ASP B 1 40 ? 6.184 -31.375 -29.969 1 83.19 40 ASP B CA 1
ATOM 2627 C C . ASP B 1 40 ? 7.195 -32.469 -29.641 1 83.19 40 ASP B C 1
ATOM 2629 O O . ASP B 1 40 ? 8.391 -32.312 -29.891 1 83.19 40 ASP B O 1
ATOM 2633 N N . GLY B 1 41 ? 7.41 -33.125 -28.625 1 82.5 41 GLY B N 1
ATOM 2634 C CA . GLY B 1 41 ? 8.305 -34.188 -28.219 1 82.5 41 GLY B CA 1
ATOM 2635 C C . GLY B 1 41 ? 8.68 -34.125 -26.75 1 82.5 41 GLY B C 1
ATOM 2636 O O . GLY B 1 41 ? 9.305 -35.031 -26.219 1 82.5 41 GLY B O 1
ATOM 2637 N N . ILE B 1 42 ? 8.336 -33.031 -26.328 1 85.56 42 ILE B N 1
ATOM 2638 C CA . ILE B 1 42 ? 8.641 -32.875 -24.922 1 85.56 42 ILE B CA 1
ATOM 2639 C C . ILE B 1 42 ? 7.406 -33.219 -24.078 1 85.56 42 ILE B C 1
ATOM 2641 O O . ILE B 1 42 ? 6.371 -32.562 -24.203 1 85.56 42 ILE B O 1
ATOM 2645 N N . ALA B 1 43 ? 7.539 -34.281 -23.359 1 85.75 43 ALA B N 1
ATOM 2646 C CA . ALA B 1 43 ? 6.461 -34.625 -22.438 1 85.75 43 ALA B CA 1
ATOM 2647 C C . ALA B 1 43 ? 6.305 -33.562 -21.344 1 85.75 43 ALA B C 1
ATOM 2649 O O . ALA B 1 43 ? 7.266 -33.25 -20.641 1 85.75 43 ALA B O 1
ATOM 2650 N N . PRO B 1 44 ? 5.117 -33.062 -21.188 1 88.81 44 PRO B N 1
ATOM 2651 C CA . PRO B 1 44 ? 4.934 -31.984 -20.219 1 88.81 44 PRO B CA 1
ATOM 2652 C C . PRO B 1 44 ? 5.023 -32.469 -18.781 1 88.81 44 PRO B C 1
ATOM 2654 O O . PRO B 1 44 ? 5.391 -31.703 -17.875 1 88.81 44 PRO B O 1
ATOM 2657 N N . GLY B 1 45 ? 4.785 -33.656 -18.547 1 91.06 45 GLY B N 1
ATOM 2658 C CA . GLY B 1 45 ? 4.676 -34.219 -17.203 1 91.06 45 GLY B CA 1
ATOM 2659 C C . GLY B 1 45 ? 5.926 -34.031 -16.375 1 91.06 45 GLY B C 1
ATOM 2660 O O . GLY B 1 45 ? 5.879 -33.375 -15.312 1 91.06 45 GLY B O 1
ATOM 2661 N N . PRO B 1 46 ? 7.051 -34.531 -16.922 1 92.12 46 PRO B N 1
ATOM 2662 C CA . PRO B 1 46 ? 8.289 -34.438 -16.156 1 92.12 46 PRO B CA 1
ATOM 2663 C C . PRO B 1 46 ? 8.688 -32.969 -15.906 1 92.12 46 PRO B C 1
ATOM 2665 O O . PRO B 1 46 ? 9.156 -32.625 -14.82 1 92.12 46 PRO B O 1
ATOM 2668 N N . VAL B 1 47 ? 8.508 -32.156 -16.875 1 94 47 VAL B N 1
ATOM 2669 C CA . VAL B 1 47 ? 8.844 -30.734 -16.75 1 94 47 VAL B CA 1
ATOM 2670 C C . VAL B 1 47 ? 7.941 -30.078 -15.703 1 94 47 VAL B C 1
ATOM 2672 O O . VAL B 1 47 ? 8.422 -29.391 -14.797 1 94 47 VAL B O 1
ATOM 2675 N N . PHE B 1 48 ? 6.727 -30.359 -15.789 1 95.44 48 PHE B N 1
ATOM 2676 C CA . PHE B 1 48 ? 5.742 -29.797 -14.859 1 95.44 48 PHE B CA 1
ATOM 2677 C C . PHE B 1 48 ? 6.012 -30.266 -13.438 1 95.44 48 PHE B C 1
ATOM 2679 O O . PHE B 1 48 ? 5.984 -29.469 -12.5 1 95.44 48 PHE B O 1
ATOM 2686 N N . SER B 1 49 ? 6.332 -31.484 -13.312 1 95.19 49 SER B N 1
ATOM 2687 C CA . SER B 1 49 ? 6.621 -32.031 -11.992 1 95.19 49 SER B CA 1
ATOM 2688 C C . SER B 1 49 ? 7.855 -31.406 -11.375 1 95.19 49 SER B C 1
ATOM 2690 O O . SER B 1 49 ? 7.871 -31.094 -10.188 1 95.19 49 SER B O 1
ATOM 2692 N N . ALA B 1 50 ? 8.836 -31.219 -12.211 1 95.69 50 ALA B N 1
ATOM 2693 C CA . ALA B 1 50 ? 10.055 -30.562 -11.734 1 95.69 50 ALA B CA 1
ATOM 2694 C C . ALA B 1 50 ? 9.773 -29.141 -11.281 1 95.69 50 ALA B C 1
ATOM 2696 O O . ALA B 1 50 ? 10.273 -28.703 -10.242 1 95.69 50 ALA B O 1
ATOM 2697 N N . LEU B 1 51 ? 8.984 -28.516 -12.031 1 96.31 51 LEU B N 1
ATOM 2698 C CA . LEU B 1 51 ? 8.641 -27.125 -11.703 1 96.31 51 LEU B CA 1
ATOM 2699 C C . LEU B 1 51 ? 7.812 -27.078 -10.422 1 96.31 51 LEU B C 1
ATOM 2701 O O . LEU B 1 51 ? 8.016 -26.188 -9.586 1 96.31 51 LEU B O 1
ATOM 2705 N N . LEU B 1 52 ? 6.934 -27.984 -10.234 1 95.62 52 LEU B N 1
ATOM 2706 C CA . LEU B 1 52 ? 6.125 -28.031 -9.023 1 95.62 52 LEU B CA 1
ATOM 2707 C C . LEU B 1 52 ? 6.992 -28.312 -7.801 1 95.62 52 LEU B C 1
ATOM 2709 O O . LEU B 1 52 ? 6.777 -27.75 -6.73 1 95.62 52 LEU B O 1
ATOM 2713 N N . ALA B 1 53 ? 7.957 -29.188 -8 1 95.69 53 ALA B N 1
ATOM 2714 C CA . ALA B 1 53 ? 8.891 -29.484 -6.918 1 95.69 53 ALA B CA 1
ATOM 2715 C C . ALA B 1 53 ? 9.703 -28.25 -6.539 1 95.69 53 ALA B C 1
ATOM 2717 O O . ALA B 1 53 ? 9.883 -27.953 -5.355 1 95.69 53 ALA B O 1
ATOM 2718 N N . ALA B 1 54 ? 10.117 -27.578 -7.539 1 95.06 54 ALA B N 1
ATOM 2719 C CA . ALA B 1 54 ? 10.852 -26.344 -7.305 1 95.06 54 ALA B CA 1
ATOM 2720 C C . ALA B 1 54 ? 9.984 -25.297 -6.605 1 95.06 54 ALA B C 1
ATOM 2722 O O . ALA B 1 54 ? 10.445 -24.578 -5.715 1 95.06 54 ALA B O 1
ATOM 2723 N N . HIS B 1 55 ? 8.742 -25.25 -6.988 1 94.5 55 HIS B N 1
ATOM 2724 C CA . HIS B 1 55 ? 7.793 -24.312 -6.391 1 94.5 55 HIS B CA 1
ATOM 2725 C C . HIS B 1 55 ? 7.582 -24.625 -4.91 1 94.5 55 HIS B C 1
ATOM 2727 O O . HIS B 1 55 ? 7.293 -23.719 -4.121 1 94.5 55 HIS B O 1
ATOM 2733 N N . ARG B 1 56 ? 7.844 -25.797 -4.527 1 91.44 56 ARG B N 1
ATOM 2734 C CA . ARG B 1 56 ? 7.676 -26.219 -3.143 1 91.44 56 ARG B CA 1
ATOM 2735 C C . ARG B 1 56 ? 8.969 -26.031 -2.354 1 91.44 56 ARG B C 1
ATOM 2737 O O . ARG B 1 56 ? 9.086 -26.516 -1.223 1 91.44 56 ARG B O 1
ATOM 2744 N N . GLY B 1 57 ? 9.922 -25.484 -2.953 1 89.31 57 GLY B N 1
ATOM 2745 C CA . GLY B 1 57 ? 11.086 -25.094 -2.164 1 89.31 57 GLY B CA 1
ATOM 2746 C C . GLY B 1 57 ? 12.352 -25.812 -2.576 1 89.31 57 GLY B C 1
ATOM 2747 O O . GLY B 1 57 ? 13.438 -25.5 -2.072 1 89.31 57 GLY B O 1
ATOM 2748 N N . ARG B 1 58 ? 12.297 -26.812 -3.484 1 92.06 58 ARG B N 1
ATOM 2749 C CA . ARG B 1 58 ? 13.5 -27.484 -3.967 1 92.06 58 ARG B CA 1
ATOM 2750 C C . ARG B 1 58 ? 14.258 -26.609 -4.953 1 92.06 58 ARG B C 1
ATOM 2752 O O . ARG B 1 58 ? 13.656 -25.797 -5.66 1 92.06 58 ARG B O 1
ATOM 2759 N N . PRO B 1 59 ? 15.578 -26.781 -4.961 1 92.12 59 PRO B N 1
ATOM 2760 C CA . PRO B 1 59 ? 16.359 -25.969 -5.883 1 92.12 59 PRO B CA 1
ATOM 2761 C C . PRO B 1 59 ? 15.992 -26.188 -7.348 1 92.12 59 PRO B C 1
ATOM 2763 O O . PRO B 1 59 ? 15.977 -27.328 -7.809 1 92.12 59 PRO B O 1
ATOM 2766 N N . LEU B 1 60 ? 15.711 -25.109 -7.969 1 94.62 60 LEU B N 1
ATOM 2767 C CA . LEU B 1 60 ? 15.211 -25.156 -9.336 1 94.62 60 LEU B CA 1
ATOM 2768 C C . LEU B 1 60 ? 16.188 -25.891 -10.25 1 94.62 60 LEU B C 1
ATOM 2770 O O . LEU B 1 60 ? 15.773 -26.781 -11 1 94.62 60 LEU B O 1
ATOM 2774 N N . ALA B 1 61 ? 17.453 -25.578 -10.164 1 92.62 61 ALA B N 1
ATOM 2775 C CA . ALA B 1 61 ? 18.453 -26.172 -11.047 1 92.62 61 ALA B CA 1
ATOM 2776 C C . ALA B 1 61 ? 18.516 -27.688 -10.883 1 92.62 61 ALA B C 1
ATOM 2778 O O . ALA B 1 61 ? 18.609 -28.422 -11.867 1 92.62 61 ALA B O 1
ATOM 2779 N N . GLU B 1 62 ? 18.453 -28.125 -9.711 1 94 62 GLU B N 1
ATOM 2780 C CA . GLU B 1 62 ? 18.516 -29.562 -9.438 1 94 62 GLU B CA 1
ATOM 2781 C C . GLU B 1 62 ? 17.281 -30.281 -9.992 1 94 62 GLU B C 1
ATOM 2783 O O . GLU B 1 62 ? 17.406 -31.344 -10.578 1 94 62 GLU B O 1
ATOM 2788 N N . GLU B 1 63 ? 16.156 -29.656 -9.773 1 95.19 63 GLU B N 1
ATOM 2789 C CA . GLU B 1 63 ? 14.914 -30.281 -10.234 1 95.19 63 GLU B CA 1
ATOM 2790 C C . GLU B 1 63 ? 14.859 -30.328 -11.758 1 95.19 63 GLU B C 1
ATOM 2792 O O . GLU B 1 63 ? 14.391 -31.312 -12.336 1 95.19 63 GLU B O 1
ATOM 2797 N N . LEU B 1 64 ? 15.32 -29.281 -12.391 1 94.38 64 LEU B N 1
ATOM 2798 C CA . LEU B 1 64 ? 15.344 -29.266 -13.852 1 94.38 64 LEU B CA 1
ATOM 2799 C C . LEU B 1 64 ? 16.328 -30.297 -14.391 1 94.38 64 LEU B C 1
ATOM 2801 O O . LEU B 1 64 ? 16.062 -30.953 -15.398 1 94.38 64 LEU B O 1
ATOM 2805 N N . GLU B 1 65 ? 17.453 -30.453 -13.711 1 94.19 65 GLU B N 1
ATOM 2806 C CA . GLU B 1 65 ? 18.422 -31.453 -14.125 1 94.19 65 GLU B CA 1
ATOM 2807 C C . GLU B 1 65 ? 17.875 -32.875 -13.953 1 94.19 65 GLU B C 1
ATOM 2809 O O . GLU B 1 65 ? 18.094 -33.719 -14.797 1 94.19 65 GLU B O 1
ATOM 2814 N N . ARG B 1 66 ? 17.203 -33.031 -12.898 1 94.5 66 ARG B N 1
ATOM 2815 C CA . ARG B 1 66 ? 16.547 -34.312 -12.688 1 94.5 66 ARG B CA 1
ATOM 2816 C C . ARG B 1 66 ? 15.547 -34.625 -13.797 1 94.5 66 ARG B C 1
ATOM 2818 O O . ARG B 1 66 ? 15.523 -35.719 -14.328 1 94.5 66 ARG B O 1
ATOM 2825 N N . ALA B 1 67 ? 14.758 -33.625 -14.125 1 93.94 67 ALA B N 1
ATOM 2826 C CA . ALA B 1 67 ? 13.789 -33.781 -15.203 1 93.94 67 ALA B CA 1
ATOM 2827 C C . ALA B 1 67 ? 14.484 -34.062 -16.531 1 93.94 67 ALA B C 1
ATOM 2829 O O . ALA B 1 67 ? 14.023 -34.906 -17.328 1 93.94 67 ALA B O 1
ATOM 2830 N N . ARG B 1 68 ? 15.547 -33.375 -16.797 1 94.12 68 ARG B N 1
ATOM 2831 C CA . ARG B 1 68 ? 16.312 -33.594 -18.016 1 94.12 68 ARG B CA 1
ATOM 2832 C C . ARG B 1 68 ? 16.766 -35.031 -18.141 1 94.12 68 ARG B C 1
ATOM 2834 O O . ARG B 1 68 ? 16.578 -35.656 -19.203 1 94.12 68 ARG B O 1
ATOM 2841 N N . SER B 1 69 ? 17.297 -35.531 -17.078 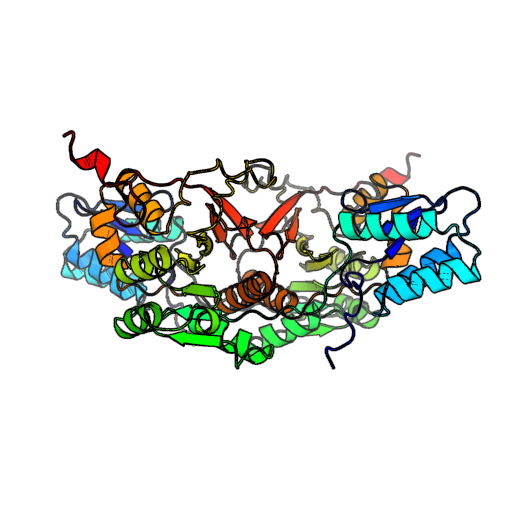1 93.31 69 SER B N 1
ATOM 2842 C CA . SER B 1 69 ? 17.812 -36.906 -17.062 1 93.31 69 SER B CA 1
ATOM 2843 C C . SER B 1 69 ? 16.703 -37.906 -17.203 1 93.31 69 SER B C 1
ATOM 2845 O O . SER B 1 69 ? 16.812 -38.875 -17.984 1 93.31 69 SER B O 1
ATOM 2847 N N . THR B 1 70 ? 15.609 -37.719 -16.531 1 90.56 70 THR B N 1
ATOM 2848 C CA . THR B 1 70 ? 14.523 -38.688 -16.469 1 90.56 70 THR B CA 1
ATOM 2849 C C . THR B 1 70 ? 13.734 -38.719 -17.781 1 90.56 70 THR B C 1
ATOM 2851 O O . THR B 1 70 ? 13.32 -39.781 -18.25 1 90.56 70 THR B O 1
ATOM 2854 N N . ALA B 1 71 ? 13.594 -37.531 -18.359 1 90.75 71 ALA B N 1
ATOM 2855 C CA . ALA B 1 71 ? 12.75 -37.438 -19.547 1 90.75 71 ALA B CA 1
ATOM 2856 C C . ALA B 1 71 ? 13.586 -37.25 -20.797 1 90.75 71 ALA B C 1
ATOM 2858 O O . ALA B 1 71 ? 13.047 -37 -21.891 1 90.75 71 ALA B O 1
ATOM 2859 N N . SER B 1 72 ? 14.867 -37.344 -20.656 1 90.19 72 SER B N 1
ATOM 2860 C CA . SER B 1 72 ? 15.789 -37.188 -21.781 1 90.19 72 SER B CA 1
ATOM 2861 C C . SER B 1 72 ? 15.516 -35.875 -22.531 1 90.19 72 SER B C 1
ATOM 2863 O O . SER B 1 72 ? 15.406 -35.875 -23.766 1 90.19 72 SER B O 1
ATOM 2865 N N . LEU B 1 73 ? 15.422 -34.812 -21.797 1 91.69 73 LEU B N 1
ATOM 2866 C CA . LEU B 1 73 ? 15.211 -33.5 -22.391 1 91.69 73 LEU B CA 1
ATOM 2867 C C . LEU B 1 73 ? 16.531 -32.938 -22.906 1 91.69 73 LEU B C 1
ATOM 2869 O O . LEU B 1 73 ? 17.578 -33.156 -22.328 1 91.69 73 LEU B O 1
ATOM 2873 N N . PRO B 1 74 ? 16.438 -32.219 -24 1 91.56 74 PRO B N 1
ATOM 2874 C CA . PRO B 1 74 ? 17.656 -31.531 -24.453 1 91.56 74 PRO B CA 1
ATOM 2875 C C . PRO B 1 74 ? 18.203 -30.547 -23.438 1 91.56 74 PRO B C 1
ATOM 2877 O O . PRO B 1 74 ? 17.438 -29.859 -22.75 1 91.56 74 PRO B O 1
ATOM 2880 N N . GLU B 1 75 ? 19.547 -30.531 -23.359 1 92.62 75 GLU B N 1
ATOM 2881 C CA . GLU B 1 75 ? 20.203 -29.594 -22.453 1 92.62 75 GLU B CA 1
ATOM 2882 C C . GLU B 1 75 ? 19.859 -28.156 -22.797 1 92.62 75 GLU B C 1
ATOM 2884 O O . GLU B 1 75 ? 19.703 -27.312 -21.906 1 92.62 75 GLU B O 1
ATOM 2889 N N . SER B 1 76 ? 19.688 -27.906 -24.031 1 92.88 76 SER B N 1
ATOM 2890 C CA . SER B 1 76 ? 19.375 -26.562 -24.484 1 92.88 76 SER B CA 1
ATOM 2891 C C . SER B 1 76 ? 18 -26.125 -24.016 1 92.88 76 SER B C 1
ATOM 2893 O O . SER B 1 76 ? 17.797 -24.953 -23.688 1 92.88 76 SER B O 1
ATOM 2895 N N . PHE B 1 77 ? 17.156 -27.047 -23.953 1 92.75 77 PHE B N 1
ATOM 2896 C CA . PHE B 1 77 ? 15.812 -26.75 -23.484 1 92.75 77 PHE B CA 1
ATOM 2897 C C . PHE B 1 77 ? 15.812 -26.344 -22.016 1 92.75 77 PHE B C 1
ATOM 2899 O O . PHE B 1 77 ? 15.203 -25.344 -21.641 1 92.75 77 PHE B O 1
ATOM 2906 N N . VAL B 1 78 ? 16.516 -27.062 -21.234 1 93.81 78 VAL B N 1
ATOM 2907 C CA . VAL B 1 78 ? 16.578 -26.844 -19.797 1 93.81 78 VAL B CA 1
ATOM 2908 C C . VAL B 1 78 ? 17.234 -25.484 -19.516 1 93.81 78 VAL B C 1
ATOM 2910 O O . VAL B 1 78 ? 16.734 -24.719 -18.688 1 93.81 78 VAL B O 1
ATOM 2913 N N . SER B 1 79 ? 18.297 -25.234 -20.203 1 94.31 79 SER B N 1
ATOM 2914 C CA . SER B 1 79 ? 18.984 -23.969 -20.031 1 94.31 79 SER B CA 1
ATOM 2915 C C . SER B 1 79 ? 18.109 -22.797 -20.453 1 94.31 79 SER B C 1
ATOM 2917 O O . SER B 1 79 ? 18.047 -21.781 -19.75 1 94.31 79 SER B O 1
ATOM 2919 N N . ALA B 1 80 ? 17.406 -22.984 -21.484 1 94.38 80 ALA B N 1
ATOM 2920 C CA . ALA B 1 80 ? 16.531 -21.938 -21.969 1 94.38 80 ALA B CA 1
ATOM 2921 C C . ALA B 1 80 ? 15.383 -21.688 -20.984 1 94.38 80 ALA B C 1
ATOM 2923 O O . ALA B 1 80 ? 15.008 -20.547 -20.734 1 94.38 80 ALA B O 1
ATOM 2924 N N . LEU B 1 81 ? 14.875 -22.766 -20.484 1 94.56 81 LEU B N 1
ATOM 2925 C CA . LEU B 1 81 ? 13.797 -22.656 -19.516 1 94.56 81 LEU B CA 1
ATOM 2926 C C . LEU B 1 81 ? 14.258 -21.891 -18.266 1 94.56 81 LEU B C 1
ATOM 2928 O O . LEU B 1 81 ? 13.578 -20.984 -17.812 1 94.56 81 LEU B O 1
ATOM 2932 N N . HIS B 1 82 ? 15.383 -22.234 -17.828 1 94.19 82 HIS B N 1
ATOM 2933 C CA . HIS B 1 82 ? 15.961 -21.562 -16.672 1 94.19 82 HIS B CA 1
ATOM 2934 C C . HIS B 1 82 ? 16.125 -20.062 -16.953 1 94.19 82 HIS B C 1
ATOM 2936 O O . HIS B 1 82 ? 15.727 -19.234 -16.125 1 94.19 82 HIS B O 1
ATOM 2942 N N . ASP B 1 83 ? 16.641 -19.766 -18.062 1 94.12 83 ASP B N 1
ATOM 2943 C CA . ASP B 1 83 ? 16.875 -18.375 -18.438 1 94.12 83 ASP B CA 1
ATOM 2944 C C . ASP B 1 83 ? 15.57 -17.609 -18.562 1 94.12 83 ASP B C 1
ATOM 2946 O O . ASP B 1 83 ? 15.484 -16.438 -18.156 1 94.12 83 ASP B O 1
ATOM 2950 N N . ASP B 1 84 ? 14.586 -18.266 -19.109 1 95.12 84 ASP B N 1
ATOM 2951 C CA . ASP B 1 84 ? 13.281 -17.625 -19.266 1 95.12 84 ASP B CA 1
ATOM 2952 C C . ASP B 1 84 ? 12.664 -17.297 -17.906 1 95.12 84 ASP B C 1
ATOM 2954 O O . ASP B 1 84 ? 12.094 -16.219 -17.719 1 95.12 84 ASP B O 1
ATOM 2958 N N . LEU B 1 85 ? 12.828 -18.188 -17 1 96 85 LEU B N 1
ATOM 2959 C CA . LEU B 1 85 ? 12.273 -17.984 -15.664 1 96 85 LEU B CA 1
ATOM 2960 C C . LEU B 1 85 ? 12.977 -16.844 -14.953 1 96 85 LEU B C 1
ATOM 2962 O O . LEU B 1 85 ? 12.328 -16.016 -14.297 1 96 85 LEU B O 1
ATOM 2966 N N . VAL B 1 86 ? 14.25 -16.75 -15.125 1 91.75 86 VAL B N 1
ATOM 2967 C CA . VAL B 1 86 ? 15.039 -15.672 -14.516 1 91.75 86 VAL B CA 1
ATOM 2968 C C . VAL B 1 86 ? 14.656 -14.336 -15.141 1 91.75 86 VAL B C 1
ATOM 2970 O O . VAL B 1 86 ? 14.391 -13.367 -14.43 1 91.75 86 VAL B O 1
ATOM 2973 N N . ARG B 1 87 ? 14.531 -14.328 -16.406 1 92.56 87 ARG B N 1
ATOM 2974 C CA . ARG B 1 87 ? 14.211 -13.102 -17.141 1 92.56 87 ARG B CA 1
ATOM 2975 C C . ARG B 1 87 ? 12.812 -12.602 -16.781 1 92.56 87 ARG B C 1
ATOM 2977 O O . ARG B 1 87 ? 12.586 -11.398 -16.688 1 92.56 87 ARG B O 1
ATOM 2984 N N . ALA B 1 88 ? 11.969 -13.539 -16.531 1 94 88 ALA B N 1
ATOM 2985 C CA . ALA B 1 88 ? 10.578 -13.195 -16.234 1 94 88 ALA B CA 1
ATOM 2986 C C . ALA B 1 88 ? 10.422 -12.805 -14.766 1 94 88 ALA B C 1
ATOM 2988 O O . ALA B 1 88 ? 9.328 -12.445 -14.328 1 94 88 ALA B O 1
ATOM 2989 N N . GLY B 1 89 ? 11.516 -12.883 -14.023 1 91.12 89 GLY B N 1
ATOM 2990 C CA . GLY B 1 89 ? 11.469 -12.516 -12.617 1 91.12 89 GLY B CA 1
ATOM 2991 C C . GLY B 1 89 ? 10.773 -13.555 -11.75 1 91.12 89 GLY B C 1
ATOM 2992 O O . GLY B 1 89 ? 10.203 -13.227 -10.711 1 91.12 89 GLY B O 1
ATOM 2993 N N . LEU B 1 90 ? 10.797 -14.789 -12.125 1 95.62 90 LEU B N 1
ATOM 2994 C CA . LEU B 1 90 ? 10.062 -15.852 -11.438 1 95.62 90 LEU B CA 1
ATOM 2995 C C . LEU B 1 90 ? 10.977 -16.594 -10.469 1 95.62 90 LEU B C 1
ATOM 2997 O O . LEU B 1 90 ? 10.539 -17.531 -9.797 1 95.62 90 LEU B O 1
ATOM 3001 N N . THR B 1 91 ? 12.211 -16.141 -10.398 1 93.38 91 THR B N 1
ATOM 3002 C CA . THR B 1 91 ? 13.156 -16.75 -9.461 1 93.38 91 THR B CA 1
ATOM 3003 C C . THR B 1 91 ? 13.562 -15.742 -8.391 1 93.38 91 THR B C 1
ATOM 3005 O O . THR B 1 91 ? 13.406 -14.531 -8.57 1 93.38 91 THR B O 1
ATOM 3008 N N . GLN B 1 92 ? 13.867 -16.234 -7.281 1 86 92 GLN B N 1
ATOM 3009 C CA . GLN B 1 92 ? 14.352 -15.391 -6.188 1 86 92 GLN B CA 1
ATOM 3010 C C . GLN B 1 92 ? 15.711 -15.875 -5.684 1 86 92 GLN B C 1
ATOM 3012 O O . GLN B 1 92 ? 15.977 -17.078 -5.668 1 86 92 GLN B O 1
ATOM 3017 N N . GLN B 1 93 ? 16.453 -14.828 -5.395 1 78.69 93 GLN B N 1
ATOM 3018 C CA . GLN B 1 93 ? 17.766 -15.125 -4.832 1 78.69 93 GLN B CA 1
ATOM 3019 C C . GLN B 1 93 ? 17.688 -15.328 -3.32 1 78.69 93 GLN B C 1
ATOM 3021 O O . GLN B 1 93 ? 16.703 -14.93 -2.689 1 78.69 93 GLN B O 1
ATOM 3026 N N . GLY B 1 94 ? 18.641 -16.047 -2.76 1 75.38 94 GLY B N 1
ATOM 3027 C CA . GLY B 1 94 ? 18.688 -16.25 -1.321 1 75.38 94 GLY B CA 1
ATOM 3028 C C . GLY B 1 94 ? 18.625 -14.961 -0.531 1 75.38 94 GLY B C 1
ATOM 3029 O O . GLY B 1 94 ? 18.609 -13.867 -1.111 1 75.38 94 GLY B O 1
ATOM 3030 N N . PRO B 1 95 ? 18.484 -15.141 0.732 1 72.31 95 PRO B N 1
ATOM 3031 C CA . PRO B 1 95 ? 18.359 -13.969 1.603 1 72.31 95 PRO B CA 1
ATOM 3032 C C . PRO B 1 95 ? 19.531 -13 1.466 1 72.31 95 PRO B C 1
ATOM 3034 O O . PRO B 1 95 ? 20.672 -13.43 1.243 1 72.31 95 PRO B O 1
ATOM 3037 N N . TRP B 1 96 ? 19.25 -11.805 1.299 1 77.75 96 TRP B N 1
ATOM 3038 C CA . TRP B 1 96 ? 20.188 -10.695 1.242 1 77.75 96 TRP B CA 1
ATOM 3039 C C . TRP B 1 96 ? 20.062 -9.812 2.479 1 77.75 96 TRP B C 1
ATOM 3041 O O . TRP B 1 96 ? 18.953 -9.539 2.947 1 77.75 96 TRP B O 1
ATOM 3051 N N . ARG B 1 97 ? 21.234 -9.695 3.199 1 79.38 97 ARG B N 1
ATOM 3052 C CA . ARG B 1 97 ? 21.203 -8.836 4.379 1 79.38 97 ARG B CA 1
ATOM 3053 C C . ARG B 1 97 ? 22.031 -7.578 4.168 1 79.38 97 ARG B C 1
ATOM 3055 O O . ARG B 1 97 ? 23.125 -7.645 3.586 1 79.38 97 ARG B O 1
ATOM 3062 N N . ARG B 1 98 ? 21.469 -6.543 4.402 1 86.94 98 ARG B N 1
ATOM 3063 C CA . ARG B 1 98 ? 22.109 -5.238 4.328 1 86.94 98 ARG B CA 1
ATOM 3064 C C . ARG B 1 98 ? 22.047 -4.523 5.672 1 86.94 98 ARG B C 1
ATOM 3066 O O . ARG B 1 98 ? 21.109 -4.699 6.438 1 86.94 98 ARG B O 1
ATOM 3073 N N . ARG B 1 99 ? 23.172 -3.795 5.961 1 93.12 99 ARG B N 1
ATOM 3074 C CA . ARG B 1 99 ? 23.188 -2.975 7.168 1 93.12 99 ARG B CA 1
ATOM 3075 C C . ARG B 1 99 ? 22.375 -1.707 6.984 1 93.12 99 ARG B C 1
ATOM 3077 O O . ARG B 1 99 ? 22.438 -1.063 5.934 1 93.12 99 ARG B O 1
ATOM 3084 N N . HIS B 1 100 ? 21.609 -1.386 7.988 1 95.5 100 HIS B N 1
ATOM 3085 C CA . HIS B 1 100 ? 20.766 -0.196 7.953 1 95.5 100 HIS B CA 1
ATOM 3086 C C . HIS B 1 100 ? 21.031 0.702 9.156 1 95.5 100 HIS B C 1
ATOM 3088 O O . HIS B 1 100 ? 21.234 0.212 10.273 1 95.5 100 HIS B O 1
ATOM 3094 N N . THR B 1 101 ? 21.109 1.946 8.93 1 97.44 101 THR B N 1
ATOM 3095 C CA . THR B 1 101 ? 21.047 2.963 9.977 1 97.44 101 THR B CA 1
ATOM 3096 C C . THR B 1 101 ? 19.781 3.809 9.828 1 97.44 101 THR B C 1
ATOM 3098 O O . THR B 1 101 ? 19.578 4.449 8.797 1 97.44 101 THR B O 1
ATOM 3101 N N . ILE B 1 102 ? 18.938 3.771 10.828 1 98.25 102 ILE B N 1
ATOM 3102 C CA . ILE B 1 102 ? 17.688 4.516 10.789 1 98.25 102 ILE B CA 1
ATOM 3103 C C . ILE B 1 102 ? 17.812 5.789 11.625 1 98.25 102 ILE B C 1
ATOM 3105 O O . ILE B 1 102 ? 18.156 5.727 12.812 1 98.25 102 ILE B O 1
ATOM 3109 N N . ILE B 1 103 ? 17.531 6.926 11.023 1 98.25 103 ILE B N 1
ATOM 3110 C CA . ILE B 1 103 ? 17.625 8.203 11.719 1 98.25 103 ILE B CA 1
ATOM 3111 C C . ILE B 1 103 ? 16.281 8.922 11.656 1 98.25 103 ILE B C 1
ATOM 3113 O O . ILE B 1 103 ? 15.805 9.25 10.57 1 98.25 103 ILE B O 1
ATOM 3117 N N . GLY B 1 104 ? 15.656 9.188 12.695 1 96.25 104 GLY B N 1
ATOM 3118 C CA . GLY B 1 104 ? 14.367 9.859 12.797 1 96.25 104 GLY B CA 1
ATOM 3119 C C . GLY B 1 104 ? 13.82 9.891 14.211 1 96.25 104 GLY B C 1
ATOM 3120 O O . GLY B 1 104 ? 14.5 9.461 15.148 1 96.25 104 GLY B O 1
ATOM 3121 N N . ARG B 1 105 ? 12.617 10.469 14.453 1 91.25 105 ARG B N 1
ATOM 3122 C CA . ARG B 1 105 ? 12 10.531 15.781 1 91.25 105 ARG B CA 1
ATOM 3123 C C . ARG B 1 105 ? 10.539 10.094 15.727 1 91.25 105 ARG B C 1
ATOM 3125 O O . ARG B 1 105 ? 9.805 10.25 16.703 1 91.25 105 ARG B O 1
ATOM 3132 N N . ASP B 1 106 ? 10.117 9.562 14.656 1 93.88 106 ASP B N 1
ATOM 3133 C CA . ASP B 1 106 ? 8.703 9.242 14.461 1 93.88 106 ASP B CA 1
ATOM 3134 C C . ASP B 1 106 ? 8.453 7.742 14.633 1 93.88 106 ASP B C 1
ATOM 3136 O O . ASP B 1 106 ? 9.359 6.996 15 1 93.88 106 ASP B O 1
ATOM 3140 N N . GLY B 1 107 ? 7.262 7.398 14.438 1 94.56 107 GLY B N 1
ATOM 3141 C CA . GLY B 1 107 ? 6.855 6.012 14.602 1 94.56 107 GLY B CA 1
ATOM 3142 C C . GLY B 1 107 ? 7.496 5.078 13.594 1 94.56 107 GLY B C 1
ATOM 3143 O O . GLY B 1 107 ? 7.688 3.891 13.867 1 94.56 107 GLY B O 1
ATOM 3144 N N . LEU B 1 108 ? 7.852 5.59 12.453 1 97.5 108 LEU B N 1
ATOM 3145 C CA . LEU B 1 108 ? 8.5 4.758 11.445 1 97.5 108 LEU B CA 1
ATOM 3146 C C . LEU B 1 108 ? 9.875 4.297 11.922 1 97.5 108 LEU B C 1
ATOM 3148 O O . LEU B 1 108 ? 10.273 3.156 11.68 1 97.5 108 LEU B O 1
ATOM 3152 N N . ARG B 1 109 ? 10.602 5.227 12.555 1 97.12 109 ARG B N 1
ATOM 3153 C CA . ARG B 1 109 ? 11.906 4.84 13.086 1 97.12 109 ARG B CA 1
ATOM 3154 C C . ARG B 1 109 ? 11.773 3.648 14.031 1 97.12 109 ARG B C 1
ATOM 3156 O O . ARG B 1 109 ? 12.492 2.652 13.883 1 97.12 109 ARG B O 1
ATOM 3163 N N . THR B 1 110 ? 10.844 3.797 14.969 1 95.94 110 THR B N 1
ATOM 3164 C CA . THR B 1 110 ? 10.633 2.742 15.961 1 95.94 110 THR B CA 1
ATOM 3165 C C . THR B 1 110 ? 10.195 1.447 15.281 1 95.94 110 THR B C 1
ATOM 3167 O O . THR B 1 110 ? 10.75 0.38 15.547 1 95.94 110 THR B O 1
ATOM 3170 N N . GLY B 1 111 ? 9.258 1.534 14.438 1 96.81 111 GLY B N 1
ATOM 3171 C CA . GLY B 1 111 ? 8.734 0.37 13.742 1 96.81 111 GLY B CA 1
ATOM 3172 C C . GLY B 1 111 ? 9.766 -0.324 12.875 1 96.81 111 GLY B C 1
ATOM 3173 O O . GLY B 1 111 ? 9.859 -1.553 12.867 1 96.81 111 GLY B O 1
ATOM 3174 N N . LEU B 1 112 ? 10.508 0.425 12.156 1 97.12 112 LEU B N 1
ATOM 3175 C CA . LEU B 1 112 ? 11.523 -0.138 11.281 1 97.12 112 LEU B CA 1
ATOM 3176 C C . LEU B 1 112 ? 12.633 -0.806 12.094 1 97.12 112 LEU B C 1
ATOM 3178 O O . LEU B 1 112 ? 13.086 -1.897 11.742 1 97.12 112 LEU B O 1
ATOM 3182 N N . HIS B 1 113 ? 13.031 -0.125 13.109 1 96.81 113 HIS B N 1
ATOM 3183 C CA . HIS B 1 113 ? 14.07 -0.684 13.969 1 96.81 113 HIS B CA 1
ATOM 3184 C C . HIS B 1 113 ? 13.633 -2.023 14.555 1 96.81 113 HIS B C 1
ATOM 3186 O O . HIS B 1 113 ? 14.375 -3.008 14.477 1 96.81 113 HIS B O 1
ATOM 3192 N N . GLU B 1 114 ? 12.438 -2.062 15.062 1 95.69 114 GLU B N 1
ATOM 3193 C CA . GLU B 1 114 ? 11.906 -3.297 15.641 1 95.69 114 GLU B CA 1
ATOM 3194 C C . GLU B 1 114 ? 11.719 -4.367 14.562 1 95.69 114 GLU B C 1
ATOM 3196 O O . GLU B 1 114 ? 12.016 -5.539 14.789 1 95.69 114 GLU B O 1
ATOM 3201 N N . GLY B 1 115 ? 11.234 -3.965 13.453 1 94.44 115 GLY B N 1
ATOM 3202 C CA . GLY B 1 115 ? 11.008 -4.895 12.359 1 94.44 115 GLY B CA 1
ATOM 3203 C C . GLY B 1 115 ? 12.281 -5.535 11.844 1 94.44 115 GLY B C 1
ATOM 3204 O O . GLY B 1 115 ? 12.328 -6.746 11.617 1 94.44 115 GLY B O 1
ATOM 3205 N N . LEU B 1 116 ? 13.266 -4.77 11.633 1 92.38 116 LEU B N 1
ATOM 3206 C CA . LEU B 1 116 ? 14.539 -5.281 11.133 1 92.38 116 LEU B CA 1
ATOM 3207 C C . LEU B 1 116 ? 15.195 -6.203 12.148 1 92.38 116 LEU B C 1
ATOM 3209 O O . LEU B 1 116 ? 15.82 -7.203 11.781 1 92.38 116 LEU B O 1
ATOM 3213 N N . ARG B 1 117 ? 14.992 -5.902 13.352 1 90.31 117 ARG B N 1
ATOM 3214 C CA . ARG B 1 117 ? 15.539 -6.758 14.398 1 90.31 117 ARG B CA 1
ATOM 3215 C C . ARG B 1 117 ? 14.836 -8.109 14.43 1 90.31 117 ARG B C 1
ATOM 3217 O O . ARG B 1 117 ? 15.477 -9.148 14.617 1 90.31 117 ARG B O 1
ATOM 3224 N N . ARG B 1 118 ? 13.602 -8.117 14.203 1 87.69 118 ARG B N 1
ATOM 3225 C CA . ARG B 1 118 ? 12.812 -9.344 14.234 1 87.69 118 ARG B CA 1
ATOM 3226 C C . ARG B 1 118 ? 13.148 -10.25 13.055 1 87.69 118 ARG B C 1
ATOM 3228 O O . ARG B 1 118 ? 13 -11.469 13.141 1 87.69 118 ARG B O 1
ATOM 3235 N N . THR B 1 119 ? 13.602 -9.641 12 1 80.56 119 THR B N 1
ATOM 3236 C CA . THR B 1 119 ? 13.898 -10.438 10.812 1 80.56 119 THR B CA 1
ATOM 3237 C C . THR B 1 119 ? 15.352 -10.914 10.828 1 80.56 119 THR B C 1
ATOM 3239 O O . THR B 1 119 ? 15.852 -11.43 9.828 1 80.56 119 THR B O 1
ATOM 3242 N N . GLY B 1 120 ? 16.031 -10.805 11.906 1 76.69 120 GLY B N 1
ATOM 3243 C CA . GLY B 1 120 ? 17.375 -11.367 12.078 1 76.69 120 GLY B CA 1
ATOM 3244 C C . GLY B 1 120 ? 18.484 -10.391 11.734 1 76.69 120 GLY B C 1
ATOM 3245 O O . GLY B 1 120 ? 19.625 -10.797 11.562 1 76.69 120 GLY B O 1
ATOM 3246 N N . SER B 1 121 ? 18.141 -9.148 11.539 1 79.19 121 SER B N 1
ATOM 3247 C CA . SER B 1 121 ? 19.156 -8.156 11.18 1 79.19 121 SER B CA 1
ATOM 3248 C C . SER B 1 121 ? 19.469 -7.246 12.359 1 79.19 121 SER B C 1
ATOM 3250 O O . SER B 1 121 ? 19.859 -6.09 12.172 1 79.19 121 SER B O 1
ATOM 3252 N N . ALA B 1 122 ? 19.281 -7.746 13.516 1 80.38 122 ALA B N 1
ATOM 3253 C CA . ALA B 1 122 ? 19.469 -6.918 14.703 1 80.38 122 ALA B CA 1
ATOM 3254 C C . ALA B 1 122 ? 20.891 -6.363 14.766 1 80.38 122 ALA B C 1
ATOM 3256 O O . ALA B 1 122 ? 21.094 -5.18 15.047 1 80.38 122 ALA B O 1
ATOM 3257 N N . THR B 1 123 ? 21.812 -7.184 14.445 1 83.06 123 THR B N 1
ATOM 3258 C CA . THR B 1 123 ? 23.219 -6.77 14.539 1 83.06 123 THR B CA 1
ATOM 3259 C C . THR B 1 123 ? 23.578 -5.859 13.367 1 83.06 123 THR B C 1
ATOM 3261 O O . THR B 1 123 ? 24.625 -5.215 13.391 1 83.06 123 THR B O 1
ATOM 3264 N N . LEU B 1 124 ? 22.656 -5.688 12.484 1 87.62 124 LEU B N 1
ATOM 3265 C CA . LEU B 1 124 ? 22.922 -4.91 11.273 1 87.62 124 LEU B CA 1
ATOM 3266 C C . LEU B 1 124 ? 22.078 -3.648 11.242 1 87.62 124 LEU B C 1
ATOM 3268 O O . LEU B 1 124 ? 21.906 -3.031 10.188 1 87.62 124 LEU B O 1
ATOM 3272 N N . THR B 1 125 ? 21.547 -3.355 12.367 1 92.25 125 THR B N 1
ATOM 3273 C CA . THR B 1 125 ? 20.641 -2.209 12.375 1 92.25 125 THR B CA 1
ATOM 3274 C C . THR B 1 125 ? 20.984 -1.26 13.523 1 92.25 125 THR B C 1
ATOM 3276 O O . THR B 1 125 ? 21.219 -1.698 14.648 1 92.25 125 THR B O 1
ATOM 3279 N N . LYS B 1 126 ? 21.109 -0.007 13.25 1 94.56 126 LYS B N 1
ATOM 3280 C CA . LYS B 1 126 ? 21.297 1.07 14.219 1 94.56 126 LYS B CA 1
ATOM 3281 C C . LYS B 1 126 ? 20.203 2.129 14.086 1 94.56 126 LYS B C 1
ATOM 3283 O O . LYS B 1 126 ? 19.781 2.451 12.977 1 94.56 126 LYS B O 1
ATOM 3288 N N . ALA B 1 127 ? 19.688 2.58 15.211 1 96.38 127 ALA B N 1
ATOM 3289 C CA . ALA B 1 127 ? 18.703 3.648 15.227 1 96.38 127 ALA B CA 1
ATOM 3290 C C . ALA B 1 127 ? 19.188 4.848 16.031 1 96.38 127 ALA B C 1
ATOM 3292 O O . ALA B 1 127 ? 19.766 4.68 17.109 1 96.38 127 ALA B O 1
ATOM 3293 N N . MET B 1 128 ? 19.016 6.055 15.438 1 96.25 128 MET B N 1
ATOM 3294 C CA . MET B 1 128 ? 19.453 7.285 16.094 1 96.25 128 MET B CA 1
ATOM 3295 C C . MET B 1 128 ? 18.422 8.398 15.891 1 96.25 128 MET B C 1
ATOM 3297 O O . MET B 1 128 ? 17.641 8.359 14.945 1 96.25 128 MET B O 1
ATOM 3301 N N . ALA B 1 129 ? 18.391 9.352 16.812 1 94.94 129 ALA B N 1
ATOM 3302 C CA . ALA B 1 129 ? 17.688 10.609 16.594 1 94.94 129 ALA B CA 1
ATOM 3303 C C . ALA B 1 129 ? 18.469 11.523 15.656 1 94.94 129 ALA B C 1
ATOM 3305 O O . ALA B 1 129 ? 19.688 11.414 15.547 1 94.94 129 ALA B O 1
ATOM 3306 N N . PRO B 1 130 ? 17.703 12.32 14.906 1 93.88 130 PRO B N 1
ATOM 3307 C CA . PRO B 1 130 ? 18.406 13.273 14.055 1 93.88 130 PRO B CA 1
ATOM 3308 C C . PRO B 1 130 ? 19.078 14.398 14.844 1 93.88 130 PRO B C 1
ATOM 3310 O O . PRO B 1 130 ? 18.562 15.516 14.898 1 93.88 130 PRO B O 1
ATOM 3313 N N . SER B 1 131 ? 20.188 14.211 15.367 1 94.12 131 SER B N 1
ATOM 3314 C CA . SER B 1 131 ? 20.906 15.125 16.25 1 94.12 131 SER B CA 1
ATOM 3315 C C . SER B 1 131 ? 22.328 15.391 15.75 1 94.12 131 SER B C 1
ATOM 3317 O O . SER B 1 131 ? 22.75 14.812 14.75 1 94.12 131 SER B O 1
ATOM 3319 N N . ARG B 1 132 ? 22.859 16.281 16.5 1 95.38 132 ARG B N 1
ATOM 3320 C CA . ARG B 1 132 ? 24.266 16.562 16.219 1 95.38 132 ARG B CA 1
ATOM 3321 C C . ARG B 1 132 ? 25.125 15.312 16.406 1 95.38 132 ARG B C 1
ATOM 3323 O O . ARG B 1 132 ? 26.094 15.102 15.688 1 95.38 132 ARG B O 1
ATOM 3330 N N . ASN B 1 133 ? 24.766 14.547 17.312 1 96.06 133 ASN B N 1
ATOM 3331 C CA . ASN B 1 133 ? 25.484 13.297 17.547 1 96.06 133 ASN B CA 1
ATOM 3332 C C . ASN B 1 133 ? 25.391 12.352 16.359 1 96.06 133 ASN B C 1
ATOM 3334 O O . ASN B 1 133 ? 26.375 11.711 15.992 1 96.06 133 ASN B O 1
ATOM 3338 N N . ALA B 1 134 ? 24.25 12.273 15.789 1 97.19 134 ALA B N 1
ATOM 3339 C CA . ALA B 1 134 ? 24.078 11.453 14.594 1 97.19 134 ALA B CA 1
ATOM 3340 C C . ALA B 1 134 ? 24.953 11.945 13.453 1 97.19 134 ALA B C 1
ATOM 3342 O O . ALA B 1 134 ? 25.609 11.156 12.781 1 97.19 134 ALA B O 1
ATOM 3343 N N . THR B 1 135 ? 24.938 13.242 13.273 1 97.5 135 THR B N 1
ATOM 3344 C CA . THR B 1 135 ? 25.75 13.852 12.227 1 97.5 135 THR B CA 1
ATOM 3345 C C . THR B 1 135 ? 27.234 13.562 12.445 1 97.5 135 THR B C 1
ATOM 3347 O O . THR B 1 135 ? 27.938 13.188 11.508 1 97.5 135 THR B O 1
ATOM 3350 N N . ARG B 1 136 ? 27.656 13.703 13.617 1 97.56 136 ARG B N 1
ATOM 3351 C CA . ARG B 1 136 ? 29.062 13.445 13.953 1 97.56 136 ARG B CA 1
ATOM 3352 C C . ARG B 1 136 ? 29.406 11.977 13.742 1 97.56 136 ARG B C 1
ATOM 3354 O O . ARG B 1 136 ? 30.469 11.656 13.195 1 97.56 136 ARG B O 1
ATOM 3361 N N . TRP B 1 137 ? 28.547 11.141 14.18 1 97.75 137 TRP B N 1
ATOM 3362 C CA . TRP B 1 137 ? 28.781 9.711 14.016 1 97.75 137 TRP B CA 1
ATOM 3363 C C . TRP B 1 137 ? 28.891 9.344 12.539 1 97.75 137 TRP B C 1
ATOM 3365 O O . TRP B 1 137 ? 29.797 8.609 12.141 1 97.75 137 TRP B O 1
ATOM 3375 N N . LEU B 1 138 ? 28.031 9.844 11.766 1 97.38 138 LEU B N 1
ATOM 3376 C CA . LEU B 1 138 ? 28.062 9.594 10.336 1 97.38 138 LEU B CA 1
ATOM 3377 C C . LEU B 1 138 ? 29.375 10.086 9.719 1 97.38 138 LEU B C 1
ATOM 3379 O O . LEU B 1 138 ? 29.906 9.477 8.789 1 97.38 138 LEU B O 1
ATOM 3383 N N . ALA B 1 139 ? 29.828 11.203 10.188 1 96.81 139 ALA B N 1
ATOM 3384 C CA . ALA B 1 139 ? 31.047 11.812 9.656 1 96.81 139 ALA B CA 1
ATOM 3385 C C . ALA B 1 139 ? 32.281 10.953 9.953 1 96.81 139 ALA B C 1
ATOM 3387 O O . ALA B 1 139 ? 33.25 10.969 9.203 1 96.81 139 ALA B O 1
ATOM 3388 N N . GLN B 1 140 ? 32.188 10.125 10.953 1 96.75 140 GLN B N 1
ATOM 3389 C CA . GLN B 1 140 ? 33.406 9.469 11.445 1 96.75 140 GLN B CA 1
ATOM 3390 C C . GLN B 1 140 ? 33.312 7.957 11.242 1 96.75 140 GLN B C 1
ATOM 3392 O O . GLN B 1 140 ? 34.344 7.289 11.125 1 96.75 140 GLN B O 1
ATOM 3397 N N . ALA B 1 141 ? 32.156 7.406 11.266 1 96 141 ALA B N 1
ATOM 3398 C CA . ALA B 1 141 ? 31.984 5.957 11.227 1 96 141 ALA B CA 1
ATOM 3399 C C . ALA B 1 141 ? 32.406 5.391 9.875 1 96 141 ALA B C 1
ATOM 3401 O O . ALA B 1 141 ? 32.375 6.094 8.859 1 96 141 ALA B O 1
ATOM 3402 N N . ASN B 1 142 ? 32.812 4.141 9.898 1 93.56 142 ASN B N 1
ATOM 3403 C CA . ASN B 1 142 ? 33.125 3.451 8.648 1 93.56 142 ASN B CA 1
ATOM 3404 C C . ASN B 1 142 ? 31.859 3.156 7.844 1 93.56 142 ASN B C 1
ATOM 3406 O O . ASN B 1 142 ? 30.812 2.82 8.414 1 93.56 142 ASN B O 1
ATOM 3410 N N . ALA B 1 143 ? 32.031 3.285 6.523 1 86.81 143 ALA B N 1
ATOM 3411 C CA . ALA B 1 143 ? 30.906 3.082 5.625 1 86.81 143 ALA B CA 1
ATOM 3412 C C . ALA B 1 143 ? 30.266 1.72 5.859 1 86.81 143 ALA B C 1
ATOM 3414 O O . ALA B 1 143 ? 29.031 1.581 5.766 1 86.81 143 ALA B O 1
ATOM 3415 N N . GLU B 1 144 ? 31.078 0.757 6.258 1 87.19 144 GLU B N 1
ATOM 3416 C CA . GLU B 1 144 ? 30.609 -0.602 6.48 1 87.19 144 GLU B CA 1
ATOM 3417 C C . GLU B 1 144 ? 29.719 -0.676 7.73 1 87.19 144 GLU B C 1
ATOM 3419 O O . GLU B 1 144 ? 28.859 -1.541 7.828 1 87.19 144 GLU B O 1
ATOM 3424 N N . GLU B 1 145 ? 29.938 0.238 8.555 1 91.75 145 GLU B N 1
ATOM 3425 C CA . GLU B 1 145 ? 29.188 0.277 9.797 1 91.75 145 GLU B CA 1
ATOM 3426 C C . GLU B 1 145 ? 27.875 1.033 9.609 1 91.75 145 GLU B C 1
ATOM 3428 O O . GLU B 1 145 ? 26.922 0.834 10.375 1 91.75 145 GLU B O 1
ATOM 3433 N N . ILE B 1 146 ? 27.859 1.821 8.633 1 95.94 146 ILE B N 1
ATOM 3434 C CA . ILE B 1 146 ? 26.703 2.701 8.438 1 95.94 146 ILE B CA 1
ATOM 3435 C C . ILE B 1 146 ? 25.656 1.995 7.59 1 95.94 146 ILE B C 1
ATOM 3437 O O . ILE B 1 146 ? 24.484 1.933 7.969 1 95.94 146 ILE B O 1
ATOM 3441 N N . GLY B 1 147 ? 26.047 1.436 6.465 1 94.81 147 GLY B N 1
ATOM 3442 C CA . GLY B 1 147 ? 25.109 0.816 5.539 1 94.81 147 GLY B CA 1
ATOM 3443 C C . GLY B 1 147 ? 24.172 1.812 4.887 1 94.81 147 GLY B C 1
ATOM 3444 O O . GLY B 1 147 ? 24.547 2.949 4.609 1 94.81 147 GLY B O 1
ATOM 3445 N N . LEU B 1 148 ? 22.984 1.352 4.574 1 95.69 148 LEU B N 1
ATOM 3446 C CA . LEU B 1 148 ? 21.969 2.238 4.027 1 95.69 148 LEU B CA 1
ATOM 3447 C C . LEU B 1 148 ? 21.312 3.068 5.133 1 95.69 148 LEU B C 1
ATOM 3449 O O . LEU B 1 148 ? 20.812 2.518 6.117 1 95.69 148 LEU B O 1
ATOM 3453 N N . VAL B 1 149 ? 21.391 4.355 4.957 1 97.62 149 VAL B N 1
ATOM 3454 C CA . VAL B 1 149 ? 20.766 5.227 5.945 1 97.62 149 VAL B CA 1
ATOM 3455 C C . VAL B 1 149 ? 19.312 5.516 5.539 1 97.62 149 VAL B C 1
ATOM 3457 O O . VAL B 1 149 ? 19.047 5.91 4.398 1 97.62 149 VAL B O 1
ATOM 3460 N N . VAL B 1 150 ? 18.406 5.262 6.434 1 98.31 150 VAL B N 1
ATOM 3461 C CA . VAL B 1 150 ? 17 5.59 6.23 1 98.31 150 VAL B CA 1
ATOM 3462 C C . VAL B 1 150 ? 16.625 6.777 7.109 1 98.31 150 VAL B C 1
ATOM 3464 O O . VAL B 1 150 ? 16.672 6.688 8.336 1 98.31 150 VAL B O 1
ATOM 3467 N N . LEU B 1 151 ? 16.281 7.895 6.457 1 98.06 151 LEU B N 1
ATOM 3468 C CA . LEU B 1 151 ? 15.852 9.102 7.145 1 98.06 151 LEU B CA 1
ATOM 3469 C C . LEU B 1 151 ? 14.328 9.148 7.254 1 98.06 151 LEU B C 1
ATOM 3471 O O . LEU B 1 151 ? 13.633 9.188 6.234 1 98.06 151 LEU B O 1
ATOM 3475 N N . THR B 1 152 ? 13.789 9.156 8.5 1 97.56 152 THR B N 1
ATOM 3476 C CA . THR B 1 152 ? 12.344 9.109 8.695 1 97.56 152 THR B CA 1
ATOM 3477 C C . THR B 1 152 ? 11.867 10.328 9.484 1 97.56 152 THR B C 1
ATOM 3479 O O . THR B 1 152 ? 12.641 10.93 10.242 1 97.56 152 THR B O 1
ATOM 3482 N N . GLY B 1 153 ? 10.648 10.703 9.188 1 94.94 153 GLY B N 1
ATOM 3483 C CA . GLY B 1 153 ? 9.961 11.695 10.008 1 94.94 153 GLY B CA 1
ATOM 3484 C C . GLY B 1 153 ? 10.445 13.109 9.766 1 94.94 153 GLY B C 1
ATOM 3485 O O . GLY B 1 153 ? 10.266 13.984 10.617 1 94.94 153 GLY B O 1
ATOM 3486 N N . MET B 1 154 ? 11.117 13.336 8.68 1 93.12 154 MET B N 1
ATOM 3487 C CA . MET B 1 154 ? 11.641 14.672 8.406 1 93.12 154 MET B CA 1
ATOM 3488 C C . MET B 1 154 ? 11.047 15.234 7.113 1 93.12 154 MET B C 1
ATOM 3490 O O . MET B 1 154 ? 11.594 15.008 6.031 1 93.12 154 MET B O 1
ATOM 3494 N N . GLU B 1 155 ? 9.977 15.938 7.289 1 93.81 155 GLU B N 1
ATOM 3495 C CA . GLU B 1 155 ? 9.367 16.594 6.137 1 93.81 155 GLU B CA 1
ATOM 3496 C C . GLU B 1 155 ? 10.328 17.578 5.484 1 93.81 155 GLU B C 1
ATOM 3498 O O . GLU B 1 155 ? 10.406 17.656 4.254 1 93.81 155 GLU B O 1
ATOM 3503 N N . VAL B 1 156 ? 11.016 18.312 6.305 1 95.44 156 VAL B N 1
ATOM 3504 C CA . VAL B 1 156 ? 12.086 19.188 5.848 1 95.44 156 VAL B CA 1
ATOM 3505 C C . VAL B 1 156 ? 13.438 18.516 6.086 1 95.44 156 VAL B C 1
ATOM 3507 O O . VAL B 1 156 ? 13.797 18.219 7.227 1 95.44 156 VAL B O 1
ATOM 3510 N N . PRO B 1 157 ? 14.188 18.312 4.992 1 95.25 157 PRO B N 1
ATOM 3511 C CA . PRO B 1 157 ? 15.469 17.625 5.176 1 95.25 157 PRO B CA 1
ATOM 3512 C C . PRO B 1 157 ? 16.438 18.422 6.039 1 95.25 157 PRO B C 1
ATOM 3514 O O . PRO B 1 157 ? 16.469 19.656 5.965 1 95.25 157 PRO B O 1
ATOM 3517 N N . SER B 1 158 ? 17.172 17.719 6.844 1 95.25 158 SER B N 1
ATOM 3518 C CA . SER B 1 158 ? 18.234 18.312 7.633 1 95.25 158 SER B CA 1
ATOM 3519 C C . SER B 1 158 ? 19.469 18.625 6.773 1 95.25 158 SER B C 1
ATOM 3521 O O . SER B 1 158 ? 20.062 17.719 6.199 1 95.25 158 SER B O 1
ATOM 3523 N N . LEU B 1 159 ? 19.812 19.906 6.742 1 95.69 159 LEU B N 1
ATOM 3524 C CA . LEU B 1 159 ? 20.953 20.297 5.938 1 95.69 159 LEU B CA 1
ATOM 3525 C C . LEU B 1 159 ? 22.234 19.641 6.445 1 95.69 159 LEU B C 1
ATOM 3527 O O . LEU B 1 159 ? 22.969 19.031 5.668 1 95.69 159 LEU B O 1
ATOM 3531 N N . PRO B 1 160 ? 22.516 19.625 7.738 1 96.62 160 PRO B N 1
ATOM 3532 C CA . PRO B 1 160 ? 23.75 18.969 8.211 1 96.62 160 PRO B CA 1
ATOM 3533 C C . PRO B 1 160 ? 23.797 17.484 7.879 1 96.62 160 PRO B C 1
ATOM 3535 O O . PRO B 1 160 ? 24.828 16.984 7.438 1 96.62 160 PRO B O 1
ATOM 3538 N N . LEU B 1 161 ? 22.75 16.797 8.016 1 96.75 161 LEU B N 1
ATOM 3539 C CA . LEU B 1 161 ? 22.703 15.367 7.715 1 96.75 161 LEU B CA 1
ATOM 3540 C C . LEU B 1 161 ? 22.891 15.117 6.223 1 96.75 161 LEU B C 1
ATOM 3542 O O . LEU B 1 161 ? 23.688 14.258 5.828 1 96.75 161 LEU B O 1
ATOM 3546 N N . THR B 1 162 ? 22.109 15.883 5.473 1 96.5 162 THR B N 1
ATOM 3547 C CA . THR B 1 162 ? 22.188 15.711 4.023 1 96.5 162 THR B CA 1
ATOM 3548 C C . THR B 1 162 ? 23.594 15.961 3.516 1 96.5 162 THR B C 1
ATOM 3550 O O . THR B 1 162 ? 24.109 15.219 2.676 1 96.5 162 THR B O 1
ATOM 3553 N N . ARG B 1 163 ? 24.172 16.969 4.043 1 96.06 163 ARG B N 1
ATOM 3554 C CA . ARG B 1 163 ? 25.531 17.344 3.623 1 96.06 163 ARG B CA 1
ATOM 3555 C C . ARG B 1 163 ? 26.516 16.219 3.924 1 96.06 163 ARG B C 1
ATOM 3557 O O . ARG B 1 163 ? 27.281 15.812 3.047 1 96.06 163 ARG B O 1
ATOM 3564 N N . VAL B 1 164 ? 26.562 15.703 5.129 1 96.62 164 VAL B N 1
ATOM 3565 C CA . VAL B 1 164 ? 27.516 14.672 5.512 1 96.62 164 VAL B CA 1
ATOM 3566 C C . VAL B 1 164 ? 27.266 13.406 4.695 1 96.62 164 VAL B C 1
ATOM 3568 O O . VAL B 1 164 ? 28.203 12.781 4.191 1 96.62 164 VAL B O 1
ATOM 3571 N N . LEU B 1 165 ? 26.062 13.031 4.516 1 96.19 165 LEU B N 1
ATOM 3572 C CA . LEU B 1 165 ? 25.719 11.828 3.768 1 96.19 165 LEU B CA 1
ATOM 3573 C C . LEU B 1 165 ? 26.156 11.945 2.312 1 96.19 165 LEU B C 1
ATOM 3575 O O . LEU B 1 165 ? 26.781 11.031 1.769 1 96.19 165 LEU B O 1
ATOM 3579 N N . TYR B 1 166 ? 25.844 13.062 1.775 1 94.5 166 TYR B N 1
ATOM 3580 C CA . TYR B 1 166 ? 26.141 13.266 0.362 1 94.5 166 TYR B CA 1
ATOM 3581 C C . TYR B 1 166 ? 27.641 13.289 0.118 1 94.5 166 TYR B C 1
ATOM 3583 O O . TYR B 1 166 ? 28.156 12.602 -0.77 1 94.5 166 TYR B O 1
ATOM 3591 N N . HIS B 1 167 ? 28.344 14.008 0.861 1 92.25 167 HIS B N 1
ATOM 3592 C CA . HIS B 1 167 ? 29.766 14.211 0.623 1 92.25 167 HIS B CA 1
ATOM 3593 C C . HIS B 1 167 ? 30.562 12.953 0.957 1 92.25 167 HIS B C 1
ATOM 3595 O O . HIS B 1 167 ? 31.594 12.688 0.343 1 92.25 167 HIS B O 1
ATOM 3601 N N . ARG B 1 168 ? 30.078 12.164 1.852 1 94.19 168 ARG B N 1
ATOM 3602 C CA . ARG B 1 168 ? 30.75 10.914 2.186 1 94.19 168 ARG B CA 1
ATOM 3603 C C . ARG B 1 168 ? 30.312 9.789 1.249 1 94.19 168 ARG B C 1
ATOM 3605 O O . ARG B 1 168 ? 30.828 8.672 1.34 1 94.19 168 ARG B O 1
ATOM 3612 N N . GLY B 1 169 ? 29.406 10.094 0.444 1 92.56 169 GLY B N 1
ATOM 3613 C CA . GLY B 1 169 ? 28.969 9.117 -0.533 1 92.56 169 GLY B CA 1
ATOM 3614 C C . GLY B 1 169 ? 28.109 8.023 0.072 1 92.56 169 GLY B C 1
ATOM 3615 O O . GLY B 1 169 ? 28.109 6.887 -0.41 1 92.56 169 GLY B O 1
ATOM 3616 N N . ILE B 1 170 ? 27.438 8.281 1.117 1 94.56 170 ILE B N 1
ATOM 3617 C CA . ILE B 1 170 ? 26.625 7.285 1.815 1 94.56 170 ILE B CA 1
ATOM 3618 C C . ILE B 1 170 ? 25.219 7.242 1.209 1 94.56 170 ILE B C 1
ATOM 3620 O O . ILE B 1 170 ? 24.531 8.266 1.144 1 94.56 170 ILE B O 1
ATOM 3624 N N . GLU B 1 171 ? 24.797 6.098 0.75 1 94.81 171 GLU B N 1
ATOM 3625 C CA . GLU B 1 171 ? 23.453 5.91 0.222 1 94.81 171 GLU B CA 1
ATOM 3626 C C . GLU B 1 171 ? 22.391 6.121 1.306 1 94.81 171 GLU B C 1
ATOM 3628 O O . GLU B 1 171 ? 22.562 5.664 2.439 1 94.81 171 GLU B O 1
ATOM 3633 N N . HIS B 1 172 ? 21.344 6.863 0.968 1 96.62 172 HIS B N 1
ATOM 3634 C CA . HIS B 1 172 ? 20.328 7.129 1.979 1 96.62 172 HIS B CA 1
ATOM 3635 C C . HIS B 1 172 ? 18.953 7.297 1.342 1 96.62 172 HIS B C 1
ATOM 3637 O O . HIS B 1 172 ? 18.844 7.754 0.203 1 96.62 172 HIS B O 1
ATOM 3643 N N . LEU B 1 173 ? 17.953 6.879 2.057 1 97.38 173 LEU B N 1
ATOM 3644 C CA . LEU B 1 173 ? 16.547 6.848 1.632 1 97.38 173 LEU B CA 1
ATOM 3645 C C . LEU B 1 173 ? 15.68 7.68 2.566 1 97.38 173 LEU B C 1
ATOM 3647 O O . LEU B 1 173 ? 15.781 7.555 3.789 1 97.38 173 LEU B O 1
ATOM 3651 N N . TYR B 1 174 ? 14.844 8.547 1.947 1 97.62 174 TYR B N 1
ATOM 3652 C CA . TYR B 1 174 ? 13.906 9.344 2.734 1 97.62 174 TYR B CA 1
ATOM 3653 C C . TYR B 1 174 ? 12.547 8.656 2.824 1 97.62 174 TYR B C 1
ATOM 3655 O O . TYR B 1 174 ? 12.062 8.086 1.842 1 97.62 174 TYR B O 1
ATOM 3663 N N . THR B 1 175 ? 11.93 8.68 4.012 1 98.06 175 THR B N 1
ATOM 3664 C CA . THR B 1 175 ? 10.555 8.219 4.164 1 98.06 175 THR B CA 1
ATOM 3665 C C . THR B 1 175 ? 9.898 8.867 5.383 1 98.06 175 THR B C 1
ATOM 3667 O O . THR B 1 175 ? 10.547 9.062 6.414 1 98.06 175 THR B O 1
ATOM 3670 N N . HIS B 1 176 ? 8.664 9.281 5.25 1 97.06 176 HIS B N 1
ATOM 3671 C CA . HIS B 1 176 ? 7.887 9.875 6.328 1 97.06 176 HIS B CA 1
ATOM 3672 C C . HIS B 1 176 ? 6.414 9.992 5.945 1 97.06 176 HIS B C 1
ATOM 3674 O O . HIS B 1 176 ? 6.062 9.859 4.77 1 97.06 176 HIS B O 1
ATOM 3680 N N . PHE B 1 177 ? 5.578 10.188 6.922 1 97.31 177 PHE B N 1
ATOM 3681 C CA . PHE B 1 177 ? 4.184 10.5 6.625 1 97.31 177 PHE B CA 1
ATOM 3682 C C . PHE B 1 177 ? 4.016 11.984 6.305 1 97.31 177 PHE B C 1
ATOM 3684 O O . PHE B 1 177 ? 4.648 12.836 6.93 1 97.31 177 PHE B O 1
ATOM 3691 N N . ARG B 1 178 ? 3.205 12.273 5.348 1 96.56 178 ARG B N 1
ATOM 3692 C CA . ARG B 1 178 ? 2.803 13.617 4.957 1 96.56 178 ARG B CA 1
ATOM 3693 C C . ARG B 1 178 ? 1.3 13.695 4.719 1 96.56 178 ARG B C 1
ATOM 3695 O O . ARG B 1 178 ? 0.787 13.102 3.764 1 96.56 178 ARG B O 1
ATOM 3702 N N . ASP B 1 179 ? 0.588 14.438 5.578 1 95.12 179 ASP B N 1
ATOM 3703 C CA . ASP B 1 179 ? -0.855 14.617 5.457 1 95.12 179 ASP B CA 1
ATOM 3704 C C . ASP B 1 179 ? -1.569 13.273 5.355 1 95.12 179 ASP B C 1
ATOM 3706 O O . ASP B 1 179 ? -2.477 13.109 4.535 1 95.12 179 ASP B O 1
ATOM 3710 N N . GLY B 1 180 ? -1.069 12.305 6.008 1 93.69 180 GLY B N 1
ATOM 3711 C CA . GLY B 1 180 ? -1.724 11.008 6.09 1 93.69 180 GLY B CA 1
ATOM 3712 C C . GLY B 1 180 ? -1.193 10.008 5.078 1 93.69 180 GLY B C 1
ATOM 3713 O O . GLY B 1 180 ? -1.538 8.828 5.125 1 93.69 180 GLY B O 1
ATOM 3714 N N . ALA B 1 181 ? -0.394 10.438 4.203 1 96.75 181 ALA B N 1
ATOM 3715 C CA . ALA B 1 181 ? 0.173 9.555 3.189 1 96.75 181 ALA B CA 1
ATOM 3716 C C . ALA B 1 181 ? 1.623 9.203 3.514 1 96.75 181 ALA B C 1
ATOM 3718 O O . ALA B 1 181 ? 2.348 10.016 4.094 1 96.75 181 ALA B O 1
ATOM 3719 N N . LEU B 1 182 ? 1.999 7.996 3.152 1 98 182 LEU B N 1
ATOM 3720 C CA . LEU B 1 182 ? 3.398 7.605 3.287 1 98 182 LEU B CA 1
ATOM 3721 C C . LEU B 1 182 ? 4.223 8.125 2.115 1 98 182 LEU B C 1
ATOM 3723 O O . LEU B 1 182 ? 3.902 7.852 0.956 1 98 182 LEU B O 1
ATOM 3727 N N . ILE B 1 183 ? 5.188 8.891 2.398 1 97.69 183 ILE B N 1
ATOM 3728 C CA . ILE B 1 183 ? 6.156 9.352 1.405 1 97.69 183 ILE B CA 1
ATOM 3729 C C . ILE B 1 183 ? 7.355 8.406 1.385 1 97.69 183 ILE B C 1
ATOM 3731 O O . ILE B 1 183 ? 7.895 8.055 2.438 1 97.69 183 ILE B O 1
ATOM 3735 N N . LEU B 1 184 ? 7.668 7.961 0.244 1 98.12 184 LEU B N 1
ATOM 3736 C CA . LEU B 1 184 ? 8.82 7.082 0.062 1 98.12 184 LEU B CA 1
ATOM 3737 C C . LEU B 1 184 ? 9.742 7.621 -1.022 1 98.12 184 LEU B C 1
ATOM 3739 O O . LEU B 1 184 ? 9.32 7.836 -2.158 1 98.12 184 LEU B O 1
ATOM 3743 N N . GLY B 1 185 ? 11.062 7.77 -0.675 1 96.44 185 GLY B N 1
ATOM 3744 C CA . GLY B 1 185 ? 12.055 8.344 -1.573 1 96.44 185 GLY B CA 1
ATOM 3745 C C . GLY B 1 185 ? 12.258 9.828 -1.365 1 96.44 185 GLY B C 1
ATOM 3746 O O . GLY B 1 185 ? 11.5 10.469 -0.637 1 96.44 185 GLY B O 1
ATOM 3747 N N . PRO B 1 186 ? 13.227 10.352 -1.861 1 94.94 186 PRO B N 1
ATOM 3748 C CA . PRO B 1 186 ? 14.086 9.672 -2.834 1 94.94 186 PRO B CA 1
ATOM 3749 C C . PRO B 1 186 ? 15.164 8.812 -2.172 1 94.94 186 PRO B C 1
ATOM 3751 O O . PRO B 1 186 ? 15.453 8.984 -0.983 1 94.94 186 PRO B O 1
ATOM 3754 N N . LEU B 1 187 ? 15.602 7.836 -2.961 1 95.88 187 LEU B N 1
ATOM 3755 C CA . LEU B 1 187 ? 16.891 7.211 -2.693 1 95.88 187 LEU B CA 1
ATOM 3756 C C . LEU B 1 187 ? 18.031 8.016 -3.312 1 95.88 187 LEU B C 1
ATOM 3758 O O . LEU B 1 187 ? 18.016 8.297 -4.516 1 95.88 187 LEU B O 1
ATOM 3762 N N . VAL B 1 188 ? 18.938 8.43 -2.496 1 95 188 VAL B N 1
ATOM 3763 C CA . VAL B 1 188 ? 20.062 9.211 -2.973 1 95 188 VAL B CA 1
ATOM 3764 C C . VAL B 1 188 ? 21.328 8.359 -2.936 1 95 188 VAL B C 1
ATOM 3766 O O . VAL B 1 188 ? 21.703 7.824 -1.887 1 95 188 VAL B O 1
ATOM 3769 N N . THR B 1 189 ? 21.938 8.219 -4.102 1 91.69 189 THR B N 1
ATOM 3770 C CA . THR B 1 189 ? 23.234 7.57 -4.266 1 91.69 189 THR B CA 1
ATOM 3771 C C . THR B 1 189 ? 24.266 8.547 -4.82 1 91.69 189 THR B C 1
ATOM 3773 O O . THR B 1 189 ? 24.391 8.688 -6.039 1 91.69 189 THR B O 1
ATOM 3776 N N . PRO B 1 190 ? 24.984 9.234 -3.98 1 80.69 190 PRO B N 1
ATOM 3777 C CA . PRO B 1 190 ? 25.812 10.352 -4.422 1 80.69 190 PRO B CA 1
ATOM 3778 C C . PRO B 1 190 ? 26.844 9.938 -5.469 1 80.69 190 PRO B C 1
ATOM 3780 O O . PRO B 1 190 ? 27.25 10.758 -6.305 1 80.69 190 PRO B O 1
ATOM 3783 N N . HIS B 1 191 ? 27.578 8.852 -5.371 1 72.5 191 HIS B N 1
ATOM 3784 C CA . HIS B 1 191 ? 28.594 8.484 -6.352 1 72.5 191 HIS B CA 1
ATOM 3785 C C . HIS B 1 191 ? 27.984 7.656 -7.48 1 72.5 191 HIS B C 1
ATOM 3787 O O . HIS B 1 191 ? 28.688 7.281 -8.422 1 72.5 191 HIS B O 1
ATOM 3793 N N . GLY B 1 192 ? 26.719 7.613 -7.52 1 61.34 192 GLY B N 1
ATOM 3794 C CA . GLY B 1 192 ? 26.141 6.77 -8.547 1 61.34 192 GLY B CA 1
ATOM 3795 C C . GLY B 1 192 ? 25.484 7.559 -9.664 1 61.34 192 GLY B C 1
ATOM 3796 O O . GLY B 1 192 ? 25.266 8.766 -9.539 1 61.34 192 GLY B O 1
ATOM 3797 N N . VAL B 1 193 ? 25.375 7.055 -10.914 1 51.34 193 VAL B N 1
ATOM 3798 C CA . VAL B 1 193 ? 24.766 7.684 -12.078 1 51.34 193 VAL B CA 1
ATOM 3799 C C . VAL B 1 193 ? 23.266 7.895 -11.82 1 51.34 193 VAL B C 1
ATOM 3801 O O . VAL B 1 193 ? 22.609 7.031 -11.242 1 51.34 193 VAL B O 1
ATOM 3804 N N . SER B 1 194 ? 22.906 9.141 -11.602 1 50.25 194 SER B N 1
ATOM 3805 C CA . SER B 1 194 ? 21.5 9.523 -11.445 1 50.25 194 SER B CA 1
ATOM 3806 C C . SER B 1 194 ? 20.641 8.93 -12.562 1 50.25 194 SER B C 1
ATOM 3808 O O . SER B 1 194 ? 21 9.023 -13.742 1 50.25 194 SER B O 1
ATOM 3810 N N . VAL B 1 195 ? 19.984 7.883 -12.453 1 48.88 195 VAL B N 1
ATOM 3811 C CA . VAL B 1 195 ? 19.062 7.398 -13.484 1 48.88 195 VAL B CA 1
ATOM 3812 C C . VAL B 1 195 ? 17.719 8.109 -13.352 1 48.88 195 VAL B C 1
ATOM 3814 O O . VAL B 1 195 ? 17.062 8.016 -12.312 1 48.88 195 VAL B O 1
ATOM 3817 N N . LEU B 1 196 ? 17.562 9.305 -14.07 1 45.19 196 LEU B N 1
ATOM 3818 C CA . LEU B 1 196 ? 16.203 9.844 -14.117 1 45.19 196 LEU B CA 1
ATOM 3819 C C . LEU B 1 196 ? 15.258 8.883 -14.836 1 45.19 196 LEU B C 1
ATOM 3821 O O . LEU B 1 196 ? 15.586 8.359 -15.906 1 45.19 196 LEU B O 1
ATOM 3825 N N . ARG B 1 197 ? 14.57 8.219 -14.25 1 47.06 197 ARG B N 1
ATOM 3826 C CA . ARG B 1 197 ? 13.57 7.383 -14.922 1 47.06 197 ARG B CA 1
ATOM 3827 C C . ARG B 1 197 ? 12.508 8.234 -15.594 1 47.06 197 ARG B C 1
ATOM 3829 O O . ARG B 1 197 ? 11.93 9.133 -14.977 1 47.06 197 ARG B O 1
ATOM 3836 N N . ARG B 1 198 ? 12.375 8.18 -16.891 1 41.81 198 ARG B N 1
ATOM 3837 C CA . ARG B 1 198 ? 11.305 8.797 -17.672 1 41.81 198 ARG B CA 1
ATOM 3838 C C . ARG B 1 198 ? 9.938 8.305 -17.203 1 41.81 198 ARG B C 1
ATOM 3840 O O . ARG B 1 198 ? 9.836 7.254 -16.578 1 41.81 198 ARG B O 1
ATOM 3847 N N . SER B 1 199 ? 8.914 9.148 -17.438 1 40.16 199 SER B N 1
ATOM 3848 C CA . SER B 1 199 ? 7.504 8.938 -17.141 1 40.16 199 SER B CA 1
ATOM 3849 C C . SER B 1 199 ? 7.102 7.484 -17.359 1 40.16 199 SER B C 1
ATOM 3851 O O . SER B 1 199 ? 6.062 7.039 -16.875 1 40.16 199 SER B O 1
ATOM 3853 N N . SER B 1 200 ? 7.586 6.812 -18.406 1 40.12 200 SER B N 1
ATOM 3854 C CA . SER B 1 200 ? 7.066 5.527 -18.859 1 40.12 200 SER B CA 1
ATOM 3855 C C . SER B 1 200 ? 7.773 4.367 -18.156 1 40.12 200 SER B C 1
ATOM 3857 O O . SER B 1 200 ? 7.609 3.209 -18.547 1 40.12 200 SER B O 1
ATOM 3859 N N . GLY B 1 201 ? 8.148 4.375 -16.938 1 42.12 201 GLY B N 1
ATOM 3860 C CA . GLY B 1 201 ? 8.688 3.301 -16.109 1 42.12 201 GLY B CA 1
ATOM 3861 C C . GLY B 1 201 ? 10.109 2.92 -16.484 1 42.12 201 GLY B C 1
ATOM 3862 O O . GLY B 1 201 ? 10.633 1.907 -16.016 1 42.12 201 GLY B O 1
ATOM 3863 N N . GLN B 1 202 ? 10.648 3.234 -17.688 1 41.66 202 GLN B N 1
ATOM 3864 C CA . GLN B 1 202 ? 11.984 2.775 -18.078 1 41.66 202 GLN B CA 1
ATOM 3865 C C . GLN B 1 202 ? 13.07 3.633 -17.438 1 41.66 202 GLN B C 1
ATOM 3867 O O . GLN B 1 202 ? 13.016 4.863 -17.516 1 41.66 202 GLN B O 1
ATOM 3872 N N . ALA B 1 203 ? 13.93 2.945 -16.656 1 41.62 203 ALA B N 1
ATOM 3873 C CA . ALA B 1 203 ? 15.125 3.59 -16.125 1 41.62 203 ALA B CA 1
ATOM 3874 C C . ALA B 1 203 ? 15.922 4.266 -17.234 1 41.62 203 ALA B C 1
ATOM 3876 O O . ALA B 1 203 ? 16.297 3.623 -18.219 1 41.62 203 ALA B O 1
ATOM 3877 N N . ALA B 1 204 ? 15.867 5.57 -17.453 1 43.22 204 ALA B N 1
ATOM 3878 C CA . ALA B 1 204 ? 16.797 6.238 -18.344 1 43.22 204 ALA B CA 1
ATOM 3879 C C . ALA B 1 204 ? 18.234 6.125 -17.844 1 43.22 204 ALA B C 1
ATOM 3881 O O . ALA B 1 204 ? 18.484 6.234 -16.625 1 43.22 204 ALA B O 1
ATOM 3882 N N . GLU B 1 205 ? 19.078 5.695 -18.609 1 47.03 205 GLU B N 1
ATOM 3883 C CA . GLU B 1 205 ? 20.516 5.73 -18.359 1 47.03 205 GLU B CA 1
ATOM 3884 C C . GLU B 1 205 ? 20.953 7.113 -17.875 1 47.03 205 GLU B C 1
ATOM 3886 O O . GLU B 1 205 ? 20.578 8.125 -18.469 1 47.03 205 GLU B O 1
ATOM 3891 N N . GLY B 1 206 ? 21.172 7.242 -16.625 1 50.09 206 GLY B N 1
ATOM 3892 C CA . GLY B 1 206 ? 21.719 8.492 -16.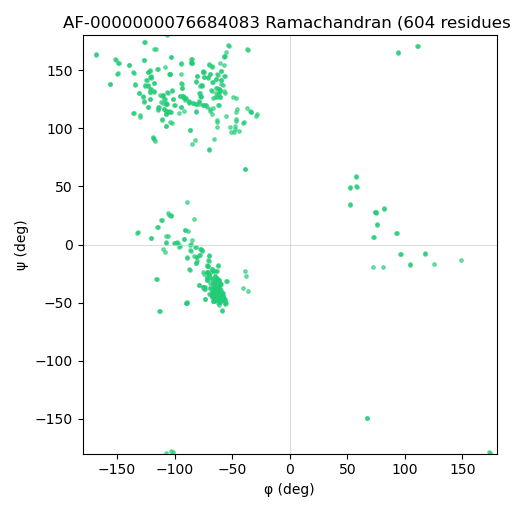109 1 50.09 206 GLY B CA 1
ATOM 3893 C C . GLY B 1 206 ? 22.734 9.125 -17.031 1 50.09 206 GLY B C 1
ATOM 3894 O O . GLY B 1 206 ? 23.406 8.43 -17.812 1 50.09 206 GLY B O 1
ATOM 3895 N N . ILE B 1 207 ? 22.5 10.297 -17.547 1 51.78 207 ILE B N 1
ATOM 3896 C CA . ILE B 1 207 ? 23.547 11.031 -18.25 1 51.78 207 ILE B CA 1
ATOM 3897 C C . ILE B 1 207 ? 24.844 10.984 -17.453 1 51.78 207 ILE B C 1
ATOM 3899 O O . ILE B 1 207 ? 24.891 11.367 -16.297 1 51.78 207 ILE B O 1
ATOM 3903 N N . PRO B 1 208 ? 25.875 10.375 -18.016 1 54.31 208 PRO B N 1
ATOM 3904 C CA . PRO B 1 208 ? 27.188 10.414 -17.375 1 54.31 208 PRO B CA 1
ATOM 3905 C C . PRO B 1 208 ? 27.609 11.82 -16.969 1 54.31 208 PRO B C 1
ATOM 3907 O O . PRO B 1 208 ? 27.375 12.773 -17.719 1 54.31 208 PRO B O 1
ATOM 3910 N N . GLY B 1 209 ? 28.016 12.109 -15.633 1 57.47 209 GLY B N 1
ATOM 3911 C CA . GLY B 1 209 ? 28.547 13.367 -15.133 1 57.47 209 GLY B CA 1
ATOM 3912 C C . GLY B 1 209 ? 27.547 14.156 -14.32 1 57.47 209 GLY B C 1
ATOM 3913 O O . GLY B 1 209 ? 27.891 15.18 -13.719 1 57.47 209 GLY B O 1
ATOM 3914 N N . THR B 1 210 ? 26.297 13.82 -14.469 1 63.47 210 THR B N 1
ATOM 3915 C CA . THR B 1 210 ? 25.375 14.641 -13.688 1 63.47 210 THR B CA 1
ATOM 3916 C C . THR B 1 210 ? 25.188 14.062 -12.289 1 63.47 210 THR B C 1
ATOM 3918 O O . THR B 1 210 ? 25.016 12.852 -12.133 1 63.47 210 THR B O 1
ATOM 3921 N N . LYS B 1 211 ? 25.484 14.914 -11.359 1 71.19 211 LYS B N 1
ATOM 3922 C CA . LYS B 1 211 ? 25.328 14.531 -9.961 1 71.19 211 LYS B CA 1
ATOM 3923 C C . LYS B 1 211 ? 23.875 14.227 -9.625 1 71.19 211 LYS B C 1
ATOM 3925 O O . LYS B 1 211 ? 22.969 14.969 -10.016 1 71.19 211 LYS B O 1
ATOM 3930 N N . PRO B 1 212 ? 23.609 13.141 -9.031 1 81.62 212 PRO B N 1
ATOM 3931 C CA . PRO B 1 212 ? 22.234 12.82 -8.648 1 81.62 212 PRO B CA 1
ATOM 3932 C C . PRO B 1 212 ? 21.641 13.844 -7.684 1 81.62 212 PRO B C 1
ATOM 3934 O O . PRO B 1 212 ? 22.344 14.367 -6.816 1 81.62 212 PRO B O 1
ATOM 3937 N N . PRO B 1 213 ? 20.453 14.297 -7.949 1 91 213 PRO B N 1
ATOM 3938 C CA . PRO B 1 213 ? 19.828 15.258 -7.035 1 91 213 PRO B CA 1
ATOM 3939 C C . PRO B 1 213 ? 19.734 14.734 -5.605 1 91 213 PRO B C 1
ATOM 3941 O O . PRO B 1 213 ? 19.547 13.531 -5.395 1 91 213 PRO B O 1
ATOM 3944 N N . CYS B 1 214 ? 19.891 15.625 -4.641 1 93.88 214 CYS B N 1
ATOM 3945 C CA . CYS B 1 214 ? 19.812 15.25 -3.232 1 93.88 214 CYS B CA 1
ATOM 3946 C C . CYS B 1 214 ? 18.531 15.75 -2.602 1 93.88 214 CYS B C 1
ATOM 3948 O O . CYS B 1 214 ? 17.688 16.344 -3.283 1 93.88 214 CYS B O 1
ATOM 3950 N N . GLY B 1 215 ? 18.375 15.461 -1.325 1 94.69 215 GLY B N 1
ATOM 3951 C CA . GLY B 1 215 ? 17.188 15.875 -0.613 1 94.69 215 GLY B CA 1
ATOM 3952 C C . GLY B 1 215 ? 17.016 17.391 -0.567 1 94.69 215 GLY B C 1
ATOM 3953 O O . GLY B 1 215 ? 15.883 17.891 -0.562 1 94.69 215 GLY B O 1
ATOM 3954 N N . MET B 1 216 ? 18.141 18.125 -0.565 1 95.88 216 MET B N 1
ATOM 3955 C CA . MET B 1 216 ? 18.078 19.578 -0.505 1 95.88 216 MET B CA 1
ATOM 3956 C C . MET B 1 216 ? 17.656 20.156 -1.852 1 95.88 216 MET B C 1
ATOM 3958 O O . MET B 1 216 ? 17.125 21.266 -1.915 1 95.88 216 MET B O 1
ATOM 3962 N N . CYS B 1 217 ? 17.891 19.406 -2.92 1 95.81 217 CYS B N 1
ATOM 3963 C CA . CYS B 1 217 ? 17.375 19.812 -4.219 1 95.81 217 CYS B CA 1
ATOM 3964 C C . CYS B 1 217 ? 15.852 19.828 -4.215 1 95.81 217 CYS B C 1
ATOM 3966 O O . CYS B 1 217 ? 15.234 20.781 -4.707 1 95.81 217 CYS B O 1
ATOM 3968 N N . LEU B 1 218 ? 15.297 18.781 -3.66 1 94.56 218 LEU B N 1
ATOM 3969 C CA . LEU B 1 218 ? 13.844 18.703 -3.559 1 94.56 218 LEU B CA 1
ATOM 3970 C C . LEU B 1 218 ? 13.281 19.891 -2.783 1 94.56 218 LEU B C 1
ATOM 3972 O O . LEU B 1 218 ? 12.305 20.516 -3.209 1 94.56 218 LEU B O 1
ATOM 3976 N N . GLU B 1 219 ? 13.93 20.203 -1.683 1 95 219 GLU B N 1
ATOM 3977 C CA . GLU B 1 219 ? 13.508 21.328 -0.859 1 95 219 GLU B CA 1
ATOM 3978 C C . GLU B 1 219 ? 13.633 22.641 -1.618 1 95 219 GLU B C 1
ATOM 3980 O O . GLU B 1 219 ? 12.75 23.5 -1.525 1 95 219 GLU B O 1
ATOM 3985 N N . ALA B 1 220 ? 14.641 22.766 -2.361 1 95.75 220 ALA B N 1
ATOM 3986 C CA . ALA B 1 220 ? 14.836 23.969 -3.164 1 95.75 220 ALA B CA 1
ATOM 3987 C C . ALA B 1 220 ? 13.734 24.125 -4.199 1 95.75 220 ALA B C 1
ATOM 3989 O O . ALA B 1 220 ? 13.219 25.234 -4.406 1 95.75 220 ALA B O 1
ATOM 3990 N N . HIS B 1 221 ? 13.383 23.078 -4.812 1 94.81 221 HIS B N 1
ATOM 3991 C CA . HIS B 1 221 ? 12.305 23.125 -5.793 1 94.81 221 HIS B CA 1
ATOM 3992 C C . HIS B 1 221 ? 10.977 23.5 -5.137 1 94.81 221 HIS B C 1
ATOM 3994 O O . HIS B 1 221 ? 10.164 24.203 -5.723 1 94.81 221 HIS B O 1
ATOM 4000 N N . ARG B 1 222 ? 10.758 23 -3.971 1 94.88 222 ARG B N 1
ATOM 4001 C CA . ARG B 1 222 ? 9.547 23.344 -3.234 1 94.88 222 ARG B CA 1
ATOM 4002 C C . ARG B 1 222 ? 9.5 24.844 -2.936 1 94.88 222 ARG B C 1
ATOM 4004 O O . ARG B 1 222 ? 8.438 25.469 -3.018 1 94.88 222 ARG B O 1
ATOM 4011 N N . ARG B 1 223 ? 10.586 25.406 -2.594 1 94.75 223 ARG B N 1
ATOM 4012 C CA . ARG B 1 223 ? 10.672 26.828 -2.334 1 94.75 223 ARG B CA 1
ATOM 4013 C C . ARG B 1 223 ? 10.383 27.641 -3.596 1 94.75 223 ARG B C 1
ATOM 4015 O O . ARG B 1 223 ? 9.742 28.688 -3.533 1 94.75 223 ARG B O 1
ATOM 4022 N N . ASP B 1 224 ? 10.867 27.156 -4.707 1 95.25 224 ASP B N 1
ATOM 4023 C CA . ASP B 1 224 ? 10.594 27.828 -5.977 1 95.25 224 ASP B CA 1
ATOM 4024 C C . ASP B 1 224 ? 9.102 27.844 -6.281 1 95.25 224 ASP B C 1
ATOM 4026 O O . ASP B 1 224 ? 8.578 28.828 -6.805 1 95.25 224 ASP B O 1
ATOM 4030 N N . ARG B 1 225 ? 8.43 26.812 -5.973 1 94.69 225 ARG B N 1
ATOM 4031 C CA . ARG B 1 225 ? 7.027 26.641 -6.348 1 94.69 225 ARG B CA 1
ATOM 4032 C C . ARG B 1 225 ? 6.113 27.438 -5.418 1 94.69 225 ARG B C 1
ATOM 4034 O O . ARG B 1 225 ? 5.039 27.875 -5.828 1 94.69 225 ARG B O 1
ATOM 4041 N N . ASP B 1 226 ? 6.457 27.531 -4.191 1 95.62 226 ASP B N 1
ATOM 4042 C CA . ASP B 1 226 ? 5.641 28.219 -3.199 1 95.62 226 ASP B CA 1
ATOM 4043 C C . ASP B 1 226 ? 6.477 29.219 -2.4 1 95.62 226 ASP B C 1
ATOM 4045 O O . ASP B 1 226 ? 7.227 28.828 -1.504 1 95.62 226 ASP B O 1
ATOM 4049 N N . PRO B 1 227 ? 6.238 30.469 -2.619 1 93.75 227 PRO B N 1
ATOM 4050 C CA . PRO B 1 227 ? 7.023 31.484 -1.927 1 93.75 227 PRO B CA 1
ATOM 4051 C C . PRO B 1 227 ? 6.859 31.438 -0.41 1 93.75 227 PRO B C 1
ATOM 4053 O O . PRO B 1 227 ? 7.691 31.969 0.326 1 93.75 227 PRO B O 1
ATOM 4056 N N . ALA B 1 228 ? 5.844 30.797 0.097 1 95.88 228 ALA B N 1
ATOM 4057 C CA . ALA B 1 228 ? 5.609 30.719 1.537 1 95.88 228 ALA B CA 1
ATOM 4058 C C . ALA B 1 228 ? 6.367 29.547 2.15 1 95.88 228 ALA B C 1
ATOM 4060 O O . ALA B 1 228 ? 6.355 29.359 3.369 1 95.88 228 ALA B O 1
ATOM 4061 N N . ARG B 1 229 ? 7.086 28.797 1.353 1 95.94 229 ARG B N 1
ATOM 4062 C CA . ARG B 1 229 ? 7.684 27.547 1.802 1 95.94 229 ARG B CA 1
ATOM 4063 C C . ARG B 1 229 ? 8.703 27.797 2.904 1 95.94 229 ARG B C 1
ATOM 4065 O O . ARG B 1 229 ? 8.828 26.984 3.836 1 95.94 229 ARG B O 1
ATOM 4072 N N . ASP B 1 230 ? 9.398 28.844 2.82 1 94.75 230 ASP B N 1
ATOM 4073 C CA . ASP B 1 230 ? 10.391 29.125 3.855 1 94.75 230 ASP B CA 1
ATOM 4074 C C . ASP B 1 230 ? 9.734 29.234 5.23 1 94.75 230 ASP B C 1
ATOM 4076 O O . ASP B 1 230 ? 10.211 28.641 6.199 1 94.75 230 ASP B O 1
ATOM 4080 N N . LEU B 1 231 ? 8.672 29.906 5.297 1 95.5 231 LEU B N 1
ATOM 4081 C CA . LEU B 1 231 ? 7.941 30.062 6.551 1 95.5 231 LEU B CA 1
ATOM 4082 C C . LEU B 1 231 ? 7.289 28.75 6.969 1 95.5 231 LEU B C 1
ATOM 4084 O O . LEU B 1 231 ? 7.305 28.391 8.148 1 95.5 231 LEU B O 1
ATOM 4088 N N . LEU B 1 232 ? 6.723 28.078 6.059 1 96.31 232 LEU B N 1
ATOM 4089 C CA . LEU B 1 232 ? 6.105 26.781 6.344 1 96.31 232 LEU B CA 1
ATOM 4090 C C . LEU B 1 232 ? 7.141 25.781 6.852 1 96.31 232 LEU B C 1
ATOM 4092 O O . LEU B 1 232 ? 6.883 25.047 7.805 1 96.31 232 LEU B O 1
ATOM 4096 N N . ALA B 1 233 ? 8.281 25.828 6.207 1 96.12 233 ALA B N 1
ATOM 4097 C CA . ALA B 1 233 ? 9.359 24.906 6.59 1 96.12 233 ALA B CA 1
ATOM 4098 C C . ALA B 1 233 ? 9.797 25.156 8.031 1 96.12 233 ALA B C 1
ATOM 4100 O O . ALA B 1 233 ? 10.102 24.203 8.758 1 96.12 233 ALA B O 1
ATOM 4101 N N . LEU B 1 234 ? 9.82 26.359 8.445 1 95.31 234 LEU B N 1
ATOM 4102 C CA . LEU B 1 234 ? 10.18 26.672 9.828 1 95.31 234 LEU B CA 1
ATOM 4103 C C . LEU B 1 234 ? 9.195 26.047 10.805 1 95.31 234 LEU B C 1
ATOM 4105 O O . LEU B 1 234 ? 9.594 25.531 11.844 1 95.31 234 LEU B O 1
ATOM 4109 N N . GLN B 1 235 ? 7.961 26.141 10.453 1 94.38 235 GLN B N 1
ATOM 4110 C CA . GLN B 1 235 ? 6.914 25.562 11.289 1 94.38 235 GLN B CA 1
ATOM 4111 C C . GLN B 1 235 ? 6.988 24.047 11.305 1 94.38 235 GLN B C 1
ATOM 4113 O O . GLN B 1 235 ? 6.66 23.406 12.312 1 94.38 235 GLN B O 1
ATOM 4118 N N . LEU B 1 236 ? 7.484 23.484 10.203 1 94.69 236 LEU B N 1
ATOM 4119 C CA . LEU B 1 236 ? 7.473 22.031 10.008 1 94.69 236 LEU B CA 1
ATOM 4120 C C . LEU B 1 236 ? 8.742 21.406 10.578 1 94.69 236 LEU B C 1
ATOM 4122 O O . LEU B 1 236 ? 8.812 20.188 10.742 1 94.69 236 LEU B O 1
ATOM 4126 N N . ARG B 1 237 ? 9.664 22.156 10.898 1 89.56 237 ARG B N 1
ATOM 4127 C CA . ARG B 1 237 ? 10.953 21.641 11.359 1 89.56 237 ARG B CA 1
ATOM 4128 C C . ARG B 1 237 ? 10.789 20.859 12.656 1 89.56 237 ARG B C 1
ATOM 4130 O O . ARG B 1 237 ? 11.5 19.875 12.891 1 89.56 237 ARG B O 1
ATOM 4137 N N . THR B 1 238 ? 9.781 21.219 13.477 1 83.56 238 THR B N 1
ATOM 4138 C CA . THR B 1 238 ? 9.602 20.547 14.758 1 83.56 238 THR B CA 1
ATOM 4139 C C . THR B 1 238 ? 8.383 19.641 14.719 1 83.56 238 THR B C 1
ATOM 4141 O O . THR B 1 238 ? 8.023 19.031 15.734 1 83.56 238 THR B O 1
ATOM 4144 N N . TYR B 1 239 ? 7.793 19.609 13.633 1 88.44 239 TYR B N 1
ATOM 4145 C CA . TYR B 1 239 ? 6.594 18.797 13.477 1 88.44 239 TYR B CA 1
ATOM 4146 C C . TYR B 1 239 ? 6.953 17.328 13.305 1 88.44 239 TYR B C 1
ATOM 4148 O O . TYR B 1 239 ? 7.832 16.984 12.508 1 88.44 239 TYR B O 1
ATOM 4156 N N . VAL B 1 240 ? 6.344 16.469 14.109 1 89.56 240 VAL B N 1
ATOM 4157 C CA . VAL B 1 240 ? 6.5 15.023 13.945 1 89.56 240 VAL B CA 1
ATOM 4158 C C . VAL B 1 240 ? 5.211 14.422 13.383 1 89.56 240 VAL B C 1
ATOM 4160 O O . VAL B 1 240 ? 4.18 14.406 14.055 1 89.56 240 VAL B O 1
ATOM 4163 N N . PRO B 1 241 ? 5.324 13.969 12.188 1 92.06 241 PRO B N 1
ATOM 4164 C CA . PRO B 1 241 ? 4.117 13.398 11.586 1 92.06 241 PRO B CA 1
ATOM 4165 C C . PRO B 1 241 ? 3.596 12.18 12.344 1 92.06 241 PRO B C 1
ATOM 4167 O O . PRO B 1 241 ? 4.387 11.398 12.875 1 92.06 241 PRO B O 1
ATOM 4170 N N . VAL B 1 242 ? 2.266 12.078 12.328 1 90.69 242 VAL B N 1
ATOM 4171 C CA . VAL B 1 242 ? 1.634 10.938 12.984 1 90.69 242 VAL B CA 1
ATOM 4172 C C . VAL B 1 242 ? 0.7 10.227 12.008 1 90.69 242 VAL B C 1
ATOM 4174 O O . VAL B 1 242 ? 0.364 10.773 10.953 1 90.69 242 VAL B O 1
ATOM 4177 N N . ALA B 1 243 ? 0.426 9.016 12.305 1 92.69 243 ALA B N 1
ATOM 4178 C CA . ALA B 1 243 ? -0.545 8.195 11.586 1 92.69 243 ALA B CA 1
ATOM 4179 C C . ALA B 1 243 ? -1.212 7.195 12.523 1 92.69 243 ALA B C 1
ATOM 4181 O O . ALA B 1 243 ? -0.693 6.906 13.602 1 92.69 243 ALA B O 1
ATOM 4182 N N . SER B 1 244 ? -2.426 6.754 12.133 1 89.75 244 SER B N 1
ATOM 4183 C CA . SER B 1 244 ? -3.064 5.715 12.93 1 89.75 244 SER B CA 1
ATOM 4184 C C . SER B 1 244 ? -2.178 4.477 13.031 1 89.75 244 SER B C 1
ATOM 4186 O O . SER B 1 244 ? -1.235 4.316 12.258 1 89.75 244 SER B O 1
ATOM 4188 N N . SER B 1 245 ? -2.467 3.646 14 1 91.12 245 SER B N 1
ATOM 4189 C CA . SER B 1 245 ? -1.67 2.445 14.234 1 91.12 245 SER B CA 1
ATOM 4190 C C . SER B 1 245 ? -1.71 1.512 13.031 1 91.12 245 SER B C 1
ATOM 4192 O O . SER B 1 245 ? -0.695 0.911 12.672 1 91.12 245 SER B O 1
ATOM 4194 N N . GLU B 1 246 ? -2.893 1.382 12.414 1 92.44 246 GLU B N 1
ATOM 4195 C CA . GLU B 1 246 ? -3.025 0.509 11.25 1 92.44 246 GLU B CA 1
ATOM 4196 C C . GLU B 1 246 ? -2.176 1.008 10.086 1 92.44 246 GLU B C 1
ATOM 4198 O O . GLU B 1 246 ? -1.476 0.224 9.438 1 92.44 246 GLU B O 1
ATOM 4203 N N . TRP B 1 247 ? -2.195 2.285 9.938 1 95.25 247 TRP B N 1
ATOM 4204 C CA . TRP B 1 247 ? -1.441 2.855 8.828 1 95.25 247 TRP B CA 1
ATOM 4205 C C . TRP B 1 247 ? 0.057 2.812 9.109 1 95.25 247 TRP B C 1
ATOM 4207 O O . TRP B 1 247 ? 0.855 2.541 8.211 1 95.25 247 TRP B O 1
ATOM 4217 N N . THR B 1 248 ? 0.415 3.057 10.312 1 96.56 248 THR B N 1
ATOM 4218 C CA . THR B 1 248 ? 1.823 2.963 10.688 1 96.56 248 THR B CA 1
ATOM 4219 C C . THR B 1 248 ? 2.34 1.541 10.484 1 96.56 248 THR B C 1
ATOM 4221 O O . THR B 1 248 ? 3.414 1.34 9.914 1 96.56 248 THR B O 1
ATOM 4224 N N . THR B 1 249 ? 1.566 0.576 10.906 1 96.5 249 THR B N 1
ATOM 4225 C CA . THR B 1 249 ? 1.97 -0.817 10.75 1 96.5 249 THR B CA 1
ATOM 4226 C C . THR B 1 249 ? 2.057 -1.192 9.273 1 96.5 249 THR B C 1
ATOM 4228 O O . THR B 1 249 ? 3 -1.867 8.852 1 96.5 249 THR B O 1
ATOM 4231 N N . ALA B 1 250 ? 1.07 -0.755 8.531 1 97.62 250 ALA B N 1
ATOM 4232 C CA . ALA B 1 250 ? 1.101 -1.008 7.09 1 97.62 250 ALA B CA 1
ATOM 4233 C C . ALA B 1 250 ? 2.34 -0.39 6.449 1 97.62 250 ALA B C 1
ATOM 4235 O O . ALA B 1 250 ? 3.029 -1.041 5.664 1 97.62 250 ALA B O 1
ATOM 4236 N N . ALA B 1 251 ? 2.623 0.797 6.812 1 98.25 251 ALA B N 1
ATOM 4237 C CA . ALA B 1 251 ? 3.768 1.516 6.262 1 98.25 251 ALA B CA 1
ATOM 4238 C C . ALA B 1 251 ? 5.078 0.829 6.641 1 98.25 251 ALA B C 1
ATOM 4240 O O . ALA B 1 251 ? 5.941 0.614 5.785 1 98.25 251 ALA B O 1
ATOM 4241 N N . VAL B 1 252 ? 5.203 0.479 7.879 1 98.06 252 VAL B N 1
ATOM 4242 C CA . VAL B 1 252 ? 6.422 -0.159 8.367 1 98.06 252 VAL B CA 1
ATOM 4243 C C . VAL B 1 252 ? 6.652 -1.473 7.621 1 98.06 252 VAL B C 1
ATOM 4245 O O . VAL B 1 252 ? 7.758 -1.738 7.145 1 98.06 252 VAL B O 1
ATOM 4248 N N . SER B 1 253 ? 5.629 -2.273 7.555 1 97.62 253 SER B N 1
ATOM 4249 C CA . SER B 1 253 ? 5.762 -3.561 6.879 1 97.62 253 SER B CA 1
ATOM 4250 C C . SER B 1 253 ? 6.09 -3.377 5.402 1 97.62 253 SER B C 1
ATOM 4252 O O . SER B 1 253 ? 6.914 -4.109 4.848 1 97.62 253 SER B O 1
ATOM 4254 N N . LEU B 1 254 ? 5.441 -2.428 4.82 1 97.56 254 LEU B N 1
ATOM 4255 C CA . LEU B 1 254 ? 5.73 -2.092 3.432 1 97.56 254 LEU B CA 1
ATOM 4256 C C . LEU B 1 254 ? 7.191 -1.689 3.264 1 97.56 254 LEU B C 1
ATOM 4258 O O . LEU B 1 254 ? 7.875 -2.17 2.355 1 97.56 254 LEU B O 1
ATOM 4262 N N . LEU B 1 255 ? 7.66 -0.854 4.094 1 97.62 255 LEU B N 1
ATOM 4263 C CA . LEU B 1 255 ? 9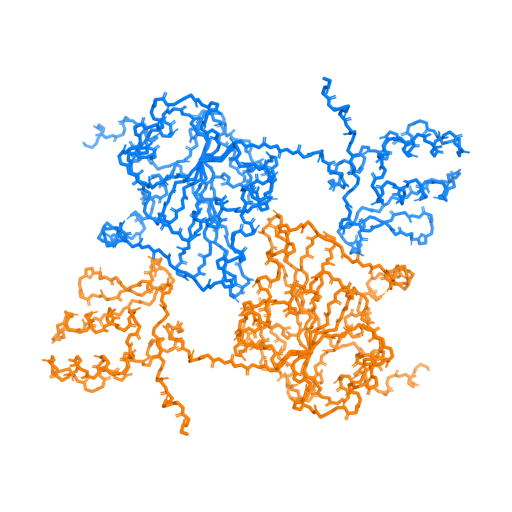.031 -0.374 4.035 1 97.62 255 LEU B CA 1
ATOM 4264 C C . LEU B 1 255 ? 10.016 -1.514 4.277 1 97.62 255 LEU B C 1
ATOM 4266 O O . LEU B 1 255 ? 11.055 -1.593 3.615 1 97.62 255 LEU B O 1
ATOM 4270 N N . LEU B 1 256 ? 9.711 -2.391 5.215 1 95.5 256 LEU B N 1
ATOM 4271 C CA . LEU B 1 256 ? 10.57 -3.541 5.473 1 95.5 256 LEU B CA 1
ATOM 4272 C C . LEU B 1 256 ? 10.68 -4.426 4.238 1 95.5 256 LEU B C 1
ATOM 4274 O O . LEU B 1 256 ? 11.773 -4.898 3.904 1 95.5 256 LEU B O 1
ATOM 4278 N N . GLY B 1 257 ? 9.539 -4.59 3.594 1 93.56 257 GLY B N 1
ATOM 4279 C CA . GLY B 1 257 ? 9.578 -5.332 2.346 1 93.56 257 GLY B CA 1
ATOM 4280 C C . GLY B 1 257 ? 10.461 -4.688 1.292 1 93.56 257 GLY B C 1
ATOM 4281 O O . GLY B 1 257 ? 11.227 -5.371 0.607 1 93.56 257 GLY B O 1
ATOM 4282 N N . GLN B 1 258 ? 10.359 -3.408 1.155 1 93.5 258 GLN B N 1
ATOM 4283 C CA . GLN B 1 258 ? 11.18 -2.672 0.196 1 93.5 258 GLN B CA 1
ATOM 4284 C C . GLN B 1 258 ? 12.664 -2.77 0.544 1 93.5 258 GLN B C 1
ATOM 4286 O O . GLN B 1 258 ? 13.5 -2.979 -0.337 1 93.5 258 GLN B O 1
ATOM 4291 N N . LEU B 1 259 ? 13 -2.67 1.786 1 93.06 259 LEU B N 1
ATOM 4292 C CA . LEU B 1 259 ? 14.391 -2.623 2.24 1 93.06 259 LEU B CA 1
ATOM 4293 C C . LEU B 1 259 ? 15.055 -3.982 2.084 1 93.06 259 LEU B C 1
ATOM 4295 O O . LEU B 1 259 ? 16.281 -4.082 2.115 1 93.06 259 LEU B O 1
ATOM 4299 N N . ARG B 1 260 ? 14.297 -4.977 1.944 1 88.19 260 ARG B N 1
ATOM 4300 C CA . ARG B 1 260 ? 14.844 -6.316 1.745 1 88.19 260 ARG B CA 1
ATOM 4301 C C . ARG B 1 260 ? 15.227 -6.539 0.285 1 88.19 260 ARG B C 1
ATOM 4303 O O . ARG B 1 260 ? 15.945 -7.488 -0.036 1 88.19 260 ARG B O 1
ATOM 4310 N N . ARG B 1 261 ? 14.727 -5.695 -0.525 1 87.62 261 ARG B N 1
ATOM 4311 C CA . ARG B 1 261 ? 15.055 -5.836 -1.941 1 87.62 261 ARG B CA 1
ATOM 4312 C C . ARG B 1 261 ? 16.516 -5.504 -2.205 1 87.62 261 ARG B C 1
ATOM 4314 O O . ARG B 1 261 ? 17.062 -4.578 -1.604 1 87.62 261 ARG B O 1
ATOM 4321 N N . ARG B 1 262 ? 17.047 -6.219 -3.189 1 85 262 ARG B N 1
ATOM 4322 C CA . ARG B 1 262 ? 18.438 -6 -3.543 1 85 262 ARG B CA 1
ATOM 4323 C C . ARG B 1 262 ? 18.609 -4.703 -4.328 1 85 262 ARG B C 1
ATOM 4325 O O . ARG B 1 262 ? 19.625 -4.012 -4.184 1 85 262 ARG B O 1
ATOM 4332 N N . ASP B 1 263 ? 17.656 -4.461 -5.117 1 86.81 263 ASP B N 1
ATOM 4333 C CA . ASP B 1 263 ? 17.719 -3.295 -5.996 1 86.81 263 ASP B CA 1
ATOM 4334 C C . ASP B 1 263 ? 16.641 -2.273 -5.637 1 86.81 263 ASP B C 1
ATOM 4336 O O . ASP B 1 263 ? 15.453 -2.531 -5.816 1 86.81 263 ASP B O 1
ATOM 4340 N N . LEU B 1 264 ? 17.109 -1.067 -5.207 1 90.5 264 LEU B N 1
ATOM 4341 C CA . LEU B 1 264 ? 16.203 0.016 -4.836 1 90.5 264 LEU B CA 1
ATOM 4342 C C . LEU B 1 264 ? 16.297 1.166 -5.836 1 90.5 264 LEU B C 1
ATOM 4344 O O . LEU B 1 264 ? 15.852 2.277 -5.551 1 90.5 264 LEU B O 1
ATOM 4348 N N . SER B 1 265 ? 16.781 0.884 -7.031 1 87.94 265 SER B N 1
ATOM 4349 C CA . SER B 1 265 ? 17.109 1.934 -7.992 1 87.94 265 SER B CA 1
ATOM 4350 C C . SER B 1 265 ? 15.844 2.65 -8.469 1 87.94 265 SER B C 1
ATOM 4352 O O . SER B 1 265 ? 15.906 3.812 -8.875 1 87.94 265 SER B O 1
ATOM 4354 N N . SER B 1 266 ? 14.695 2.004 -8.328 1 87.12 266 SER B N 1
ATOM 4355 C CA . SER B 1 266 ? 13.438 2.598 -8.766 1 87.12 266 SER B CA 1
ATOM 4356 C C . SER B 1 266 ? 13.039 3.771 -7.879 1 87.12 266 SER B C 1
ATOM 4358 O O . SER B 1 266 ? 12.156 4.555 -8.242 1 87.12 266 SER B O 1
ATOM 4360 N N . LEU B 1 267 ? 13.719 3.959 -6.777 1 91.81 267 LEU B N 1
ATOM 4361 C CA . LEU B 1 267 ? 13.398 5.023 -5.828 1 91.81 267 LEU B CA 1
ATOM 4362 C C . LEU B 1 267 ? 14.328 6.215 -6.02 1 91.81 267 LEU B C 1
ATOM 4364 O O . LEU B 1 267 ? 14.219 7.211 -5.301 1 91.81 267 LEU B O 1
ATOM 4368 N N . ARG B 1 268 ? 15.219 6.121 -6.98 1 90.75 268 ARG B N 1
ATOM 4369 C CA . ARG B 1 268 ? 16.125 7.234 -7.258 1 90.75 268 ARG B CA 1
ATOM 4370 C C . ARG B 1 268 ? 15.406 8.336 -8.039 1 90.75 268 ARG B C 1
ATOM 4372 O O . ARG B 1 268 ? 14.578 8.055 -8.898 1 90.75 268 ARG B O 1
ATOM 4379 N N . GLY B 1 269 ? 15.648 9.539 -7.656 1 87.44 269 GLY B N 1
ATOM 4380 C CA . GLY B 1 269 ? 15.203 10.703 -8.414 1 87.44 269 GLY B CA 1
ATOM 4381 C C . GLY B 1 269 ? 13.703 10.93 -8.328 1 87.44 269 GLY B C 1
ATOM 4382 O O . GLY B 1 269 ? 13.156 11.742 -9.078 1 87.44 269 GLY B O 1
ATOM 4383 N N . HIS B 1 270 ? 13.047 10.109 -7.465 1 91.62 270 HIS B N 1
ATOM 4384 C CA . HIS B 1 270 ? 11.602 10.234 -7.355 1 91.62 270 HIS B CA 1
ATOM 4385 C C . HIS B 1 270 ? 11.148 10.195 -5.898 1 91.62 270 HIS B C 1
ATOM 4387 O O . HIS B 1 270 ? 11.82 9.594 -5.055 1 91.62 270 HIS B O 1
ATOM 4393 N N . GLU B 1 271 ? 10.117 10.898 -5.738 1 95 271 GLU B N 1
ATOM 4394 C CA . GLU B 1 271 ? 9.352 10.758 -4.504 1 95 271 GLU B CA 1
ATOM 4395 C C . GLU B 1 271 ? 8.008 10.086 -4.758 1 95 271 GLU B C 1
ATOM 4397 O O . GLU B 1 271 ? 7.281 10.469 -5.68 1 95 271 GLU B O 1
ATOM 4402 N N . LEU B 1 272 ? 7.758 9.133 -4.027 1 97.25 272 LEU B N 1
ATOM 4403 C CA . LEU B 1 272 ? 6.473 8.453 -4.125 1 97.25 272 LEU B CA 1
ATOM 4404 C C . LEU B 1 272 ? 5.547 8.867 -2.988 1 97.25 272 LEU B C 1
ATOM 4406 O O . LEU B 1 272 ? 5.977 8.961 -1.835 1 97.25 272 LEU B O 1
ATOM 4410 N N . ARG B 1 273 ? 4.355 9.188 -3.342 1 97.56 273 ARG B N 1
ATOM 4411 C CA . ARG B 1 273 ? 3.287 9.391 -2.367 1 97.56 273 ARG B CA 1
ATOM 4412 C C . ARG B 1 273 ? 2.324 8.211 -2.355 1 97.56 273 ARG B C 1
ATOM 4414 O O . ARG B 1 273 ? 1.638 7.949 -3.348 1 97.56 273 ARG B O 1
ATOM 4421 N N . ILE B 1 274 ? 2.326 7.551 -1.257 1 97.81 274 ILE B N 1
ATOM 4422 C CA . ILE B 1 274 ? 1.482 6.371 -1.099 1 97.81 274 ILE B CA 1
ATOM 4423 C C . ILE B 1 274 ? 0.323 6.691 -0.158 1 97.81 274 ILE B C 1
ATOM 4425 O O . ILE B 1 274 ? 0.487 6.684 1.064 1 97.81 274 ILE B O 1
ATOM 4429 N N . ASP B 1 275 ? -0.831 6.918 -0.708 1 96.44 275 ASP B N 1
ATOM 4430 C CA . ASP B 1 275 ? -2.055 7.156 0.051 1 96.44 275 ASP B CA 1
ATOM 4431 C C . ASP B 1 275 ? -2.742 5.84 0.413 1 96.44 275 ASP B C 1
ATOM 4433 O O . ASP B 1 275 ? -3.463 5.266 -0.404 1 96.44 275 ASP B O 1
ATOM 4437 N N . LEU B 1 276 ? -2.523 5.395 1.603 1 94.81 276 LEU B N 1
ATOM 4438 C CA . LEU B 1 276 ? -3.01 4.09 2.047 1 94.81 276 LEU B CA 1
ATOM 4439 C C . LEU B 1 276 ? -4.523 4.113 2.234 1 94.81 276 LEU B C 1
ATOM 4441 O O . LEU B 1 276 ? -5.188 3.088 2.057 1 94.81 276 LEU B O 1
ATOM 4445 N N . GLU B 1 277 ? -5.043 5.223 2.582 1 92.31 277 GLU B N 1
ATOM 4446 C CA . GLU B 1 277 ? -6.477 5.352 2.816 1 92.31 277 GLU B CA 1
ATOM 4447 C C . GLU B 1 277 ? -7.258 5.328 1.505 1 92.31 277 GLU B C 1
ATOM 4449 O O . GLU B 1 277 ? -8.234 4.594 1.373 1 92.31 277 GLU B O 1
ATOM 4454 N N . ASN B 1 278 ? -6.82 6.07 0.58 1 92.69 278 ASN B N 1
ATOM 4455 C CA . ASN B 1 278 ? -7.531 6.176 -0.688 1 92.69 278 ASN B CA 1
ATOM 4456 C C . ASN B 1 278 ? -6.961 5.227 -1.734 1 92.69 278 ASN B C 1
ATOM 4458 O O . ASN B 1 278 ? -7.457 5.16 -2.859 1 92.69 278 ASN B O 1
ATOM 4462 N N . LEU B 1 279 ? -5.957 4.496 -1.421 1 95.12 279 LEU B N 1
ATOM 4463 C CA . LEU B 1 279 ? -5.34 3.471 -2.254 1 95.12 279 LEU B CA 1
ATOM 4464 C C . LEU B 1 279 ? -4.879 4.055 -3.584 1 95.12 279 LEU B C 1
ATOM 4466 O O . LEU B 1 279 ? -5.254 3.561 -4.648 1 95.12 279 LEU B O 1
ATOM 4470 N N . GLU B 1 280 ? -4.016 5.039 -3.463 1 95.38 280 GLU B N 1
ATOM 4471 C CA . GLU B 1 280 ? -3.408 5.719 -4.605 1 95.38 280 GLU B CA 1
ATOM 4472 C C . GLU B 1 280 ? -1.905 5.895 -4.406 1 95.38 280 GLU B C 1
ATOM 4474 O O . GLU B 1 280 ? -1.453 6.227 -3.311 1 95.38 280 GLU B O 1
ATOM 4479 N N . ILE B 1 281 ? -1.172 5.645 -5.492 1 96.81 281 ILE B N 1
ATOM 4480 C CA . ILE B 1 281 ? 0.262 5.91 -5.488 1 96.81 281 ILE B CA 1
ATOM 4481 C C . ILE B 1 281 ? 0.605 6.902 -6.598 1 96.81 281 ILE B C 1
ATOM 4483 O O . ILE B 1 281 ? 0.233 6.699 -7.754 1 96.81 281 ILE B O 1
ATOM 4487 N N . THR B 1 282 ? 1.226 7.953 -6.285 1 95.44 282 THR B N 1
ATOM 4488 C CA . THR B 1 282 ? 1.706 8.922 -7.262 1 95.44 282 THR B CA 1
ATOM 4489 C C . THR B 1 282 ? 3.221 9.078 -7.172 1 95.44 282 THR B C 1
ATOM 4491 O O . THR B 1 282 ? 3.801 8.945 -6.09 1 95.44 282 THR B O 1
ATOM 4494 N N . ARG B 1 283 ? 3.826 9.273 -8.281 1 94.62 283 ARG B N 1
ATOM 4495 C CA . ARG B 1 283 ? 5.27 9.453 -8.383 1 94.62 283 ARG B CA 1
ATOM 4496 C C . ARG B 1 283 ? 5.613 10.836 -8.938 1 94.62 283 ARG B C 1
ATOM 4498 O O . ARG B 1 283 ? 5.012 11.281 -9.914 1 94.62 283 ARG B O 1
ATOM 4505 N N . GLN B 1 284 ? 6.477 11.438 -8.289 1 93.06 284 GLN B N 1
ATOM 4506 C CA . GLN B 1 284 ? 6.941 12.734 -8.758 1 93.06 284 GLN B CA 1
ATOM 4507 C C . GLN B 1 284 ? 8.461 12.766 -8.875 1 93.06 284 GLN B C 1
ATOM 4509 O O . GLN B 1 284 ? 9.172 12.547 -7.895 1 93.06 284 GLN B O 1
ATOM 4514 N N . GLY B 1 285 ? 8.938 13.062 -10.039 1 92.62 285 GLY B N 1
ATOM 4515 C CA . GLY B 1 285 ? 10.367 13.219 -10.266 1 92.62 285 GLY B CA 1
ATOM 4516 C C . GLY B 1 285 ? 10.875 14.609 -9.938 1 92.62 285 GLY B C 1
ATOM 4517 O O . GLY B 1 285 ? 10.086 15.555 -9.828 1 92.62 285 GLY B O 1
ATOM 4518 N N . PHE B 1 286 ? 12.172 14.656 -9.734 1 90.88 286 PHE B N 1
ATOM 4519 C CA . PHE B 1 286 ? 12.805 15.953 -9.547 1 90.88 286 PHE B CA 1
ATOM 4520 C C . PHE B 1 286 ? 14.258 15.914 -10.008 1 90.88 286 PHE B C 1
ATOM 4522 O O . PHE B 1 286 ? 14.844 14.836 -10.148 1 90.88 286 PHE B O 1
ATOM 4529 N N . THR B 1 287 ? 14.758 17.078 -10.273 1 90.56 287 THR B N 1
ATOM 4530 C CA . THR B 1 287 ? 16.125 17.219 -10.773 1 90.56 287 THR B CA 1
ATOM 4531 C C . THR B 1 287 ? 16.969 18.016 -9.789 1 90.56 287 THR B C 1
ATOM 4533 O O . THR B 1 287 ? 16.453 18.578 -8.82 1 90.56 287 THR B O 1
ATOM 4536 N N . ALA B 1 288 ? 18.266 17.938 -10.086 1 91.69 288 ALA B N 1
ATOM 4537 C CA . ALA B 1 288 ? 19.172 18.766 -9.289 1 91.69 288 ALA B CA 1
ATOM 4538 C C . ALA B 1 288 ? 18.797 20.234 -9.398 1 91.69 288 ALA B C 1
ATOM 4540 O O . ALA B 1 288 ? 18.438 20.719 -10.477 1 91.69 288 ALA B O 1
ATOM 4541 N N . HIS B 1 289 ? 18.828 20.875 -8.32 1 93.5 289 HIS B N 1
ATOM 4542 C CA . HIS B 1 289 ? 18.531 22.297 -8.297 1 93.5 289 HIS B CA 1
ATOM 4543 C C . HIS B 1 289 ? 19.812 23.125 -8.414 1 93.5 289 HIS B C 1
ATOM 4545 O O . HIS B 1 289 ? 20.781 22.875 -7.695 1 93.5 289 HIS B O 1
ATOM 4551 N N . PRO B 1 290 ? 19.844 24.109 -9.211 1 91.88 290 PRO B N 1
ATOM 4552 C CA . PRO B 1 290 ? 21.078 24.875 -9.43 1 91.88 290 PRO B CA 1
ATOM 4553 C C . PRO B 1 290 ? 21.562 25.578 -8.164 1 91.88 290 PRO B C 1
ATOM 4555 O O . PRO B 1 290 ? 22.766 25.766 -7.988 1 91.88 290 PRO B O 1
ATOM 4558 N N . GLN B 1 291 ? 20.719 25.953 -7.277 1 93.06 291 GLN B N 1
ATOM 4559 C CA . GLN B 1 291 ? 21.094 26.672 -6.07 1 93.06 291 GLN B CA 1
ATOM 4560 C C . GLN B 1 291 ? 21.094 25.75 -4.852 1 93.06 291 GLN B C 1
ATOM 4562 O O . GLN B 1 291 ? 20.891 26.203 -3.725 1 93.06 291 GLN B O 1
ATOM 4567 N N . CYS B 1 292 ? 21.281 24.484 -5.09 1 95.12 292 CYS B N 1
ATOM 4568 C CA . CYS B 1 292 ? 21.312 23.547 -3.973 1 95.12 292 CYS B CA 1
ATOM 4569 C C . CYS B 1 292 ? 22.562 23.781 -3.121 1 95.12 292 CYS B C 1
ATOM 4571 O O . CYS B 1 292 ? 23.672 23.828 -3.643 1 95.12 292 CYS B O 1
ATOM 4573 N N . PRO B 1 293 ? 22.422 23.844 -1.88 1 94.31 293 PRO B N 1
ATOM 4574 C CA . PRO B 1 293 ? 23.578 24.094 -1.005 1 94.31 293 PRO B CA 1
ATOM 4575 C C . PRO B 1 293 ? 24.438 22.859 -0.793 1 94.31 293 PRO B C 1
ATOM 4577 O O . PRO B 1 293 ? 25.469 22.922 -0.128 1 94.31 293 PRO B O 1
ATOM 4580 N N . VAL B 1 294 ? 24.047 21.766 -1.312 1 93.88 294 VAL B N 1
ATOM 4581 C CA . VAL B 1 294 ? 24.75 20.5 -1.061 1 93.88 294 VAL B CA 1
ATOM 4582 C C . VAL B 1 294 ? 25.406 20.016 -2.348 1 93.88 294 VAL B C 1
ATOM 4584 O O . VAL B 1 294 ? 26.625 19.859 -2.412 1 93.88 294 VAL B O 1
ATOM 4587 N N . CYS B 1 295 ? 24.625 19.844 -3.369 1 86.88 295 CYS B N 1
ATOM 4588 C CA . CYS B 1 295 ? 25.156 19.203 -4.562 1 86.88 295 CYS B CA 1
ATOM 4589 C C . CYS B 1 295 ? 25.328 20.219 -5.695 1 86.88 295 CYS B C 1
ATOM 4591 O O . CYS B 1 295 ? 25.766 19.859 -6.789 1 86.88 295 CYS B O 1
ATOM 4593 N N . GLY B 1 296 ? 24.859 21.5 -5.488 1 79.25 296 GLY B N 1
ATOM 4594 C CA . GLY B 1 296 ? 24.938 22.531 -6.516 1 79.25 296 GLY B CA 1
ATOM 4595 C C . GLY B 1 296 ? 26.375 22.922 -6.832 1 79.25 296 GLY B C 1
ATOM 4596 O O . GLY B 1 296 ? 27.281 22.703 -6.031 1 79.25 296 GLY B O 1
ATOM 4597 N N . SER B 1 297 ? 26.656 23.141 -8.164 1 67.44 297 SER B N 1
ATOM 4598 C CA . SER B 1 297 ? 27.969 23.641 -8.586 1 67.44 297 SER B CA 1
ATOM 4599 C C . SER B 1 297 ? 28.172 25.078 -8.148 1 67.44 297 SER B C 1
ATOM 4601 O O . SER B 1 297 ? 27.25 25.891 -8.203 1 67.44 297 SER B O 1
ATOM 4603 N N . PRO B 1 298 ? 29.125 25.422 -7.281 1 54.19 298 PRO B N 1
ATOM 4604 C CA . PRO B 1 298 ? 29.453 26.781 -6.859 1 54.19 298 PRO B CA 1
ATOM 4605 C C . PRO B 1 298 ? 29.359 27.797 -8.008 1 54.19 298 PRO B C 1
ATOM 4607 O O . PRO B 1 298 ? 29.297 29 -7.766 1 54.19 298 PRO B O 1
ATOM 4610 N N . THR B 1 299 ? 29.516 27.516 -9.219 1 48.19 299 THR B N 1
ATOM 4611 C CA . THR B 1 299 ? 29.797 28.562 -10.188 1 48.19 299 THR B CA 1
ATOM 4612 C C . THR B 1 299 ? 28.609 29.531 -10.289 1 48.19 299 THR B C 1
ATOM 4614 O O . THR B 1 299 ? 28.719 30.594 -10.883 1 48.19 299 THR B O 1
ATOM 4617 N N . SER B 1 300 ? 27.422 29.172 -10.07 1 42.06 300 SER B N 1
ATOM 4618 C CA . SER B 1 300 ? 26.328 30.031 -10.523 1 42.06 300 SER B CA 1
ATOM 4619 C C . SER B 1 300 ? 26.094 31.188 -9.547 1 42.06 300 SER B C 1
ATOM 4621 O O . SER B 1 300 ? 25.172 31.984 -9.727 1 42.06 300 SER B O 1
ATOM 4623 N N . ARG B 1 301 ? 26.562 31.266 -8.344 1 40.38 301 ARG B N 1
ATOM 4624 C CA . ARG B 1 301 ? 26.375 32.438 -7.508 1 40.38 301 ARG B CA 1
ATOM 4625 C C . ARG B 1 301 ? 27.094 33.656 -8.102 1 40.38 301 ARG B C 1
ATOM 4627 O O . ARG B 1 301 ? 26.984 34.75 -7.57 1 40.38 301 ARG B O 1
ATOM 4634 N N . ARG B 1 302 ? 28.219 33.469 -8.805 1 36.19 302 ARG B N 1
ATOM 4635 C CA . ARG B 1 302 ? 29.031 34.625 -9.102 1 36.19 302 ARG B CA 1
ATOM 4636 C C . ARG B 1 302 ? 28.328 35.531 -10.109 1 36.19 302 ARG B C 1
ATOM 4638 O O . ARG B 1 302 ? 28.797 36.625 -10.406 1 36.19 302 ARG B O 1
ATOM 4645 N N . MET B 1 303 ? 27.453 34.969 -11 1 33.78 303 MET B N 1
ATOM 4646 C CA . MET B 1 303 ? 27.141 35.938 -12.023 1 33.78 303 MET B CA 1
ATOM 4647 C C . MET B 1 303 ? 26.031 36.875 -11.555 1 33.78 303 MET B C 1
ATOM 4649 O O . MET B 1 303 ? 25.641 37.812 -12.273 1 33.78 303 MET B O 1
ATOM 4653 N N . SER B 1 304 ? 25.266 36.688 -10.398 1 29.17 304 SER B N 1
ATOM 4654 C CA . SER B 1 304 ? 24.531 37.938 -10.234 1 29.17 304 SER B CA 1
ATOM 4655 C C . SER B 1 304 ? 25.344 39 -9.477 1 29.17 304 SER B C 1
ATOM 4657 O O . SER B 1 304 ? 26.141 38.625 -8.594 1 29.17 304 SER B O 1
#

Solvent-accessible surface area (backbone atoms only — not comparable to full-atom values): 33122 Å² total; per-residue (Å²): 130,76,71,74,81,65,62,48,29,42,40,63,32,41,51,80,42,70,42,81,82,52,23,40,30,44,31,80,54,70,93,79,29,57,71,45,75,50,55,94,85,52,66,54,61,50,55,49,51,24,51,51,44,10,45,72,71,39,50,34,67,60,30,48,49,52,27,27,66,76,64,67,46,57,69,66,54,54,53,49,50,52,50,50,37,50,73,70,61,43,45,37,72,67,92,65,87,72,39,32,26,35,32,20,84,26,66,56,37,56,43,41,52,54,49,41,36,73,72,71,35,44,93,34,50,46,78,42,54,82,42,72,66,45,42,50,45,63,69,68,53,54,69,83,75,39,38,43,30,38,42,24,36,52,87,57,72,52,64,70,49,50,40,51,33,45,76,69,44,43,38,34,32,34,34,32,56,54,59,62,18,42,32,42,34,38,33,31,45,47,80,40,75,24,40,51,53,47,96,84,77,47,78,28,74,31,59,88,89,48,70,40,45,50,69,57,13,54,52,49,53,48,38,72,76,33,83,58,35,64,60,45,46,62,65,40,66,79,46,66,51,45,66,56,69,38,54,46,47,15,50,31,23,44,49,53,46,56,69,54,45,90,74,63,66,87,31,30,51,24,35,33,42,37,30,72,88,79,64,45,66,48,77,43,72,64,60,61,32,74,83,21,91,70,83,29,66,78,71,71,68,68,76,111,128,77,71,74,81,65,61,47,30,42,42,64,30,41,51,80,42,71,44,82,83,52,22,41,29,45,30,80,55,69,95,79,29,58,71,46,75,51,56,96,83,53,67,54,62,49,55,50,50,24,50,53,45,10,45,71,69,38,48,33,67,60,29,48,50,50,28,27,66,75,64,68,47,58,69,65,55,55,53,48,50,53,50,50,37,52,73,70,61,43,47,38,71,66,92,65,88,72,39,32,25,34,32,20,85,26,65,57,36,55,43,41,53,54,49,41,36,74,73,72,37,45,94,33,51,47,77,41,54,83,41,70,65,44,42,51,45,64,69,66,52,54,68,84,75,40,37,44,32,36,42,27,36,53,89,55,71,53,64,68,50,52,41,51,32,45,75,70,46,43,38,33,32,33,35,32,58,54,62,61,19,42,33,43,34,38,34,30,45,48,84,39,71,30,35,55,52,49,96,81,77,47,74,33,78,30,59,87,89,48,71,35,44,48,70,57,13,55,52,50,52,47,38,72,75,33,84,57,37,65,59,44,46,63,64,40,66,78,46,68,51,45,66,58,69,38,54,46,47,15,48,32,23,45,49,54,46,56,68,52,45,91,75,63,69,85,30,28,45,23,34,32,41,36,30,73,86,79,64,46,66,48,78,44,74,64,59,61,33,74,84,20,91,69,81,29,66,76,73,69,68,69,78,111